Protein AF-0000000076833268 (afdb_homodimer)

InterPro domains:
  IPR002164 Nucleosome assembly protein [PF00956] (73-220)
  IPR002164 Nucleosome assembly protein [PTHR11875] (17-220)
  IPR037231 NAP-like superfamily [SSF143113] (16-220)

pLDDT: mean 86.02, std 20.31, range [26.23, 98.69]

Nearest PDB structures (foldseek):
  5day-assembly1_A  TM=9.609E-01  e=4.219E-21  Arabidopsis thaliana
  7mto-assembly1_A-2  TM=9.161E-01  e=7.825E-20  Homo sapiens
  5day-assembly1_B  TM=8.768E-01  e=1.457E-19  Arabidopsis thaliana
  6jqv-assembly1_A  TM=9.049E-01  e=2.548E-19  Arabidopsis thaliana
  6jqv-assembly1_B  TM=8.895E-01  e=6.861E-18  Arabidopsis thaliana

Structure (mmCIF, N/CA/C/O backbone):
data_AF-0000000076833268-model_v1
#
loop_
_entity.id
_entity.type
_entity.pdbx_description
1 polymer 'Protein SET'
#
loop_
_atom_site.group_PDB
_atom_site.id
_atom_site.type_symbol
_atom_site.label_atom_id
_atom_site.label_alt_id
_atom_site.label_comp_id
_atom_site.label_asym_id
_atom_site.label_entity_id
_atom_site.label_seq_id
_atom_site.pdbx_PDB_ins_code
_atom_site.Cartn_x
_atom_site.Cartn_y
_atom_site.Cartn_z
_atom_site.occupancy
_atom_site.B_iso_or_equiv
_atom_site.auth_seq_id
_atom_site.auth_comp_id
_atom_site.auth_asym_id
_atom_site.auth_atom_id
_atom_site.pdbx_PDB_model_num
ATOM 1 N N . MET A 1 1 ? -6.477 -85.688 4.82 1 26.23 1 MET A N 1
ATOM 2 C CA . MET A 1 1 ? -5.215 -85.188 4.309 1 26.23 1 MET A CA 1
ATOM 3 C C . MET A 1 1 ? -5.426 -83.875 3.578 1 26.23 1 MET A C 1
ATOM 5 O O . MET A 1 1 ? -5.699 -83.875 2.377 1 26.23 1 MET A O 1
ATOM 9 N N . ALA A 1 2 ? -6.113 -82.812 4.238 1 39.94 2 ALA A N 1
ATOM 10 C CA . ALA A 1 2 ? -6.621 -81.562 3.766 1 39.94 2 ALA A CA 1
ATOM 11 C C . ALA A 1 2 ? -5.5 -80.688 3.172 1 39.94 2 ALA A C 1
ATOM 13 O O . ALA A 1 2 ? -4.375 -80.688 3.682 1 39.94 2 ALA A O 1
ATOM 14 N N . THR A 1 3 ? -5.602 -80.375 1.854 1 35 3 THR A N 1
ATOM 15 C CA . THR A 1 3 ? -4.84 -79.625 0.883 1 35 3 THR A CA 1
ATOM 16 C C . THR A 1 3 ? -4.523 -78.188 1.433 1 35 3 THR A C 1
ATOM 18 O O . THR A 1 3 ? -5.398 -77.562 1.987 1 35 3 THR A O 1
ATOM 21 N N . ALA A 1 4 ? -3.184 -77.875 1.82 1 38.78 4 ALA A N 1
ATOM 22 C CA . ALA A 1 4 ? -2.41 -76.688 2.291 1 38.78 4 ALA A CA 1
ATOM 23 C C . ALA A 1 4 ? -2.674 -75.5 1.428 1 38.78 4 ALA A C 1
ATOM 25 O O . ALA A 1 4 ? -2.551 -75.562 0.202 1 38.78 4 ALA A O 1
ATOM 26 N N . GLU A 1 5 ? -3.607 -74.562 1.764 1 31.89 5 GLU A N 1
ATOM 27 C CA . GLU A 1 5 ? -3.975 -73.312 1.237 1 31.89 5 GLU A CA 1
ATOM 28 C C . GLU A 1 5 ? -2.738 -72.438 0.965 1 31.89 5 GLU A C 1
ATOM 30 O O . GLU A 1 5 ? -1.932 -72.188 1.865 1 31.89 5 GLU A O 1
ATOM 35 N N . GLN A 1 6 ? -2.059 -72.5 -0.215 1 28.31 6 GLN A N 1
ATOM 36 C CA . GLN A 1 6 ? -0.971 -71.688 -0.689 1 28.31 6 GLN A CA 1
ATOM 37 C C . GLN A 1 6 ? -1.334 -70.188 -0.561 1 28.31 6 GLN A C 1
ATOM 39 O O . GLN A 1 6 ? -2.217 -69.688 -1.268 1 28.31 6 GLN A O 1
ATOM 44 N N . LYS A 1 7 ? -1.37 -69.625 0.647 1 40.94 7 LYS A N 1
ATOM 45 C CA . LYS A 1 7 ? -1.396 -68.188 0.837 1 40.94 7 LYS A CA 1
ATOM 46 C C . LYS A 1 7 ? -0.464 -67.5 -0.148 1 40.94 7 LYS A C 1
ATOM 48 O O . LYS A 1 7 ? 0.742 -67.75 -0.161 1 40.94 7 LYS A O 1
ATOM 53 N N . GLY A 1 8 ? -0.893 -67.25 -1.459 1 31.73 8 GLY A N 1
ATOM 54 C CA . GLY A 1 8 ? -0.184 -66.5 -2.488 1 31.73 8 GLY A CA 1
ATOM 55 C C . GLY A 1 8 ? 0.472 -65.25 -1.969 1 31.73 8 GLY A C 1
ATOM 56 O O . GLY A 1 8 ? -0.155 -64.5 -1.245 1 31.73 8 GLY A O 1
ATOM 57 N N . LYS A 1 9 ? 1.802 -65.188 -1.671 1 41.62 9 LYS A N 1
ATOM 58 C CA . LYS A 1 9 ? 2.703 -64.062 -1.379 1 41.62 9 LYS A CA 1
ATOM 59 C C . LYS A 1 9 ? 2.457 -62.906 -2.326 1 41.62 9 LYS A C 1
ATOM 61 O O . LYS A 1 9 ? 2.732 -63 -3.523 1 41.62 9 LYS A O 1
ATOM 66 N N . ARG A 1 10 ? 1.361 -62.188 -2.23 1 46.53 10 ARG A N 1
ATOM 67 C CA . ARG A 1 10 ? 1.277 -60.906 -2.945 1 46.53 10 ARG A CA 1
ATOM 68 C C . ARG A 1 10 ? 2.607 -60.156 -2.898 1 46.53 10 ARG A C 1
ATOM 70 O O . ARG A 1 10 ? 3.211 -60.031 -1.833 1 46.53 10 ARG A O 1
ATOM 77 N N . PRO A 1 11 ? 3.412 -59.969 -3.975 1 43.5 11 PRO A N 1
ATOM 78 C CA . PRO A 1 11 ? 4.789 -59.469 -4.031 1 43.5 11 PRO A CA 1
ATOM 79 C C . PRO A 1 11 ? 4.977 -58.156 -3.27 1 43.5 11 PRO A C 1
ATOM 81 O O . PRO A 1 11 ? 4.129 -57.281 -3.354 1 43.5 11 PRO A O 1
ATOM 84 N N . ARG A 1 12 ? 5.785 -57.969 -2.176 1 46.41 12 ARG A N 1
ATOM 85 C CA . ARG A 1 12 ? 6.449 -56.906 -1.421 1 46.41 12 ARG A CA 1
ATOM 86 C C . ARG A 1 12 ? 6.934 -55.781 -2.346 1 46.41 12 ARG A C 1
ATOM 88 O O . ARG A 1 12 ? 7.418 -54.75 -1.883 1 46.41 12 ARG A O 1
ATOM 95 N N . ILE A 1 13 ? 7.008 -56 -3.646 1 47.78 13 ILE A N 1
ATOM 96 C CA . ILE A 1 13 ? 7.602 -55.031 -4.555 1 47.78 13 ILE A CA 1
ATOM 97 C C . ILE A 1 13 ? 6.691 -53.812 -4.672 1 47.78 13 ILE A C 1
ATOM 99 O O . ILE A 1 13 ? 7.172 -52.688 -4.75 1 47.78 13 ILE A O 1
ATOM 103 N N . GLU A 1 14 ? 5.445 -54 -4.766 1 48.88 14 GLU A N 1
ATOM 104 C CA . GLU A 1 14 ? 4.559 -52.875 -4.914 1 48.88 14 GLU A CA 1
ATOM 105 C C . GLU A 1 14 ? 4.672 -51.906 -3.721 1 48.88 14 GLU A C 1
ATOM 107 O O . GLU A 1 14 ? 4.562 -50.688 -3.873 1 48.88 14 GLU A O 1
ATOM 112 N N . ALA A 1 15 ? 4.754 -52.438 -2.547 1 54.19 15 ALA A N 1
ATOM 113 C CA . ALA A 1 15 ? 4.867 -51.656 -1.31 1 54.19 15 ALA A CA 1
ATOM 114 C C . ALA A 1 15 ? 6.148 -50.844 -1.291 1 54.19 15 ALA A C 1
ATOM 116 O O . ALA A 1 15 ? 6.145 -49.688 -0.873 1 54.19 15 ALA A O 1
ATOM 117 N N . GLU A 1 16 ? 7.266 -51.344 -1.766 1 50.56 16 GLU A N 1
ATOM 118 C CA . GLU A 1 16 ? 8.562 -50.688 -1.762 1 50.56 16 GLU A CA 1
ATOM 119 C C . GLU A 1 16 ? 8.609 -49.562 -2.779 1 50.56 16 GLU A C 1
ATOM 121 O O . GLU A 1 16 ? 9.242 -48.531 -2.537 1 50.56 16 GLU A O 1
ATOM 126 N N . GLU A 1 17 ? 8.023 -49.75 -4.016 1 53.84 17 GLU A N 1
ATOM 127 C CA . GLU A 1 17 ? 7.957 -48.688 -5.023 1 53.84 17 GLU A CA 1
ATOM 128 C C . GLU A 1 17 ? 7.105 -47.5 -4.543 1 53.84 17 GLU A C 1
ATOM 130 O O . GLU A 1 17 ? 7.457 -46.344 -4.766 1 53.84 17 GLU A O 1
ATOM 135 N N . GLY A 1 18 ? 6.031 -47.781 -4.008 1 56.5 18 GLY A N 1
ATOM 136 C CA . GLY A 1 18 ? 5.191 -46.781 -3.395 1 56.5 18 GLY A CA 1
ATOM 137 C C . GLY A 1 18 ? 5.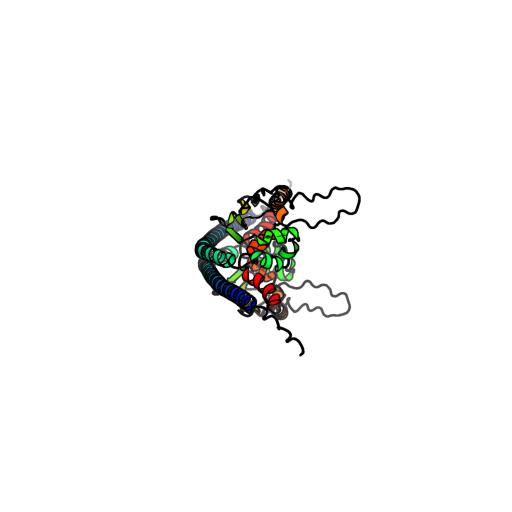906 -45.969 -2.316 1 56.5 18 GLY A C 1
ATOM 138 O O . GLY A 1 18 ? 5.758 -44.75 -2.234 1 56.5 18 GLY A O 1
ATOM 139 N N . ASP A 1 19 ? 6.652 -46.781 -1.555 1 62.25 19 ASP A N 1
ATOM 140 C CA . ASP A 1 19 ? 7.414 -46.156 -0.481 1 62.25 19 ASP A CA 1
ATOM 141 C C . ASP A 1 19 ? 8.5 -45.25 -1.043 1 62.25 19 ASP A C 1
ATOM 143 O O . ASP A 1 19 ? 8.766 -44.188 -0.491 1 62.25 19 ASP A O 1
ATOM 147 N N . ARG A 1 20 ? 9.109 -45.688 -2.123 1 63.16 20 ARG A N 1
ATOM 148 C CA . ARG A 1 20 ? 10.164 -44.875 -2.744 1 63.16 20 ARG A CA 1
ATOM 149 C C . ARG A 1 20 ? 9.594 -43.625 -3.385 1 63.16 20 ARG A C 1
ATOM 151 O O . ARG A 1 20 ? 10.211 -42.562 -3.32 1 63.16 20 ARG A O 1
ATOM 158 N N . ILE A 1 21 ? 8.461 -43.781 -4.008 1 66.38 21 ILE A N 1
ATOM 159 C CA . ILE A 1 21 ? 7.801 -42.625 -4.625 1 66.38 21 ILE A CA 1
ATOM 160 C C . ILE A 1 21 ? 7.41 -41.625 -3.547 1 66.38 21 ILE A C 1
ATOM 162 O O . ILE A 1 21 ? 7.609 -40.406 -3.713 1 66.38 21 ILE A O 1
ATOM 166 N N . ASP A 1 22 ? 7.078 -42.188 -2.5 1 79.94 22 ASP A N 1
ATOM 167 C CA . ASP A 1 22 ? 6.711 -41.344 -1.366 1 79.94 22 ASP A CA 1
ATOM 168 C C . ASP A 1 22 ? 7.934 -40.625 -0.79 1 79.94 22 ASP A C 1
ATOM 170 O O . ASP A 1 22 ? 7.863 -39.438 -0.444 1 79.94 22 ASP A O 1
ATOM 174 N N . ASP A 1 23 ? 9.023 -41.375 -0.894 1 85.81 23 ASP A N 1
ATOM 175 C CA . ASP A 1 23 ? 10.25 -40.812 -0.364 1 85.81 23 ASP A CA 1
ATOM 176 C C . ASP A 1 23 ? 10.773 -39.688 -1.283 1 85.81 23 ASP A C 1
ATOM 178 O O . ASP A 1 23 ? 11.234 -38.656 -0.812 1 85.81 23 ASP A O 1
ATOM 182 N N . ALA A 1 24 ? 10.742 -39.969 -2.578 1 87.5 24 ALA A N 1
ATOM 183 C CA . ALA A 1 24 ? 11.195 -38.969 -3.553 1 87.5 24 ALA A CA 1
ATOM 184 C C . ALA A 1 24 ? 10.336 -37.719 -3.494 1 87.5 24 ALA A C 1
ATOM 186 O O . ALA A 1 24 ? 10.852 -36.594 -3.576 1 87.5 24 ALA A O 1
ATOM 187 N N . LEU A 1 25 ? 9.141 -37.969 -3.338 1 90.19 25 LEU A N 1
ATOM 188 C CA . LEU A 1 25 ? 8.211 -36.844 -3.232 1 90.19 25 LEU A CA 1
ATOM 189 C C . LEU A 1 25 ? 8.492 -36.031 -1.981 1 90.19 25 LEU A C 1
ATOM 191 O O . LEU A 1 25 ? 8.539 -34.812 -2.041 1 90.19 25 LEU A O 1
ATOM 195 N N . LEU A 1 26 ? 8.703 -36.688 -0.897 1 91.25 26 LEU A N 1
ATOM 196 C CA . LEU A 1 26 ? 9 -36 0.358 1 91.25 26 LEU A CA 1
ATOM 197 C C . LEU A 1 26 ? 10.289 -35.188 0.241 1 91.25 26 LEU A C 1
ATOM 199 O O . LEU A 1 26 ? 10.359 -34.062 0.754 1 91.25 26 LEU A O 1
ATOM 203 N N . LEU A 1 27 ? 11.211 -35.781 -0.449 1 94.25 27 LEU A N 1
ATOM 204 C CA . LEU A 1 27 ? 12.477 -35.094 -0.648 1 94.25 27 LEU A CA 1
ATOM 205 C C . LEU A 1 27 ? 12.281 -33.844 -1.508 1 94.25 27 LEU A C 1
ATOM 207 O O . LEU A 1 27 ? 12.859 -32.781 -1.221 1 94.25 27 LEU A O 1
ATOM 211 N N . SER A 1 28 ? 11.523 -33.969 -2.523 1 95.38 28 SER A N 1
ATOM 212 C CA . SER A 1 28 ? 11.25 -32.812 -3.391 1 95.38 28 SER A CA 1
ATOM 213 C C . SER A 1 28 ? 10.516 -31.719 -2.635 1 95.38 28 SER A C 1
ATOM 215 O O . SER A 1 28 ? 10.812 -30.531 -2.814 1 95.38 28 SER A O 1
ATOM 217 N N . ILE A 1 29 ? 9.719 -32.094 -1.77 1 95.19 29 ILE A N 1
ATOM 218 C CA . ILE A 1 29 ? 8.953 -31.141 -0.986 1 95.19 29 ILE A CA 1
ATOM 219 C C . ILE A 1 29 ? 9.875 -30.422 -0.007 1 95.19 29 ILE A C 1
ATOM 221 O O . ILE A 1 29 ? 9.758 -29.203 0.196 1 95.19 29 ILE A O 1
ATOM 225 N N . GLU A 1 30 ? 10.75 -31.141 0.529 1 96.06 30 GLU A N 1
ATOM 226 C CA . GLU A 1 30 ? 11.727 -30.547 1.437 1 96.06 30 GLU A CA 1
ATOM 227 C C . GLU A 1 30 ? 12.625 -29.547 0.708 1 96.06 30 GLU A C 1
ATOM 229 O O . GLU A 1 30 ? 12.906 -28.469 1.221 1 96.06 30 GLU A O 1
ATOM 234 N N . LYS A 1 31 ? 13.062 -29.984 -0.426 1 97.31 31 LYS A N 1
ATOM 235 C CA . LYS A 1 31 ? 13.875 -29.094 -1.242 1 97.31 31 LYS A CA 1
ATOM 236 C C . LYS A 1 31 ? 13.102 -27.828 -1.611 1 97.31 31 LYS A C 1
ATOM 238 O O . LYS A 1 31 ? 13.656 -26.734 -1.582 1 97.31 31 LYS A O 1
ATOM 243 N N . LEU A 1 32 ? 11.875 -28.047 -1.968 1 97.94 32 LEU A N 1
ATOM 244 C CA . LEU A 1 32 ? 11.039 -26.906 -2.328 1 97.94 32 LEU A CA 1
ATOM 245 C C . LEU A 1 32 ? 10.875 -25.969 -1.146 1 97.94 32 LEU A C 1
ATOM 247 O O . LEU A 1 32 ? 10.883 -24.75 -1.317 1 97.94 32 LEU A O 1
ATOM 251 N N . GLN A 1 33 ? 10.766 -26.469 0.037 1 97.69 33 GLN A N 1
ATOM 252 C CA . GLN A 1 33 ? 10.68 -25.641 1.243 1 97.69 33 GLN A CA 1
ATOM 253 C C . GLN A 1 33 ? 11.938 -24.797 1.425 1 97.69 33 GLN A C 1
ATOM 255 O O . GLN A 1 33 ? 11.852 -23.625 1.781 1 97.69 33 GLN A O 1
ATOM 260 N N . GLU A 1 34 ? 13.023 -25.391 1.188 1 98.19 34 GLU A N 1
ATOM 261 C CA . GLU A 1 34 ? 14.289 -24.672 1.312 1 98.19 34 GLU A CA 1
ATOM 262 C C . GLU A 1 34 ? 14.352 -23.5 0.33 1 98.19 34 GLU A C 1
ATOM 264 O O . GLU A 1 34 ? 14.828 -22.422 0.674 1 98.19 34 GLU A O 1
ATOM 269 N N . ILE A 1 35 ? 13.898 -23.781 -0.84 1 98.44 35 ILE A N 1
ATOM 270 C CA . ILE A 1 35 ? 13.906 -22.734 -1.856 1 98.44 35 ILE A CA 1
ATOM 271 C C . ILE A 1 35 ? 12.945 -21.625 -1.452 1 98.44 35 ILE A C 1
ATOM 273 O O . ILE A 1 35 ? 13.258 -20.438 -1.6 1 98.44 35 ILE A O 1
ATOM 277 N N . GLN A 1 36 ? 11.773 -21.969 -0.967 1 97.94 36 GLN A N 1
ATOM 278 C CA . GLN A 1 36 ? 10.805 -20.984 -0.495 1 97.94 36 GLN A CA 1
ATOM 279 C C . GLN A 1 36 ? 11.391 -20.141 0.638 1 97.94 36 GLN A C 1
ATOM 281 O O . GLN A 1 36 ? 11.195 -18.922 0.677 1 97.94 36 GLN A O 1
ATOM 286 N N . ASP A 1 37 ? 12.141 -20.766 1.491 1 98.19 37 ASP A N 1
ATOM 287 C CA . ASP A 1 37 ? 12.805 -20.031 2.568 1 98.19 37 ASP A CA 1
ATOM 288 C C . ASP A 1 37 ? 13.82 -19.031 2.014 1 98.19 37 ASP A C 1
ATOM 290 O O . ASP A 1 37 ? 13.977 -17.938 2.553 1 98.19 37 ASP A O 1
ATOM 294 N N . GLU A 1 38 ? 14.492 -19.453 1.013 1 98.5 38 GLU A N 1
ATOM 295 C CA . GLU A 1 38 ? 15.445 -18.547 0.369 1 98.5 38 GLU A CA 1
ATOM 296 C C . GLU A 1 38 ? 14.734 -17.344 -0.223 1 98.5 38 GLU A C 1
ATOM 298 O O . GLU A 1 38 ? 15.211 -16.203 -0.078 1 98.5 38 GLU A O 1
ATOM 303 N N . ILE A 1 39 ? 13.602 -17.547 -0.847 1 98.25 39 ILE A N 1
ATOM 304 C CA . ILE A 1 39 ? 12.82 -16.453 -1.41 1 98.25 39 ILE A CA 1
ATOM 305 C C . ILE A 1 39 ? 12.375 -15.516 -0.295 1 98.25 39 ILE A C 1
ATOM 307 O O . ILE A 1 39 ? 12.461 -14.289 -0.438 1 98.25 39 ILE A O 1
ATOM 311 N N . GLU A 1 40 ? 11.961 -16.078 0.79 1 97.81 40 GLU A N 1
ATOM 312 C CA . GLU A 1 40 ? 11.539 -15.266 1.93 1 97.81 40 GLU A CA 1
ATOM 313 C C . GLU A 1 40 ? 12.688 -14.406 2.457 1 97.81 40 GLU A C 1
ATOM 315 O O . GLU A 1 40 ? 12.484 -13.242 2.793 1 97.81 40 GLU A O 1
ATOM 320 N N . ARG A 1 41 ? 13.812 -14.938 2.494 1 98.31 41 ARG A N 1
ATOM 321 C CA . ARG A 1 41 ? 14.984 -14.195 2.941 1 98.31 41 ARG A CA 1
ATOM 322 C C . ARG A 1 41 ? 15.289 -13.031 1.995 1 98.31 41 ARG A C 1
ATOM 324 O O . ARG A 1 41 ? 15.586 -11.922 2.439 1 98.31 41 ARG A O 1
ATOM 331 N N . VAL A 1 42 ? 15.211 -13.312 0.748 1 98.25 42 VAL A N 1
ATOM 332 C CA . VAL A 1 42 ? 15.445 -12.258 -0.24 1 98.25 42 VAL A CA 1
ATOM 333 C C . VAL A 1 42 ? 14.383 -11.172 -0.092 1 98.25 42 VAL A C 1
ATOM 335 O O . VAL A 1 42 ? 14.695 -9.984 -0.156 1 98.25 42 VAL A O 1
ATOM 338 N N . ASN A 1 43 ? 13.125 -11.602 0.124 1 97.62 43 ASN A N 1
ATOM 339 C CA . ASN A 1 43 ? 12.047 -10.641 0.326 1 97.62 43 ASN A CA 1
ATOM 340 C C . ASN A 1 43 ? 12.281 -9.781 1.562 1 97.62 43 ASN A C 1
ATOM 342 O O . ASN A 1 43 ? 12.039 -8.57 1.539 1 97.62 43 ASN A O 1
ATOM 346 N N . GLU A 1 44 ? 12.703 -10.344 2.6 1 97.56 44 GLU A N 1
ATOM 347 C CA . GLU A 1 44 ? 13.016 -9.609 3.822 1 97.56 44 GLU A CA 1
ATOM 348 C C . GLU A 1 44 ? 14.133 -8.594 3.592 1 97.56 44 GLU A C 1
ATOM 350 O O . GLU A 1 44 ? 14.039 -7.449 4.035 1 97.56 44 GLU A O 1
ATOM 355 N N . GLU A 1 45 ? 15.109 -9.008 2.896 1 98.19 45 GLU A N 1
ATOM 356 C CA . GLU A 1 45 ? 16.203 -8.102 2.568 1 98.19 45 GLU A CA 1
ATOM 357 C C . GLU A 1 45 ? 15.727 -6.934 1.716 1 98.19 45 GLU A C 1
ATOM 359 O O . GLU A 1 45 ? 16.125 -5.785 1.949 1 98.19 45 GLU A O 1
ATOM 364 N N . ALA A 1 46 ? 14.93 -7.238 0.725 1 97.88 46 ALA A N 1
ATOM 365 C CA . ALA A 1 46 ? 14.367 -6.191 -0.121 1 97.88 46 ALA A CA 1
ATOM 366 C C . ALA A 1 46 ? 13.562 -5.191 0.707 1 97.88 46 ALA A C 1
ATOM 368 O O . ALA A 1 46 ? 13.695 -3.979 0.526 1 97.88 46 ALA A O 1
ATOM 369 N N . SER A 1 47 ? 12.781 -5.711 1.593 1 96.19 47 SER A N 1
ATOM 370 C CA . SER A 1 47 ? 11.969 -4.867 2.463 1 96.19 47 SER A CA 1
ATOM 371 C C . SER A 1 47 ? 12.844 -3.959 3.324 1 96.19 47 SER A C 1
ATOM 373 O O . SER A 1 47 ? 12.531 -2.781 3.508 1 96.19 47 SER A O 1
ATOM 375 N N . ASP A 1 48 ? 13.898 -4.473 3.83 1 96.62 48 ASP A N 1
ATOM 376 C CA . ASP A 1 48 ? 14.828 -3.695 4.637 1 96.62 48 ASP A CA 1
ATOM 377 C C . ASP A 1 48 ? 15.469 -2.574 3.818 1 96.62 48 ASP A C 1
ATOM 379 O O . ASP A 1 48 ? 15.625 -1.454 4.309 1 96.62 48 ASP A O 1
ATOM 383 N N . LYS A 1 49 ? 15.773 -2.879 2.605 1 98.06 49 LYS A N 1
ATOM 384 C CA . LYS A 1 49 ? 16.391 -1.871 1.75 1 98.06 49 LYS A CA 1
ATOM 385 C C . LYS A 1 49 ? 15.406 -0.758 1.405 1 98.06 49 LYS A C 1
ATOM 387 O O . LYS A 1 49 ? 15.781 0.416 1.358 1 98.06 49 LYS A O 1
ATOM 392 N N . VAL A 1 50 ? 14.195 -1.109 1.179 1 97.56 50 VAL A N 1
ATOM 393 C CA . VAL A 1 50 ? 13.156 -0.108 0.942 1 97.56 50 VAL A CA 1
ATOM 394 C C . VAL A 1 50 ? 13.023 0.796 2.166 1 97.56 50 VAL A C 1
ATOM 396 O O . VAL A 1 50 ? 12.914 2.018 2.035 1 97.56 50 VAL A O 1
ATOM 399 N N . LEU A 1 51 ? 13.023 0.172 3.334 1 96.69 51 LEU A N 1
ATOM 400 C CA . LEU A 1 51 ? 12.922 0.926 4.578 1 96.69 51 LEU A CA 1
ATOM 401 C C . LEU A 1 51 ? 14.094 1.881 4.738 1 96.69 51 LEU A C 1
ATOM 403 O O . LEU A 1 51 ? 13.922 3.02 5.18 1 96.69 51 LEU A O 1
ATOM 407 N N . GLU A 1 52 ? 15.195 1.432 4.379 1 97.31 52 GLU A N 1
ATOM 408 C CA . GLU A 1 52 ? 16.375 2.283 4.441 1 97.31 52 GLU A CA 1
ATOM 409 C C . GLU A 1 52 ? 16.234 3.506 3.541 1 97.31 52 GLU A C 1
ATOM 411 O O . GLU A 1 52 ? 16.609 4.617 3.922 1 97.31 52 GLU A O 1
ATOM 416 N N . VAL A 1 53 ? 15.711 3.291 2.355 1 97.44 53 VAL A N 1
ATOM 417 C CA . VAL A 1 53 ? 15.469 4.398 1.436 1 97.44 53 VAL A CA 1
ATOM 418 C C . VAL A 1 53 ? 14.484 5.387 2.064 1 97.44 53 VAL A C 1
ATOM 420 O O . VAL A 1 53 ? 14.711 6.598 2.033 1 97.44 53 VAL A O 1
ATOM 423 N N . GLU A 1 54 ? 13.406 4.863 2.641 1 96.44 54 GLU A N 1
ATOM 424 C CA . GLU A 1 54 ? 12.406 5.719 3.266 1 96.44 54 GLU A CA 1
ATOM 425 C C . GLU A 1 54 ? 13.008 6.531 4.41 1 96.44 54 GLU A C 1
ATOM 427 O O . GLU A 1 54 ? 12.727 7.723 4.551 1 96.44 54 GLU A O 1
ATOM 432 N N . GLN A 1 55 ? 13.836 5.93 5.203 1 96.19 55 GLN A N 1
ATOM 433 C CA . GLN A 1 55 ? 14.5 6.609 6.312 1 96.19 55 GLN A CA 1
ATOM 434 C C . GLN A 1 55 ? 15.398 7.734 5.805 1 96.19 55 GLN A C 1
ATOM 436 O O . GLN A 1 55 ? 15.391 8.844 6.348 1 96.19 55 GLN A O 1
ATOM 441 N N . LYS A 1 56 ? 16.125 7.43 4.809 1 97.31 56 LYS A N 1
ATOM 442 C CA . LYS A 1 56 ? 17.016 8.422 4.215 1 97.31 56 LYS A CA 1
ATOM 443 C C . LYS A 1 56 ? 16.234 9.633 3.709 1 97.31 56 LYS A C 1
ATOM 445 O O . LYS A 1 56 ? 16.609 10.773 3.959 1 97.31 56 LYS A O 1
ATOM 450 N N . TYR A 1 57 ? 15.195 9.406 3.117 1 97.44 57 TYR A N 1
ATOM 451 C CA . TYR A 1 57 ? 14.477 10.508 2.496 1 97.44 57 TYR A CA 1
ATOM 452 C C . TYR A 1 57 ? 13.617 11.242 3.52 1 97.44 57 TYR A C 1
ATOM 454 O O . TYR A 1 57 ? 13.234 12.398 3.307 1 97.44 57 TYR A O 1
ATOM 462 N N . ASN A 1 58 ? 13.281 10.562 4.582 1 94.88 58 ASN A N 1
ATOM 463 C CA . ASN A 1 58 ? 12.719 11.297 5.707 1 94.88 58 ASN A CA 1
ATOM 464 C C . ASN A 1 58 ? 13.68 12.375 6.211 1 94.88 58 ASN A C 1
ATOM 466 O O . ASN A 1 58 ? 13.266 13.5 6.5 1 94.88 58 ASN A O 1
ATOM 470 N N . GLU A 1 59 ? 14.891 12.023 6.273 1 96.38 59 GLU A N 1
ATOM 471 C CA . GLU A 1 59 ? 15.914 12.969 6.707 1 96.38 59 GLU A CA 1
ATOM 472 C C . GLU A 1 59 ? 16.078 14.102 5.695 1 96.38 59 GLU A C 1
ATOM 474 O O . GLU A 1 59 ? 16.312 15.25 6.07 1 96.38 59 GLU A O 1
ATOM 479 N N . VAL A 1 60 ? 15.969 13.766 4.438 1 97.75 60 VAL A N 1
ATOM 480 C CA . VAL A 1 60 ? 16.109 14.758 3.373 1 97.75 60 VAL A CA 1
ATOM 481 C C . VAL A 1 60 ? 14.922 15.727 3.418 1 97.75 60 VAL A C 1
ATOM 483 O O . VAL A 1 60 ? 15.086 16.922 3.172 1 97.75 60 VAL A O 1
ATOM 486 N N . ARG A 1 61 ? 13.742 15.266 3.787 1 97.5 61 ARG A N 1
ATOM 487 C CA . ARG A 1 61 ? 12.523 16.078 3.768 1 97.5 61 ARG A CA 1
ATOM 488 C C . ARG A 1 61 ? 12.453 16.984 4.988 1 97.5 61 ARG A C 1
ATOM 490 O O . ARG A 1 61 ? 11.836 18.047 4.938 1 97.5 61 ARG A O 1
ATOM 497 N N . ARG A 1 62 ? 13.062 16.609 6.055 1 96.38 62 ARG A N 1
ATOM 498 C CA . ARG A 1 62 ? 12.914 17.281 7.348 1 96.38 62 ARG A CA 1
ATOM 499 C C . ARG A 1 62 ? 13.227 18.766 7.238 1 96.38 62 ARG A C 1
ATOM 501 O O . ARG A 1 62 ? 12.414 19.609 7.633 1 96.38 62 ARG A O 1
ATOM 508 N N . PRO A 1 63 ? 14.406 19.125 6.664 1 98.06 63 PRO A N 1
ATOM 509 C CA . PRO A 1 63 ? 14.695 20.562 6.555 1 98.06 63 PRO A CA 1
ATOM 510 C C . PRO A 1 63 ? 13.688 21.297 5.672 1 98.06 63 PRO A C 1
ATOM 512 O O . PRO A 1 63 ? 13.422 22.484 5.891 1 98.06 63 PRO A O 1
ATOM 515 N N . VAL A 1 64 ? 13.148 20.641 4.699 1 98.5 64 VAL A N 1
ATOM 516 C CA . VAL A 1 64 ? 12.172 21.266 3.816 1 98.5 64 VAL A CA 1
ATOM 517 C C . VAL A 1 64 ? 10.867 21.5 4.578 1 98.5 64 VAL A C 1
ATOM 519 O O . VAL A 1 64 ? 10.258 22.562 4.465 1 98.5 64 VAL A O 1
ATOM 522 N N . TYR A 1 65 ? 10.484 20.547 5.402 1 97.69 65 TYR A N 1
ATOM 523 C CA . TYR A 1 65 ? 9.289 20.703 6.234 1 97.69 65 TYR A CA 1
ATOM 524 C C . TYR A 1 65 ? 9.469 21.844 7.227 1 97.69 65 TYR A C 1
ATOM 526 O O . TYR A 1 65 ? 8.523 22.594 7.496 1 97.69 65 TYR A O 1
ATOM 534 N N . THR A 1 66 ? 10.656 21.938 7.758 1 97.44 66 THR A N 1
ATOM 535 C CA . THR A 1 66 ? 10.938 23.031 8.688 1 97.44 66 THR A CA 1
ATOM 536 C C . THR A 1 66 ? 10.75 24.391 8.008 1 97.44 66 THR A C 1
ATOM 538 O O . THR A 1 66 ? 10.117 25.281 8.562 1 97.44 66 THR A O 1
ATOM 541 N N . ARG A 1 67 ? 11.258 24.484 6.828 1 98.25 67 ARG A N 1
ATOM 542 C CA . ARG A 1 67 ? 11.078 25.719 6.066 1 98.25 67 ARG A CA 1
ATOM 543 C C . ARG A 1 67 ? 9.602 25.969 5.75 1 98.25 67 ARG A C 1
ATOM 545 O O . ARG A 1 67 ? 9.133 27.094 5.781 1 98.25 67 ARG A O 1
ATOM 552 N N . ARG A 1 68 ? 8.898 24.922 5.445 1 98.56 68 ARG A N 1
ATOM 553 C CA . ARG A 1 68 ? 7.469 25.031 5.184 1 98.56 68 ARG A CA 1
ATOM 554 C C . ARG A 1 68 ? 6.742 25.625 6.387 1 98.56 68 ARG A C 1
ATOM 556 O O . ARG A 1 68 ? 5.93 26.547 6.242 1 98.56 68 ARG A O 1
ATOM 563 N N . ASN A 1 69 ? 7.121 25.109 7.488 1 97.5 69 ASN A N 1
ATOM 564 C CA . ASN A 1 69 ? 6.496 25.578 8.727 1 97.5 69 ASN A CA 1
ATOM 565 C C . ASN A 1 69 ? 6.734 27.062 8.945 1 97.5 69 ASN A C 1
ATOM 567 O O . ASN A 1 69 ? 5.828 27.781 9.367 1 97.5 69 ASN A O 1
ATOM 571 N N . GLU A 1 70 ? 7.91 27.516 8.656 1 97.31 70 GLU A N 1
ATOM 572 C CA . GLU A 1 70 ? 8.258 28.922 8.836 1 97.31 70 GLU A CA 1
ATOM 573 C C . GLU A 1 70 ? 7.402 29.828 7.941 1 97.31 70 GLU A C 1
ATOM 575 O O . GLU A 1 70 ? 6.941 30.875 8.375 1 97.31 70 GLU A O 1
ATOM 580 N N . ILE A 1 71 ? 7.18 29.406 6.785 1 97.56 71 ILE A N 1
ATOM 581 C CA . ILE A 1 71 ? 6.391 30.203 5.855 1 97.56 71 ILE A CA 1
ATOM 582 C C . ILE A 1 71 ? 4.922 30.172 6.266 1 97.56 71 ILE A C 1
ATOM 584 O O . ILE A 1 71 ? 4.23 31.188 6.203 1 97.56 71 ILE A O 1
ATOM 588 N N . ILE A 1 72 ? 4.465 29.047 6.68 1 97.25 72 ILE A N 1
ATOM 589 C CA . ILE A 1 72 ? 3.066 28.891 7.059 1 97.25 72 ILE A CA 1
ATOM 590 C C . ILE A 1 72 ? 2.732 29.828 8.219 1 97.25 72 ILE A C 1
ATOM 592 O O . ILE A 1 72 ? 1.644 30.406 8.266 1 97.25 72 ILE A O 1
ATOM 596 N N . LYS A 1 73 ? 3.648 30.016 9.078 1 94.88 73 LYS A N 1
ATOM 597 C CA . LYS A 1 73 ? 3.443 30.875 10.234 1 94.88 73 LYS A CA 1
ATOM 598 C C . LYS A 1 73 ? 3.148 32.312 9.805 1 94.88 73 LYS A C 1
ATOM 600 O O . LYS A 1 73 ? 2.543 33.062 10.555 1 94.88 73 LYS A O 1
ATOM 605 N N . GLU A 1 74 ? 3.49 32.656 8.656 1 93.75 74 GLU A N 1
ATOM 606 C CA . GLU A 1 74 ? 3.299 34.031 8.156 1 93.75 74 GLU A CA 1
ATOM 607 C C . GLU A 1 74 ? 1.904 34.188 7.562 1 93.75 74 GLU A C 1
ATOM 609 O O . GLU A 1 74 ? 1.494 35.312 7.254 1 93.75 74 GLU A O 1
ATOM 614 N N . ILE A 1 75 ? 1.252 33.125 7.398 1 94.56 75 ILE A N 1
ATOM 615 C CA . ILE A 1 75 ? -0.07 33.156 6.781 1 94.56 75 ILE A CA 1
ATOM 616 C C . ILE A 1 75 ? -1.146 33.062 7.855 1 94.56 75 ILE A C 1
ATOM 618 O O . ILE A 1 75 ? -1.311 31.984 8.469 1 94.56 75 ILE A O 1
ATOM 622 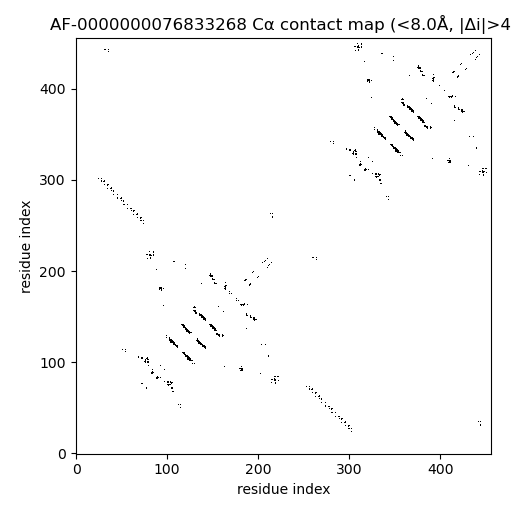N N . PRO A 1 76 ? -1.893 34.062 7.992 1 93.31 76 PRO A N 1
ATOM 623 C CA . PRO A 1 76 ? -2.904 34.031 9.055 1 93.31 76 PRO A CA 1
ATOM 624 C C . PRO A 1 76 ? -3.957 32.969 8.844 1 93.31 76 PRO A C 1
ATOM 626 O O . PRO A 1 76 ? -4.402 32.719 7.719 1 93.31 76 PRO A O 1
ATOM 629 N N . ASP A 1 77 ? -4.258 32.25 9.875 1 95.06 77 ASP A N 1
ATOM 630 C CA . ASP A 1 77 ? -5.34 31.266 9.93 1 95.06 77 ASP A CA 1
ATOM 631 C C . ASP A 1 77 ? -5.121 30.156 8.906 1 95.06 77 ASP A C 1
ATOM 633 O O . ASP A 1 77 ? -6.086 29.609 8.359 1 95.06 77 ASP A O 1
ATOM 637 N N . PHE A 1 78 ? -3.91 29.938 8.57 1 96.94 78 PHE A N 1
ATOM 638 C CA . PHE A 1 78 ? -3.602 28.969 7.531 1 96.94 78 PHE A CA 1
ATOM 639 C C . PHE A 1 78 ? -4.211 27.609 7.867 1 96.94 78 PHE A C 1
ATOM 641 O O . PHE A 1 78 ? -4.965 27.047 7.066 1 96.94 78 PHE A O 1
ATOM 648 N N . TRP A 1 79 ? -3.941 27 9.031 1 98 79 TRP A N 1
ATOM 649 C CA . TRP A 1 79 ? -4.34 25.641 9.391 1 98 79 TRP A CA 1
ATOM 650 C C . TRP A 1 79 ? -5.848 25.562 9.609 1 98 79 TRP A C 1
ATOM 652 O O . TRP A 1 79 ? -6.477 24.562 9.273 1 98 79 TRP A O 1
ATOM 662 N N . LEU A 1 80 ? -6.395 26.641 10.234 1 97.5 80 LEU A N 1
ATOM 663 C CA . LEU A 1 80 ? -7.848 26.688 10.359 1 97.5 80 LEU A CA 1
ATOM 664 C C . LEU A 1 80 ? -8.516 26.562 9 1 97.5 80 LEU A C 1
ATOM 666 O O . LEU A 1 80 ? -9.398 25.719 8.805 1 97.5 80 LEU A O 1
ATOM 670 N N . THR A 1 81 ? -8.055 27.344 8.047 1 96.75 81 THR A N 1
ATOM 671 C CA . THR A 1 81 ? -8.609 27.344 6.699 1 96.75 81 THR A CA 1
ATOM 672 C C . THR A 1 81 ? -8.43 25.984 6.031 1 96.75 81 THR A C 1
ATOM 674 O O . THR A 1 81 ? -9.359 25.453 5.434 1 96.75 81 THR A O 1
ATOM 677 N N . ALA A 1 82 ? -7.254 25.438 6.168 1 97.38 82 ALA A N 1
ATOM 678 C CA . ALA A 1 82 ? -6.953 24.141 5.562 1 97.38 82 ALA A CA 1
ATOM 679 C C . ALA A 1 82 ? -7.84 23.047 6.137 1 97.38 82 ALA A C 1
ATOM 681 O O . ALA A 1 82 ? -8.367 22.219 5.398 1 97.38 82 ALA A O 1
ATOM 682 N N . PHE A 1 83 ? -8.031 23.078 7.469 1 97.5 83 PHE A N 1
ATOM 683 C CA . PHE A 1 83 ? -8.891 22.094 8.117 1 97.5 83 PHE A CA 1
ATOM 684 C C . PHE A 1 83 ? -10.32 22.219 7.625 1 97.5 83 PHE A C 1
ATOM 686 O O . PHE A 1 83 ? -10.953 21.219 7.27 1 97.5 83 PHE A O 1
ATOM 693 N N . LEU A 1 84 ? -10.781 23.375 7.555 1 96.44 84 LEU A N 1
ATOM 694 C CA . LEU A 1 84 ? -12.172 23.625 7.191 1 96.44 84 LEU A CA 1
ATOM 695 C C . LEU A 1 84 ? -12.438 23.203 5.754 1 96.44 84 LEU A C 1
ATOM 697 O O . LEU A 1 84 ? -13.562 22.828 5.414 1 96.44 84 LEU A O 1
ATOM 701 N N . SER A 1 85 ? -11.414 23.266 4.977 1 95.56 85 SER A N 1
ATOM 702 C CA . SER A 1 85 ? -11.562 22.953 3.557 1 95.56 85 SER A CA 1
ATOM 703 C C . SER A 1 85 ? -11.539 21.453 3.314 1 95.56 85 SER A C 1
ATOM 705 O O . SER A 1 85 ? -11.914 20.984 2.236 1 95.56 85 SER A O 1
ATOM 707 N N . HIS A 1 86 ? -11.047 20.75 4.285 1 95.81 86 HIS A N 1
ATOM 708 C CA . HIS A 1 86 ? -11.016 19.297 4.137 1 95.81 86 HIS A CA 1
ATOM 709 C C . HIS A 1 86 ? -12.375 18.688 4.434 1 95.81 86 HIS A C 1
ATOM 711 O O . HIS A 1 86 ? -12.984 18.969 5.465 1 95.81 86 HIS A O 1
ATOM 717 N N . PRO A 1 87 ? -12.875 17.781 3.605 1 94.56 87 PRO A N 1
ATOM 718 C CA . PRO A 1 87 ? -14.25 17.281 3.727 1 94.56 87 PRO A CA 1
ATOM 719 C C . PRO A 1 87 ? -14.516 16.609 5.074 1 94.56 87 PRO A C 1
ATOM 721 O O . PRO A 1 87 ? -15.562 16.844 5.684 1 94.56 87 PRO A O 1
ATOM 724 N N . MET A 1 88 ? -13.641 15.906 5.609 1 95.38 88 MET A N 1
ATOM 725 C CA . MET A 1 88 ? -13.852 15.188 6.867 1 95.38 88 MET A CA 1
ATOM 726 C C . MET A 1 88 ? -13.445 16.047 8.055 1 95.38 88 MET A C 1
ATOM 728 O O . MET A 1 88 ? -14.203 16.188 9.016 1 95.38 88 MET A O 1
ATOM 732 N N . LEU A 1 89 ? -12.305 16.688 8.008 1 96.62 89 LEU A N 1
ATOM 733 C CA . LEU A 1 89 ? -11.766 17.438 9.141 1 96.62 89 LEU A CA 1
ATOM 734 C C . LEU A 1 89 ? -12.594 18.672 9.43 1 96.62 89 LEU A C 1
ATOM 736 O O . LEU A 1 89 ? -12.766 19.062 10.586 1 96.62 89 LEU A O 1
ATOM 740 N N . GLY A 1 90 ? -13.078 19.25 8.406 1 94 90 GLY A N 1
ATOM 741 C CA . GLY A 1 90 ? -13.906 20.438 8.578 1 94 90 GLY A CA 1
ATOM 742 C C . GLY A 1 90 ? -15.141 20.188 9.414 1 94 90 GLY A C 1
ATOM 743 O O . GLY A 1 90 ? -15.586 21.062 10.164 1 94 90 GLY A O 1
ATOM 744 N N . GLU A 1 91 ? -15.688 19.016 9.312 1 94.12 91 GLU A N 1
ATOM 745 C CA . GLU A 1 91 ? -16.906 18.656 10.016 1 94.12 91 GLU A CA 1
ATOM 746 C C . GLU A 1 91 ? -16.641 18.391 11.492 1 94.12 91 GLU A C 1
ATOM 748 O O . GLU A 1 91 ? -17.562 18.375 12.305 1 94.12 91 GLU A O 1
ATOM 753 N N . LEU A 1 92 ? -15.406 18.297 11.828 1 94.56 92 LEU A N 1
ATOM 754 C CA . LEU A 1 92 ? -15.047 17.969 13.203 1 94.56 92 LEU A CA 1
ATOM 755 C C . LEU A 1 92 ? -14.898 19.25 14.039 1 94.56 92 LEU A C 1
ATOM 757 O O . LEU A 1 92 ? -14.859 19.188 15.266 1 94.56 92 LEU A O 1
ATOM 761 N N . LEU A 1 93 ? -14.828 20.375 13.398 1 95.38 93 LEU A N 1
ATOM 762 C CA . LEU A 1 93 ? -14.539 21.609 14.117 1 95.38 93 LEU A CA 1
ATOM 763 C C . LEU A 1 93 ? -15.828 22.344 14.5 1 95.38 93 LEU A C 1
ATOM 765 O O . LEU A 1 93 ? -16.547 22.844 13.633 1 95.38 93 LEU A O 1
ATOM 769 N N . THR A 1 94 ? -16.078 22.391 15.742 1 94.62 94 THR A N 1
ATOM 770 C CA . THR A 1 94 ? -17.156 23.234 16.234 1 94.62 94 THR A CA 1
ATOM 771 C C . THR A 1 94 ? -16.766 24.719 16.156 1 94.62 94 THR A C 1
ATOM 773 O O . THR A 1 94 ? -15.633 25.047 15.812 1 94.62 94 THR A O 1
ATOM 776 N N . GLU A 1 95 ? -17.672 25.547 16.484 1 94.38 95 GLU A N 1
ATOM 777 C CA . GLU A 1 95 ? -17.391 26.969 16.484 1 94.38 95 GLU A CA 1
ATOM 778 C C . GLU A 1 95 ? -16.297 27.297 17.5 1 94.38 95 GLU A C 1
ATOM 780 O O . GLU A 1 95 ? -15.43 28.141 17.25 1 94.38 95 GLU A O 1
ATOM 785 N N . ASP A 1 96 ? -16.344 26.656 18.609 1 94.44 96 ASP A N 1
ATOM 786 C CA . ASP A 1 96 ? -15.328 26.891 19.641 1 94.44 96 ASP A CA 1
ATOM 787 C C . ASP A 1 96 ? -13.969 26.359 19.188 1 94.44 96 ASP A C 1
ATOM 789 O O . ASP A 1 96 ? -12.938 27 19.453 1 94.44 96 ASP A O 1
ATOM 793 N N . ASP A 1 97 ? -13.984 25.234 18.516 1 97.06 97 ASP A N 1
ATOM 794 C CA . ASP A 1 97 ? -12.734 24.703 17.969 1 97.06 97 ASP A CA 1
ATOM 795 C C . ASP A 1 97 ? -12.094 25.688 17 1 97.06 97 ASP A C 1
ATOM 797 O O . ASP A 1 97 ? -10.875 25.859 17 1 97.06 97 ASP A O 1
ATOM 801 N N . GLN A 1 98 ? -12.906 26.266 16.203 1 97.19 98 GLN A N 1
ATOM 802 C CA . GLN A 1 98 ? -12.414 27.188 15.195 1 97.19 98 GLN A CA 1
ATOM 803 C C . GLN A 1 98 ? -11.688 28.375 15.836 1 97.19 98 GLN A C 1
ATOM 805 O O . GLN A 1 98 ? -10.656 28.812 15.344 1 97.19 98 GLN A O 1
ATOM 810 N N . LYS A 1 99 ? -12.211 28.859 16.922 1 97.25 99 LYS A N 1
ATOM 811 C CA . LYS A 1 99 ? -11.562 29.938 17.641 1 97.25 99 LYS A CA 1
ATOM 812 C C . LYS A 1 99 ? -10.18 29.516 18.141 1 97.25 99 LYS A C 1
ATOM 814 O O . LYS A 1 99 ? -9.219 30.297 18.047 1 97.25 99 LYS A O 1
ATOM 819 N N . ILE A 1 100 ? -10.094 28.328 18.625 1 97.81 100 ILE A N 1
ATOM 820 C CA . ILE A 1 100 ? -8.828 27.812 19.125 1 97.81 100 ILE A CA 1
ATOM 821 C C . ILE A 1 100 ? -7.855 27.609 17.969 1 97.81 100 ILE A C 1
ATOM 823 O O . ILE A 1 100 ? -6.668 27.922 18.094 1 97.81 100 ILE A O 1
ATOM 827 N N . PHE A 1 101 ? -8.406 27.172 16.828 1 98 101 PHE A N 1
ATOM 828 C CA . PHE A 1 101 ? -7.57 26.844 15.68 1 98 101 PHE A CA 1
ATOM 829 C C . PHE A 1 101 ? -6.957 28.094 15.078 1 98 101 PHE A C 1
ATOM 831 O O . PHE A 1 101 ? -5.992 28.016 14.312 1 98 101 PHE A O 1
ATOM 838 N N . LYS A 1 102 ? -7.441 29.25 15.391 1 97.31 102 LYS A N 1
ATOM 839 C CA . LYS A 1 102 ? -6.816 30.5 14.969 1 97.31 102 LYS A CA 1
ATOM 840 C C . LYS A 1 102 ? -5.418 30.641 15.562 1 97.31 102 LYS A C 1
ATOM 842 O O . LYS A 1 102 ? -4.586 31.391 15.039 1 97.31 102 LYS A O 1
ATOM 847 N N . HIS A 1 103 ? -5.172 29.922 16.625 1 97.75 103 HIS A N 1
ATOM 848 C CA . HIS A 1 103 ? -3.887 30 17.312 1 97.75 103 HIS A CA 1
ATOM 849 C C . HIS A 1 103 ? -2.98 28.844 16.922 1 97.75 103 HIS A C 1
ATOM 851 O O . HIS A 1 103 ? -1.859 28.719 17.422 1 97.75 103 HIS A O 1
ATOM 857 N N . LEU A 1 104 ? -3.467 27.906 16.047 1 98.31 104 LEU A N 1
ATOM 858 C CA . LEU A 1 104 ? -2.654 26.797 15.562 1 98.31 104 LEU A CA 1
ATOM 859 C C . LEU A 1 104 ? -1.614 27.297 14.555 1 98.31 104 LEU A C 1
ATOM 861 O O . LEU A 1 104 ? -1.967 27.797 13.484 1 98.31 104 LEU A O 1
ATOM 865 N N . VAL A 1 105 ? -0.358 27.078 14.852 1 97 105 VAL A N 1
ATOM 866 C CA . VAL A 1 105 ? 0.688 27.703 14.062 1 97 105 VAL A CA 1
ATOM 867 C C . VAL A 1 105 ? 1.407 26.656 13.219 1 97 105 VAL A C 1
ATOM 869 O O . VAL A 1 105 ? 1.958 26.984 12.164 1 97 105 VAL A O 1
ATOM 872 N N . SER A 1 106 ? 1.371 25.422 13.695 1 97.5 106 SER A N 1
ATOM 873 C CA . SER A 1 106 ? 2.047 24.391 12.914 1 97.5 106 SER A CA 1
ATOM 874 C C . SER A 1 106 ? 1.534 23 13.266 1 97.5 106 SER A C 1
ATOM 876 O O . SER A 1 106 ? 1.021 22.781 14.367 1 97.5 106 SER A O 1
ATOM 878 N N . ILE A 1 107 ? 1.585 22.172 12.328 1 98.31 107 ILE A N 1
ATOM 879 C CA . ILE A 1 107 ? 1.388 20.734 12.484 1 98.31 107 ILE A CA 1
ATOM 880 C C . ILE A 1 107 ? 2.639 19.984 12.023 1 98.31 107 ILE A C 1
ATOM 882 O O . ILE A 1 107 ? 3.227 20.328 10.992 1 98.31 107 ILE A O 1
ATOM 886 N N . ASP A 1 108 ? 3.068 19.031 12.852 1 97.75 108 ASP A N 1
ATOM 887 C CA . ASP A 1 108 ? 4.23 18.234 12.5 1 97.75 108 ASP A CA 1
ATOM 888 C C . ASP A 1 108 ? 3.936 16.734 12.656 1 97.75 108 ASP A C 1
ATOM 890 O O . ASP A 1 108 ? 3.391 16.312 13.68 1 97.75 108 ASP A O 1
ATOM 894 N N . VAL A 1 109 ? 4.188 16.047 11.602 1 97.44 109 VAL A N 1
ATOM 895 C CA . VAL A 1 109 ? 4.102 14.586 11.648 1 97.44 109 VAL A CA 1
ATOM 896 C C . VAL A 1 109 ? 5.504 13.984 11.633 1 97.44 109 VAL A C 1
ATOM 898 O O . VAL A 1 109 ? 6.262 14.18 10.68 1 97.44 109 VAL A O 1
ATOM 901 N N . ASP A 1 110 ? 5.828 13.25 12.68 1 95.62 110 ASP A N 1
ATOM 902 C CA . ASP A 1 110 ? 7.148 12.641 12.805 1 95.62 110 ASP A CA 1
ATOM 903 C C . ASP A 1 110 ? 7.055 11.117 12.836 1 95.62 110 ASP A C 1
ATOM 905 O O . ASP A 1 110 ? 6.5 10.547 13.773 1 95.62 110 ASP A O 1
ATOM 909 N N . GLU A 1 111 ? 7.594 10.547 11.766 1 93.44 111 GLU A N 1
ATOM 910 C CA . GLU A 1 111 ? 7.734 9.094 11.797 1 93.44 111 GLU A CA 1
ATOM 911 C C . GLU A 1 111 ? 8.953 8.672 12.617 1 93.44 111 GLU A C 1
ATOM 913 O O . GLU A 1 111 ? 9.992 9.328 12.578 1 93.44 111 GLU A O 1
ATOM 918 N N . PHE A 1 112 ? 8.828 7.523 13.266 1 91.75 112 PHE A N 1
ATOM 919 C CA . PHE A 1 112 ? 9.93 7.039 14.078 1 91.75 112 PHE A CA 1
ATOM 920 C C . PHE A 1 112 ? 11.078 6.547 13.203 1 91.75 112 PHE A C 1
ATOM 922 O O . PHE A 1 112 ? 10.883 6.25 12.023 1 91.75 112 PHE A O 1
ATOM 929 N N . GLN A 1 113 ? 12.273 6.523 13.836 1 85.88 113 GLN A N 1
ATOM 930 C CA . GLN A 1 113 ? 13.438 6.031 13.109 1 85.88 113 GLN A CA 1
ATOM 931 C C . GLN A 1 113 ? 13.18 4.633 12.547 1 85.88 113 GLN A C 1
ATOM 933 O O . GLN A 1 113 ? 13.523 4.352 11.398 1 85.88 113 GLN A O 1
ATOM 938 N N . ASP A 1 114 ? 12.672 3.84 13.57 1 88.44 114 ASP A N 1
ATOM 939 C CA . ASP A 1 114 ? 12.133 2.576 13.078 1 88.44 114 ASP A CA 1
ATOM 940 C C . ASP A 1 114 ? 10.719 2.76 12.523 1 88.44 114 ASP A C 1
ATOM 942 O O . ASP A 1 114 ? 9.734 2.512 13.219 1 88.44 114 ASP A O 1
ATOM 946 N N . ILE A 1 115 ? 10.492 3.098 11.344 1 87.31 115 ILE A N 1
ATOM 947 C CA . ILE A 1 115 ? 9.273 3.549 10.672 1 87.31 115 ILE A CA 1
ATOM 948 C C . ILE A 1 115 ? 8.125 2.594 10.992 1 87.31 115 ILE A C 1
ATOM 950 O O . ILE A 1 115 ? 6.988 3.023 11.188 1 87.31 115 ILE A O 1
ATOM 954 N N . LYS A 1 116 ? 8.438 1.354 11.133 1 88.44 116 LYS A N 1
ATOM 955 C CA . LYS A 1 116 ? 7.422 0.341 11.391 1 88.44 116 LYS A CA 1
ATOM 956 C C . LYS A 1 116 ? 6.879 0.458 12.812 1 88.44 116 LYS A C 1
ATOM 958 O O . LYS A 1 116 ? 5.848 -0.131 13.141 1 88.44 116 LYS A O 1
ATOM 963 N N . SER A 1 117 ? 7.512 1.268 13.57 1 91.94 117 SER A N 1
ATOM 964 C CA . SER A 1 117 ? 7.184 1.284 14.992 1 91.94 117 SER A CA 1
ATOM 965 C C . SER A 1 117 ? 6.125 2.34 15.305 1 91.94 117 SER A C 1
ATOM 967 O O . SER A 1 117 ? 5.52 2.32 16.375 1 91.94 117 SER A O 1
ATOM 969 N N . GLY A 1 118 ? 6 3.303 14.43 1 95.81 118 GLY A N 1
ATOM 970 C CA . GLY A 1 118 ? 4.93 4.25 14.703 1 95.81 118 GLY A CA 1
ATOM 971 C C . GLY A 1 118 ? 5.273 5.672 14.297 1 95.81 118 GLY A C 1
ATOM 972 O O . GLY A 1 118 ? 6.184 5.891 13.5 1 95.81 118 GLY A O 1
ATOM 973 N N . TYR A 1 119 ? 4.449 6.66 14.766 1 97.38 119 TYR A N 1
ATOM 974 C CA . TYR A 1 119 ? 4.598 8.07 14.438 1 97.38 119 TYR A CA 1
ATOM 975 C C . TYR A 1 119 ? 3.943 8.953 15.492 1 97.38 119 TYR A C 1
ATOM 977 O O . TYR A 1 119 ? 3.24 8.461 16.375 1 97.38 119 TYR A O 1
ATOM 985 N N . SER A 1 120 ? 4.242 10.242 15.43 1 97.75 120 SER A N 1
ATOM 986 C CA . SER A 1 120 ? 3.594 11.234 16.281 1 97.75 120 SER A CA 1
ATOM 987 C C . SER A 1 120 ? 3.084 12.422 15.477 1 97.75 120 SER A C 1
ATOM 989 O O . SER A 1 120 ? 3.684 12.789 14.461 1 97.75 120 SER A O 1
ATOM 991 N N . ILE A 1 121 ? 1.975 12.93 15.922 1 98.5 121 ILE A N 1
ATOM 992 C CA . ILE A 1 121 ? 1.414 14.164 15.383 1 98.5 121 ILE A CA 1
ATOM 993 C C . ILE A 1 121 ? 1.417 15.25 16.453 1 98.5 121 ILE A C 1
ATOM 995 O O . ILE A 1 121 ? 0.901 15.039 17.562 1 98.5 121 ILE A O 1
ATOM 999 N N . THR A 1 122 ? 2.02 16.375 16.125 1 98.69 122 THR A N 1
ATOM 1000 C CA . THR A 1 122 ? 2.111 17.484 17.062 1 98.69 122 THR A CA 1
ATOM 1001 C C . THR A 1 122 ? 1.438 18.734 16.516 1 98.69 122 THR A C 1
ATOM 1003 O O . THR A 1 122 ? 1.724 19.141 15.383 1 98.69 122 THR A O 1
ATOM 1006 N N . LEU A 1 123 ? 0.52 19.281 17.266 1 98.69 123 LEU A N 1
ATOM 1007 C CA . LEU A 1 123 ? -0.088 20.578 17 1 98.69 123 LEU A CA 1
ATOM 1008 C C . LEU A 1 123 ? 0.513 21.656 17.891 1 98.69 123 LEU A C 1
ATOM 1010 O O . LEU A 1 123 ? 0.423 21.578 19.109 1 98.69 123 LEU A O 1
ATOM 1014 N N . ALA A 1 124 ? 1.14 22.625 17.25 1 98.5 124 ALA A N 1
ATOM 1015 C CA . ALA A 1 124 ? 1.721 23.734 18.016 1 98.5 124 ALA A CA 1
ATOM 1016 C C . ALA A 1 124 ? 0.827 24.969 17.969 1 98.5 124 ALA A C 1
ATOM 1018 O O . ALA A 1 124 ? 0.314 25.328 16.906 1 98.5 124 ALA A O 1
ATOM 1019 N N . PHE A 1 125 ? 0.682 25.594 19.125 1 98.19 125 PHE A N 1
ATOM 1020 C CA . PHE A 1 125 ? -0.202 26.75 19.25 1 98.19 125 PHE A CA 1
ATOM 1021 C C . PHE A 1 125 ? 0.559 27.969 19.781 1 98.19 125 PHE A C 1
ATOM 1023 O O . PHE A 1 125 ? 1.445 27.828 20.625 1 98.19 125 PHE A O 1
ATOM 1030 N N . SER A 1 126 ? 0.209 29.078 19.266 1 97.38 126 SER A N 1
ATOM 1031 C CA . SER A 1 126 ? 0.621 30.312 19.922 1 97.38 126 SER A CA 1
ATOM 1032 C C . SER A 1 126 ? -0.122 30.5 21.25 1 97.38 126 SER A C 1
ATOM 1034 O O . SER A 1 126 ? -1.09 29.797 21.531 1 97.38 126 SER A O 1
ATOM 1036 N N . SER A 1 127 ? 0.395 31.438 22.047 1 97.56 127 SER A N 1
ATOM 1037 C CA . SER A 1 127 ? -0.314 31.75 23.281 1 97.56 127 SER A CA 1
ATOM 1038 C C . SER A 1 127 ? -1.793 32 23.016 1 97.56 127 SER A C 1
ATOM 1040 O O . SER A 1 127 ? -2.145 32.688 22.047 1 97.56 127 SER A O 1
ATOM 1042 N N . ASN A 1 128 ? -2.662 31.422 23.938 1 97.31 128 ASN A N 1
ATOM 1043 C CA . ASN A 1 128 ? -4.102 31.516 23.719 1 97.31 128 ASN A CA 1
ATOM 1044 C C . ASN A 1 128 ? -4.875 31.453 25.031 1 97.31 128 ASN A C 1
ATOM 1046 O O . ASN A 1 128 ? -4.309 31.109 26.062 1 97.31 128 ASN A O 1
ATOM 1050 N N . PRO A 1 129 ? -6.035 31.844 25.031 1 97.44 129 PRO A N 1
ATOM 1051 C CA . PRO A 1 129 ? -6.777 31.922 26.281 1 97.44 129 PRO A CA 1
ATOM 1052 C C . PRO A 1 129 ? -7.41 30.594 26.688 1 97.44 129 PRO A C 1
ATOM 1054 O O . PRO A 1 129 ? -8.102 30.516 27.703 1 97.44 129 PRO A O 1
ATOM 1057 N N . TYR A 1 130 ? -7.141 29.547 26.016 1 97.5 130 TYR A N 1
ATOM 1058 C CA . TYR A 1 130 ? -7.906 28.312 26.219 1 97.5 130 TYR A CA 1
ATOM 1059 C C . TYR A 1 130 ? -7.109 27.312 27.047 1 97.5 130 TYR A C 1
ATOM 1061 O O . TYR A 1 130 ? -7.656 26.656 27.922 1 97.5 130 TYR A O 1
ATOM 1069 N N . PHE A 1 131 ? -5.875 27.156 26.781 1 98.25 131 PHE A N 1
ATOM 1070 C CA . PHE A 1 131 ? -5.051 26.219 27.531 1 98.25 131 PHE A CA 1
ATOM 1071 C C . PHE A 1 131 ? -3.611 26.719 27.625 1 98.25 131 PHE A C 1
ATOM 1073 O O . PHE A 1 131 ? -3.229 27.656 26.938 1 98.25 131 PHE A O 1
ATOM 1080 N N . GLU A 1 132 ? -2.76 26.062 28.453 1 98.19 132 GLU A N 1
ATOM 1081 C CA . GLU A 1 132 ? -1.404 26.516 28.75 1 98.19 132 GLU A CA 1
ATOM 1082 C C . GLU A 1 132 ? -0.39 25.875 27.812 1 98.19 132 GLU A C 1
ATOM 1084 O O . GLU A 1 132 ? 0.682 26.438 27.578 1 98.19 132 GLU A O 1
ATOM 1089 N N . ASP A 1 133 ? -0.755 24.797 27.266 1 98 133 ASP A N 1
ATOM 1090 C CA . ASP A 1 133 ? 0.181 24.031 26.453 1 98 133 ASP A CA 1
ATOM 1091 C C . ASP A 1 133 ? 0.512 24.766 25.156 1 98 133 ASP A C 1
ATOM 1093 O O . ASP A 1 133 ? -0.368 25.359 24.531 1 98 133 ASP A O 1
ATOM 1097 N N . THR A 1 134 ? 1.717 24.703 24.781 1 98.12 134 THR A N 1
ATOM 1098 C CA . THR A 1 134 ? 2.113 25.266 23.5 1 98.12 134 THR A CA 1
ATOM 1099 C C . THR A 1 134 ? 2.109 24.203 22.406 1 98.12 134 THR A C 1
ATOM 1101 O O . THR A 1 134 ? 2.117 24.531 21.219 1 98.12 134 THR A O 1
ATOM 1104 N N . LYS A 1 135 ? 2.184 22.938 22.875 1 98.44 135 LYS A N 1
ATOM 1105 C CA . LYS A 1 135 ? 2.166 21.812 21.953 1 98.44 135 LYS A CA 1
ATOM 1106 C C . LYS A 1 135 ? 1.26 20.688 22.469 1 98.44 135 LYS A C 1
ATOM 1108 O O . LYS A 1 135 ? 1.264 20.375 23.656 1 98.44 135 LYS A O 1
ATOM 1113 N N . LEU A 1 136 ? 0.473 20.188 21.641 1 98.69 136 LEU A N 1
ATOM 1114 C CA . LEU A 1 136 ? -0.302 18.969 21.875 1 98.69 136 LEU A CA 1
ATOM 1115 C C . LEU A 1 136 ? 0.146 17.844 20.953 1 98.69 136 LEU A C 1
ATOM 1117 O O . LEU A 1 136 ? 0.139 18 19.734 1 98.69 136 LEU A O 1
ATOM 1121 N N . THR A 1 137 ? 0.54 16.734 21.562 1 98.69 137 THR A N 1
ATOM 1122 C CA . THR A 1 137 ? 1.113 15.641 20.781 1 98.69 137 THR A CA 1
ATOM 1123 C C . THR A 1 137 ? 0.33 14.352 20.984 1 98.69 137 THR A C 1
ATOM 1125 O O . THR A 1 137 ? -0.056 14.023 22.109 1 98.69 137 THR A O 1
ATOM 1128 N N . LYS A 1 138 ? 0.06 13.703 19.922 1 98.31 138 LYS A N 1
ATOM 1129 C CA . LYS A 1 138 ? -0.49 12.352 19.922 1 98.31 138 LYS A CA 1
ATOM 1130 C C . LYS A 1 138 ? 0.458 11.359 19.25 1 98.31 138 LYS A C 1
ATOM 1132 O O . LYS A 1 138 ? 0.881 11.578 18.109 1 98.31 138 LYS A O 1
ATOM 1137 N N . THR A 1 139 ? 0.823 10.273 19.984 1 97.75 139 THR A N 1
ATOM 1138 C CA . THR A 1 139 ? 1.79 9.289 19.516 1 97.75 139 THR A CA 1
ATOM 1139 C C . THR A 1 139 ? 1.135 7.922 19.344 1 97.75 139 THR A C 1
ATOM 1141 O O . THR A 1 139 ? 0.442 7.445 20.25 1 97.75 139 THR A O 1
ATOM 1144 N N . CYS A 1 140 ? 1.258 7.379 18.188 1 96.56 140 CYS A N 1
ATOM 1145 C CA . CYS A 1 140 ? 0.815 6.02 17.906 1 96.56 140 CYS A CA 1
ATOM 1146 C C . CYS A 1 140 ? 2.004 5.082 17.75 1 96.56 140 CYS A C 1
ATOM 1148 O O . CYS A 1 140 ? 2.842 5.27 16.859 1 96.56 140 CYS A O 1
ATOM 1150 N N . SER A 1 141 ? 2.072 4.051 18.562 1 96.12 141 SER A N 1
ATOM 1151 C CA . SER A 1 141 ? 3.168 3.088 18.547 1 96.12 141 SER A CA 1
ATOM 1152 C C . SER A 1 141 ? 2.672 1.694 18.172 1 96.12 141 SER A C 1
ATOM 1154 O O . SER A 1 141 ? 1.605 1.268 18.609 1 96.12 141 SER A O 1
ATOM 1156 N N . PHE A 1 142 ? 3.434 1.061 17.328 1 93.94 142 PHE A N 1
ATOM 1157 C CA . PHE A 1 142 ? 3.143 -0.296 16.875 1 93.94 142 PHE A CA 1
ATOM 1158 C C . PHE A 1 142 ? 4.195 -1.272 17.391 1 93.94 142 PHE A C 1
ATOM 1160 O O . PHE A 1 142 ? 5.387 -1.111 17.109 1 93.94 142 PHE A O 1
ATOM 1167 N N . SER A 1 143 ? 3.775 -2.266 18.031 1 91.88 143 SER A N 1
ATOM 1168 C CA . SER A 1 143 ? 4.703 -3.277 18.516 1 91.88 143 SER A CA 1
ATOM 1169 C C . SER A 1 143 ? 4.801 -4.453 17.547 1 91.88 143 SER A C 1
ATOM 1171 O O . SER A 1 143 ? 3.955 -4.613 16.672 1 91.88 143 SER A O 1
ATOM 1173 N N . ASP A 1 144 ? 5.84 -5.277 17.719 1 88.69 144 ASP A N 1
ATOM 1174 C CA . ASP A 1 144 ? 6.07 -6.43 16.844 1 88.69 144 ASP A CA 1
ATOM 1175 C C . ASP A 1 144 ? 4.969 -7.473 17.016 1 88.69 144 ASP A C 1
ATOM 1177 O O . ASP A 1 144 ? 4.676 -8.234 16.094 1 88.69 144 ASP A O 1
ATOM 1181 N N . ASP A 1 145 ? 4.363 -7.484 18.109 1 88.31 145 ASP A N 1
ATOM 1182 C CA . ASP A 1 145 ? 3.316 -8.469 18.375 1 88.31 145 ASP A CA 1
ATOM 1183 C C . ASP A 1 145 ? 1.972 -7.992 17.828 1 88.31 145 ASP A C 1
ATOM 1185 O O . ASP A 1 145 ? 0.948 -8.648 18.031 1 88.31 145 ASP A O 1
ATOM 1189 N N . GLY A 1 146 ? 1.959 -6.863 17.281 1 85.06 146 GLY A N 1
ATOM 1190 C CA . GLY A 1 146 ? 0.75 -6.355 16.656 1 85.06 146 GLY A CA 1
ATOM 1191 C C . GLY A 1 146 ? -0.048 -5.434 17.562 1 85.06 146 GLY A C 1
ATOM 1192 O O . GLY A 1 146 ? -1.104 -4.934 17.172 1 85.06 146 GLY A O 1
ATOM 1193 N N . LYS A 1 147 ? 0.444 -5.211 18.688 1 92 147 LYS A N 1
ATOM 1194 C CA . LYS A 1 147 ? -0.244 -4.32 19.625 1 92 147 LYS A CA 1
ATOM 1195 C C . LYS A 1 147 ? -0.043 -2.857 19.234 1 92 147 LYS A C 1
ATOM 1197 O O . LYS A 1 147 ? 1.063 -2.453 18.875 1 92 147 LYS A O 1
ATOM 1202 N N . ILE A 1 148 ? -1.118 -2.127 19.297 1 95.06 148 ILE A N 1
ATOM 1203 C CA . ILE A 1 148 ? -1.1 -0.693 19.031 1 95.06 148 ILE A CA 1
ATOM 1204 C C . ILE A 1 148 ? -1.238 0.08 20.344 1 95.06 148 ILE A C 1
ATOM 1206 O O . ILE A 1 148 ? -2.096 -0.237 21.172 1 95.06 148 ILE A O 1
ATOM 1210 N N . THR A 1 149 ? -0.395 1.049 20.594 1 96.19 149 THR A N 1
ATOM 1211 C CA . THR A 1 149 ? -0.468 1.92 21.766 1 96.19 149 THR A CA 1
ATOM 1212 C C . THR A 1 149 ? -0.576 3.383 21.344 1 96.19 149 THR A C 1
ATOM 1214 O O . THR A 1 149 ? 0.218 3.859 20.531 1 96.19 149 THR A O 1
ATOM 1217 N N . VAL A 1 150 ? -1.551 4.023 21.906 1 97.25 150 VAL A N 1
ATOM 1218 C CA . VAL A 1 150 ? -1.761 5.43 21.578 1 97.25 150 VAL A CA 1
ATOM 1219 C C . VAL A 1 150 ? -1.641 6.277 22.844 1 97.25 150 VAL A C 1
ATOM 1221 O O . VAL A 1 150 ? -2.27 5.977 23.859 1 97.25 150 VAL A O 1
ATOM 1224 N N . LYS A 1 151 ? -0.804 7.348 22.844 1 96.88 151 LYS A N 1
ATOM 1225 C CA . LYS A 1 151 ? -0.625 8.312 23.922 1 96.88 151 LYS A CA 1
ATOM 1226 C C . LYS A 1 151 ? -0.812 9.742 23.422 1 96.88 151 LYS A C 1
ATOM 1228 O O . LYS A 1 151 ? -0.391 10.078 22.312 1 96.88 151 LYS A O 1
ATOM 1233 N N . ALA A 1 152 ? -1.414 10.531 24.281 1 97.94 152 ALA A N 1
ATOM 1234 C CA . ALA A 1 152 ? -1.646 11.922 23.891 1 97.94 152 ALA A CA 1
ATOM 1235 C C . ALA A 1 152 ? -1.396 12.875 25.047 1 97.94 152 ALA A C 1
ATOM 1237 O O . ALA A 1 152 ? -1.438 12.469 26.219 1 97.94 152 ALA A O 1
ATOM 1238 N N . THR A 1 153 ? -1.076 14.102 24.703 1 98.31 153 THR A N 1
ATOM 1239 C CA . THR A 1 153 ? -0.935 15.164 25.688 1 98.31 153 THR A CA 1
ATOM 1240 C C . THR A 1 153 ? -2.252 15.398 26.422 1 98.31 153 THR A C 1
ATOM 1242 O O . THR A 1 153 ? -3.311 15.477 25.797 1 98.31 153 THR A O 1
ATOM 1245 N N . THR A 1 154 ? -2.193 15.422 27.75 1 97.25 154 THR A N 1
ATOM 1246 C CA . THR A 1 154 ? -3.334 15.906 28.516 1 97.25 154 THR A CA 1
ATOM 1247 C C . THR A 1 154 ? -3.383 17.438 28.5 1 97.25 154 THR A C 1
ATOM 1249 O O . THR A 1 154 ? -2.479 18.094 29.016 1 97.25 154 THR A O 1
ATOM 1252 N N . ILE A 1 155 ? -4.422 17.922 27.969 1 97.88 155 ILE A N 1
ATOM 1253 C CA . ILE A 1 155 ? -4.492 19.359 27.766 1 97.88 155 ILE A CA 1
ATOM 1254 C C . ILE A 1 155 ? -4.703 20.062 29.109 1 97.88 155 ILE A C 1
ATOM 1256 O O . ILE A 1 155 ? -5.582 19.688 29.891 1 97.88 155 ILE A O 1
ATOM 1260 N N . ASN A 1 156 ? -3.863 21.031 29.406 1 97.75 156 ASN A N 1
ATOM 1261 C CA . ASN A 1 156 ? -4 21.875 30.578 1 97.75 156 ASN A CA 1
ATOM 1262 C C . ASN A 1 156 ? -4.895 23.094 30.312 1 97.75 156 ASN A C 1
ATOM 1264 O O . ASN A 1 156 ? -4.406 24.219 30.188 1 97.75 156 ASN A O 1
ATOM 1268 N N . TRP A 1 157 ? -6.172 22.891 30.406 1 97.5 157 TRP A N 1
ATOM 1269 C CA . TRP A 1 157 ? -7.148 23.922 30.078 1 97.5 157 TRP A CA 1
ATOM 1270 C C . TRP A 1 157 ? -7.117 25.047 31.125 1 97.5 157 TRP A C 1
ATOM 1272 O O . TRP A 1 157 ? -7 24.781 32.312 1 97.5 157 TRP A O 1
ATOM 1282 N N . LYS A 1 158 ? -7.215 26.219 30.641 1 96.94 158 LYS A N 1
ATOM 1283 C CA . LYS A 1 158 ? -7.402 27.344 31.562 1 96.94 158 LYS A CA 1
ATOM 1284 C C . LYS A 1 158 ? -8.805 27.344 32.156 1 96.94 158 LYS A C 1
ATOM 1286 O O . LYS A 1 158 ? -9.695 26.641 31.656 1 96.94 158 LYS A O 1
ATOM 1291 N N . ASP A 1 159 ? -9.062 28.094 33.188 1 94.5 159 ASP A N 1
ATOM 1292 C CA . ASP A 1 159 ? -10.305 28.062 33.938 1 94.5 159 ASP A CA 1
ATOM 1293 C C . ASP A 1 159 ? -11.508 28.328 33.031 1 94.5 159 ASP A C 1
ATOM 1295 O O . ASP A 1 159 ? -11.562 29.359 32.344 1 94.5 159 ASP A O 1
ATOM 1299 N N . GLY A 1 160 ? -12.367 27.312 32.938 1 93.06 160 GLY A N 1
ATOM 1300 C CA . GLY A 1 160 ? -13.633 27.469 32.25 1 93.06 160 GLY A CA 1
ATOM 1301 C C . GLY A 1 160 ? -13.516 27.25 30.75 1 93.06 160 GLY A C 1
ATOM 1302 O O . GLY A 1 160 ? -14.477 27.469 30.016 1 93.06 160 GLY A O 1
ATOM 1303 N N . MET A 1 161 ? -12.406 26.797 30.281 1 93.62 161 MET A N 1
ATOM 1304 C CA . MET A 1 161 ? -12.188 26.781 28.828 1 93.62 161 MET A CA 1
ATOM 1305 C C . MET A 1 161 ? -12.188 25.344 28.297 1 93.62 161 MET A C 1
ATOM 1307 O O . MET A 1 161 ? -11.977 25.125 27.109 1 93.62 161 MET A O 1
ATOM 1311 N N . ASP A 1 162 ? -12.453 24.422 29.219 1 92.56 162 ASP A N 1
ATOM 1312 C CA . ASP A 1 162 ? -12.406 23.031 28.797 1 92.56 162 ASP A CA 1
ATOM 1313 C C . ASP A 1 162 ? -13.633 22.672 27.953 1 92.56 162 ASP A C 1
ATOM 1315 O O . ASP A 1 162 ? -14.703 22.406 28.484 1 92.56 162 ASP A O 1
ATOM 1319 N N . ILE A 1 163 ? -13.469 22.625 26.672 1 88.31 163 ILE A N 1
ATOM 1320 C CA . ILE A 1 163 ? -14.594 22.359 25.781 1 88.31 163 ILE A CA 1
ATOM 1321 C C . ILE A 1 163 ? -14.641 20.875 25.422 1 88.31 163 ILE A C 1
ATOM 1323 O O . ILE A 1 163 ? -15.594 20.406 24.797 1 88.31 163 ILE A O 1
ATOM 1327 N N . ALA A 1 164 ? -13.602 20.156 25.75 1 84.5 164 ALA A N 1
ATOM 1328 C CA . ALA A 1 164 ? -13.516 18.75 25.422 1 84.5 164 ALA A CA 1
ATOM 1329 C C . ALA A 1 164 ? -14.289 17.891 26.438 1 84.5 164 ALA A C 1
ATOM 1331 O O . ALA A 1 164 ? -14.734 16.797 26.125 1 84.5 164 ALA A O 1
ATOM 1332 N N . ASN A 1 165 ? -14.344 18.297 27.641 1 77.56 165 ASN A N 1
ATOM 1333 C CA . ASN A 1 165 ? -15 17.531 28.688 1 77.56 165 ASN A CA 1
ATOM 1334 C C . ASN A 1 165 ? -16.172 18.281 29.297 1 77.56 165 ASN A C 1
ATOM 1336 O O . ASN A 1 165 ? -16.922 17.734 30.094 1 77.56 165 ASN A O 1
ATOM 1340 N N . GLY A 1 166 ? -16.109 19.578 29.203 1 63.56 166 GLY A N 1
ATOM 1341 C CA . GLY A 1 166 ? -17.047 20.406 29.969 1 63.56 166 GLY A CA 1
ATOM 1342 C C . GLY A 1 166 ? -18.484 20.281 29.484 1 63.56 166 GLY A C 1
ATOM 1343 O O . GLY A 1 166 ? -19.406 20.422 30.281 1 63.56 166 GLY A O 1
ATOM 1344 N N . LYS A 1 167 ? -18.641 20.531 28.297 1 54.72 167 LYS A N 1
ATOM 1345 C CA . LYS A 1 167 ? -20.062 20.719 28.062 1 54.72 167 LYS A CA 1
ATOM 1346 C C . LYS A 1 167 ? -20.828 19.438 28.312 1 54.72 167 LYS A C 1
ATOM 1348 O O . LYS A 1 167 ? -21.141 18.688 27.375 1 54.72 167 LYS A O 1
ATOM 1353 N N . ALA A 1 168 ? -20.234 18.766 29.328 1 45.44 168 ALA A N 1
ATOM 1354 C CA . ALA A 1 168 ? -21.141 17.688 29.719 1 45.44 168 ALA A CA 1
ATOM 1355 C C . ALA A 1 168 ? -22.531 18.219 30.047 1 45.44 168 ALA A C 1
ATOM 1357 O O . ALA A 1 168 ? -22.688 19.062 30.938 1 45.44 168 ALA A O 1
ATOM 1358 N N . TYR A 1 169 ? -23.25 18.172 29.109 1 42.41 169 TYR A N 1
ATOM 1359 C CA . TYR A 1 169 ? -24.672 18.531 29.219 1 42.41 169 TYR A CA 1
ATOM 1360 C C . TYR A 1 169 ? -25.312 17.828 30.406 1 42.41 169 TYR A C 1
ATOM 1362 O O . TYR A 1 169 ? -24.938 16.719 30.766 1 42.41 169 TYR A O 1
ATOM 1370 N N . THR A 1 170 ? -25.594 18.547 31.344 1 39.59 170 THR A N 1
ATOM 1371 C CA . THR A 1 170 ? -26.5 18.062 32.375 1 39.59 170 THR A CA 1
ATOM 1372 C C . THR A 1 170 ? -27.656 17.281 31.766 1 39.59 170 THR A C 1
ATOM 1374 O O . THR A 1 170 ? -28.172 17.656 30.703 1 39.59 170 THR A O 1
ATOM 1377 N N . GLU A 1 171 ? -27.844 15.945 31.969 1 38.12 171 GLU A N 1
ATOM 1378 C CA . GLU A 1 171 ? -28.922 15.016 31.672 1 38.12 171 GLU A CA 1
ATOM 1379 C C . GLU A 1 171 ? -30.281 15.648 31.969 1 38.12 171 GLU A C 1
ATOM 1381 O O . GLU A 1 171 ? -31.281 14.945 32.125 1 38.12 171 GLU A O 1
ATOM 1386 N N . ASN A 1 172 ? -30.5 16.828 32.406 1 37.12 172 ASN A N 1
ATOM 1387 C CA . ASN A 1 172 ? -31.906 17 32.781 1 37.12 172 ASN A CA 1
ATOM 1388 C C . ASN A 1 172 ? -32.812 16.766 31.594 1 37.12 172 ASN A C 1
ATOM 1390 O O . ASN A 1 172 ? -32.656 17.375 30.547 1 37.12 172 ASN A O 1
ATOM 1394 N N . GLY A 1 173 ? -33.656 15.586 31.375 1 39.16 173 GLY A N 1
ATOM 1395 C CA . GLY A 1 173 ? -34.688 14.898 30.641 1 39.16 173 GLY A CA 1
ATOM 1396 C C . GLY A 1 173 ? -34.781 15.312 29.172 1 39.16 173 GLY A C 1
ATOM 1397 O O . GLY A 1 173 ? -35.594 14.797 28.422 1 39.16 173 GLY A O 1
ATOM 1398 N N . GLU A 1 174 ? -34.812 16.578 28.906 1 37.84 174 GLU A N 1
ATOM 1399 C CA . GLU A 1 174 ? -35.125 16.828 27.516 1 37.84 174 GLU A CA 1
ATOM 1400 C C . GLU A 1 174 ? -34.094 16.203 26.594 1 37.84 174 GLU A C 1
ATOM 1402 O O . GLU A 1 174 ? -32.969 15.898 27.031 1 37.84 174 GLU A O 1
ATOM 1407 N N . LYS A 1 175 ? -34.312 16.125 25.203 1 39.56 175 LYS A N 1
ATOM 1408 C CA . LYS A 1 175 ? -33.594 15.516 24.078 1 39.56 175 LYS A CA 1
ATOM 1409 C C . LYS A 1 175 ? -32.125 15.875 24.109 1 39.56 175 LYS A C 1
ATOM 1411 O O . LYS A 1 175 ? -31.766 17.016 24.406 1 39.56 175 LYS A O 1
ATOM 1416 N N . ARG A 1 176 ? -31.297 14.859 24.516 1 43.97 176 ARG A N 1
ATOM 1417 C CA . ARG A 1 176 ? -29.844 14.961 24.375 1 43.97 176 ARG A CA 1
ATOM 1418 C C . ARG A 1 176 ? -29.469 15.945 23.281 1 43.97 176 ARG A C 1
ATOM 1420 O O . ARG A 1 176 ? -29.875 15.781 22.125 1 43.97 176 ARG A O 1
ATOM 1427 N N . LEU A 1 177 ? -29.594 17.203 23.531 1 44.38 177 LEU A N 1
ATOM 1428 C CA . LEU A 1 177 ? -29.031 18.062 22.484 1 44.38 177 LEU A CA 1
ATOM 1429 C C . LEU A 1 177 ? -27.781 17.438 21.891 1 44.38 177 LEU A C 1
ATOM 1431 O O . LEU A 1 177 ? -26.891 16.984 22.625 1 44.38 177 LEU A O 1
ATOM 1435 N N . LEU A 1 178 ? -27.875 16.672 20.797 1 49.66 178 LEU A N 1
ATOM 1436 C CA . LEU A 1 178 ? -26.75 16.188 20 1 49.66 178 LEU A CA 1
ATOM 1437 C C . LEU A 1 178 ? -25.594 17.172 20.047 1 49.66 178 LEU A C 1
ATOM 1439 O O . LEU A 1 178 ? -25.625 18.188 19.328 1 49.66 178 LEU A O 1
ATOM 1443 N N . ILE A 1 179 ? -25.141 17.562 21.172 1 53.84 179 ILE A N 1
ATOM 1444 C CA . ILE A 1 179 ? -24.016 18.484 21.281 1 53.84 179 ILE A CA 1
ATOM 1445 C C . ILE A 1 179 ? -22.844 17.984 20.438 1 53.84 179 ILE A C 1
ATOM 1447 O O . ILE A 1 179 ? -22.453 16.812 20.547 1 53.84 179 ILE A O 1
ATOM 1451 N N . ASP A 1 180 ? -22.484 18.719 19.406 1 73.31 180 ASP A N 1
ATOM 1452 C CA . ASP A 1 180 ? -21.375 18.453 18.5 1 73.31 180 ASP A CA 1
ATOM 1453 C C . ASP A 1 180 ? -20.062 18.281 19.266 1 73.31 180 ASP A C 1
ATOM 1455 O O . ASP A 1 180 ? -19.703 19.141 20.078 1 73.31 180 ASP A O 1
ATOM 1459 N N . GLU A 1 181 ? -19.516 17.156 19.344 1 88.31 181 GLU A N 1
ATOM 1460 C CA . GLU A 1 181 ? -18.266 16.781 20 1 88.31 181 GLU A CA 1
ATOM 1461 C C . GLU A 1 181 ? -17.094 17.609 19.469 1 88.31 181 GLU A C 1
ATOM 1463 O O . GLU A 1 181 ? -16.969 17.781 18.25 1 88.31 181 GLU A O 1
ATOM 1468 N N . SER A 1 182 ? -16.328 18.281 20.453 1 94.38 182 SER A N 1
ATOM 1469 C CA . SER A 1 182 ? -15.148 19.078 20.094 1 94.38 182 SER A CA 1
ATOM 1470 C C . SER A 1 182 ? -14.086 18.203 19.422 1 94.38 182 SER A C 1
ATOM 1472 O O . SER A 1 182 ? -13.922 17.031 19.781 1 94.38 182 SER A O 1
ATOM 1474 N N . PHE A 1 183 ? -13.359 18.766 18.578 1 96.62 183 PHE A N 1
ATOM 1475 C CA . PHE A 1 183 ? -12.195 18.125 17.969 1 96.62 183 PHE A CA 1
ATOM 1476 C C . PHE A 1 183 ? -11.203 17.688 19.047 1 96.62 183 PHE A C 1
ATOM 1478 O O . PHE A 1 183 ? -10.555 16.641 18.906 1 96.62 183 PHE A O 1
ATOM 1485 N N . PHE A 1 184 ? -11.102 18.406 20.094 1 97.5 184 PHE A N 1
ATOM 1486 C CA . PHE A 1 184 ? -10.055 18.203 21.094 1 97.5 184 PHE A CA 1
ATOM 1487 C C . PHE A 1 184 ? -10.344 16.984 21.953 1 97.5 184 PHE A C 1
ATOM 1489 O O . PHE A 1 184 ? -9.477 16.531 22.703 1 97.5 184 PHE A O 1
ATOM 1496 N N . THR A 1 185 ? -11.477 16.406 21.797 1 95.81 185 THR A N 1
ATOM 1497 C CA . THR A 1 185 ? -11.719 15.109 22.422 1 95.81 185 THR A CA 1
ATOM 1498 C C . THR A 1 185 ? -10.789 14.047 21.844 1 95.81 185 THR A C 1
ATOM 1500 O O . THR A 1 185 ? -10.625 12.977 22.438 1 95.81 185 THR A O 1
ATOM 1503 N N . TRP A 1 186 ? -10.219 14.352 20.703 1 96.75 186 TRP A N 1
ATOM 1504 C CA . TRP A 1 186 ? -9.25 13.469 20.062 1 96.75 186 TRP A CA 1
ATOM 1505 C C . TRP A 1 186 ? -8.062 13.195 20.984 1 96.75 186 TRP A C 1
ATOM 1507 O O . TRP A 1 186 ? -7.383 12.18 20.844 1 96.75 186 TRP A O 1
ATOM 1517 N N . PHE A 1 187 ? -7.816 14.031 21.969 1 97.19 187 PHE A N 1
ATOM 1518 C CA . PHE A 1 187 ? -6.688 13.898 22.875 1 97.19 187 PHE A CA 1
ATOM 1519 C C . PHE A 1 187 ? -7.113 13.203 24.172 1 97.19 187 PHE A C 1
ATOM 1521 O O . PHE A 1 187 ? -6.281 12.922 25.031 1 97.19 187 PHE A O 1
ATOM 1528 N N . ASN A 1 188 ? -8.312 12.906 24.266 1 94.19 188 ASN A N 1
ATOM 1529 C CA . ASN A 1 188 ? -8.805 12.344 25.516 1 94.19 188 ASN A CA 1
ATOM 1530 C C . ASN A 1 188 ? -8.391 10.883 25.688 1 94.19 188 ASN A C 1
ATOM 1532 O O . ASN A 1 188 ? -8.266 10.156 24.688 1 94.19 188 ASN A O 1
ATOM 1536 N N . ASP A 1 189 ? -8.312 10.5 26.922 1 92 189 ASP A N 1
ATOM 1537 C CA . ASP A 1 189 ? -7.891 9.141 27.25 1 92 189 ASP A CA 1
ATOM 1538 C C . ASP A 1 189 ? -8.875 8.109 26.703 1 92 189 ASP A C 1
ATOM 1540 O O . ASP A 1 189 ? -8.461 7.059 26.219 1 92 189 ASP A O 1
ATOM 1544 N N . ALA A 1 190 ? -10.047 8.461 26.812 1 88.88 190 ALA A N 1
ATOM 1545 C CA . ALA A 1 190 ? -11.062 7.512 26.359 1 88.88 190 ALA A CA 1
ATOM 1546 C C . ALA A 1 190 ? -10.914 7.219 24.875 1 88.88 190 ALA A C 1
ATOM 1548 O O . ALA A 1 190 ? -10.977 6.062 24.453 1 88.88 190 ALA A O 1
ATOM 1549 N N . LYS A 1 191 ? -10.734 8.211 24.125 1 90.94 191 LYS A N 1
ATOM 1550 C CA . LYS A 1 191 ? -10.539 8.047 22.688 1 90.94 191 LYS A CA 1
ATOM 1551 C C . LYS A 1 191 ? -9.25 7.281 22.391 1 90.94 191 LYS A C 1
ATOM 1553 O O . LYS A 1 191 ? -9.242 6.371 21.562 1 90.94 191 LYS A O 1
ATOM 1558 N N . ASN A 1 192 ? -8.266 7.547 23.047 1 94.62 192 ASN A N 1
ATOM 1559 C CA . ASN A 1 192 ? -6.973 6.891 22.844 1 94.62 192 ASN A CA 1
ATOM 1560 C C . ASN A 1 192 ? -7.047 5.398 23.141 1 94.62 192 ASN A C 1
ATOM 1562 O O . ASN A 1 192 ? -6.461 4.586 22.438 1 94.62 192 ASN A O 1
ATOM 1566 N N . LYS A 1 193 ? -7.715 5.125 24.188 1 93.62 193 LYS A N 1
ATOM 1567 C CA . LYS A 1 193 ? -7.891 3.719 24.531 1 93.62 193 LYS A CA 1
ATOM 1568 C C . LYS A 1 193 ? -8.633 2.965 23.438 1 93.62 193 LYS A C 1
ATOM 1570 O O . LYS A 1 193 ? -8.281 1.831 23.109 1 93.62 193 LYS A O 1
ATOM 1575 N N . SER A 1 194 ? -9.602 3.592 22.906 1 93.75 194 SER A N 1
ATOM 1576 C CA . SER A 1 194 ? -10.359 2.945 21.844 1 93.75 194 SER A CA 1
ATOM 1577 C C . SER A 1 194 ? -9.484 2.646 20.641 1 93.75 194 SER A C 1
ATOM 1579 O O . SER A 1 194 ? -9.609 1.594 20.016 1 93.75 194 SER A O 1
ATOM 1581 N N . PHE A 1 195 ? -8.602 3.496 20.312 1 93.69 195 PHE A N 1
ATOM 1582 C CA . PHE A 1 195 ? -7.684 3.297 19.203 1 93.69 195 PHE A CA 1
ATOM 1583 C C . PHE A 1 195 ? -6.703 2.168 19.516 1 93.69 195 PHE A C 1
ATOM 1585 O O . PHE A 1 195 ? -6.391 1.359 18.641 1 93.69 195 PHE A O 1
ATOM 1592 N N . SER A 1 196 ? -6.324 2.109 20.688 1 93.06 196 SER A N 1
ATOM 1593 C CA . SER A 1 196 ? -5.426 1.038 21.109 1 93.06 196 SER A CA 1
ATOM 1594 C C . SER A 1 196 ? -6.113 -0.321 21.031 1 93.06 196 SER A C 1
ATOM 1596 O O . SER A 1 196 ? -5.457 -1.341 20.812 1 93.06 196 SER A O 1
ATOM 1598 N N . ASP A 1 197 ? -7.359 -0.281 21.109 1 92.38 197 ASP A N 1
ATOM 1599 C CA . ASP A 1 197 ? -8.133 -1.519 21.078 1 92.38 197 ASP A CA 1
ATOM 1600 C C . ASP A 1 197 ? -8.477 -1.913 19.641 1 92.38 197 ASP A C 1
ATOM 1602 O O . ASP A 1 197 ? -9.195 -2.887 19.422 1 92.38 197 ASP A O 1
ATOM 1606 N N . GLY A 1 198 ? -8.078 -1.136 18.734 1 89.75 198 GLY A N 1
ATOM 1607 C CA . GLY A 1 198 ? -8.195 -1.603 17.375 1 89.75 198 GLY A CA 1
ATOM 1608 C C . GLY A 1 198 ? -9.055 -0.705 16.5 1 89.75 198 GLY A C 1
ATOM 1609 O O . GLY A 1 198 ? -9.188 -0.935 15.297 1 89.75 198 GLY A O 1
ATOM 1610 N N . VAL A 1 199 ? -9.664 0.26 17.109 1 92.56 199 VAL A N 1
ATOM 1611 C CA . VAL A 1 199 ? -10.453 1.188 16.312 1 92.56 199 VAL A CA 1
ATOM 1612 C C . VAL A 1 199 ? -9.523 2.055 15.461 1 92.56 199 VAL A C 1
ATOM 1614 O O . VAL A 1 199 ? -8.5 2.539 15.953 1 92.56 199 VAL A O 1
ATOM 1617 N N . MET A 1 200 ? -9.875 2.25 14.25 1 92.88 200 MET A N 1
ATOM 1618 C CA . MET A 1 200 ? -9.047 3.059 13.352 1 92.88 200 MET A CA 1
ATOM 1619 C C . MET A 1 200 ? -9.109 4.531 13.742 1 92.88 200 MET A C 1
ATOM 1621 O O . MET A 1 200 ? -10.195 5.07 13.984 1 92.88 200 MET A O 1
ATOM 1625 N N . ASP A 1 201 ? -8.047 5.133 13.781 1 96.12 201 ASP A N 1
ATOM 1626 C CA . ASP A 1 201 ? -7.965 6.574 14.008 1 96.12 201 ASP A CA 1
ATOM 1627 C C . ASP A 1 201 ? -7.969 7.336 12.68 1 96.12 201 ASP A C 1
ATOM 1629 O O . ASP A 1 201 ? -6.914 7.707 12.164 1 96.12 201 ASP A O 1
ATOM 1633 N N . GLU A 1 202 ? -9.125 7.645 12.266 1 96.06 202 GLU A N 1
ATOM 1634 C CA . GLU A 1 202 ? -9.289 8.281 10.961 1 96.06 202 GLU A CA 1
ATOM 1635 C C . GLU A 1 202 ? -8.688 9.688 10.945 1 96.06 202 GLU A C 1
ATOM 1637 O O . GLU A 1 202 ? -8.148 10.125 9.93 1 96.06 202 GLU A O 1
ATOM 1642 N N . VAL A 1 203 ? -8.766 10.43 12.047 1 97.31 203 VAL A N 1
ATOM 1643 C CA . VAL A 1 203 ? -8.234 11.789 12.141 1 97.31 203 VAL A CA 1
ATOM 1644 C C . VAL A 1 203 ? -6.723 11.766 11.938 1 97.31 203 VAL A C 1
ATOM 1646 O O . VAL A 1 203 ? -6.188 12.523 11.117 1 97.31 203 VAL A O 1
ATOM 1649 N N . ALA A 1 204 ? -6.121 10.852 12.609 1 97.56 204 ALA A N 1
ATOM 1650 C CA . ALA A 1 204 ? -4.672 10.719 12.477 1 97.56 204 ALA A CA 1
ATOM 1651 C C . ALA A 1 204 ? -4.289 10.359 11.039 1 97.56 204 ALA A C 1
ATOM 1653 O O . ALA A 1 204 ? -3.35 10.93 10.484 1 97.56 204 ALA A O 1
ATOM 1654 N N . ASP A 1 205 ? -5.059 9.461 10.484 1 96.31 205 ASP A N 1
ATOM 1655 C CA . ASP A 1 205 ? -4.766 9.008 9.133 1 96.31 205 ASP A CA 1
ATOM 1656 C C . ASP A 1 205 ? -4.906 10.148 8.125 1 96.31 205 ASP A C 1
ATOM 1658 O O . ASP A 1 205 ? -4.043 10.336 7.27 1 96.31 205 ASP A O 1
ATOM 1662 N N . VAL A 1 206 ? -5.91 10.867 8.25 1 97.56 206 VAL A N 1
ATOM 1663 C CA . VAL A 1 206 ? -6.207 11.945 7.312 1 97.56 206 VAL A CA 1
ATOM 1664 C C . VAL A 1 206 ? -5.168 13.055 7.457 1 97.56 206 VAL A C 1
ATOM 1666 O O . VAL A 1 206 ? -4.66 13.578 6.461 1 97.56 206 VAL A O 1
ATOM 1669 N N . ILE A 1 207 ? -4.797 13.43 8.695 1 98.25 207 ILE A N 1
ATOM 1670 C CA . ILE A 1 207 ? -3.791 14.461 8.922 1 98.25 207 ILE A CA 1
ATOM 1671 C C . ILE A 1 207 ? -2.455 14.016 8.328 1 98.25 207 ILE A C 1
ATOM 1673 O O . ILE A 1 207 ? -1.814 14.773 7.594 1 98.25 207 ILE A O 1
ATOM 1677 N N . LYS A 1 208 ? -2.137 12.766 8.562 1 97.38 208 LYS A N 1
ATOM 1678 C CA . LYS A 1 208 ? -0.835 12.242 8.156 1 97.38 208 LYS A CA 1
ATOM 1679 C C . LYS A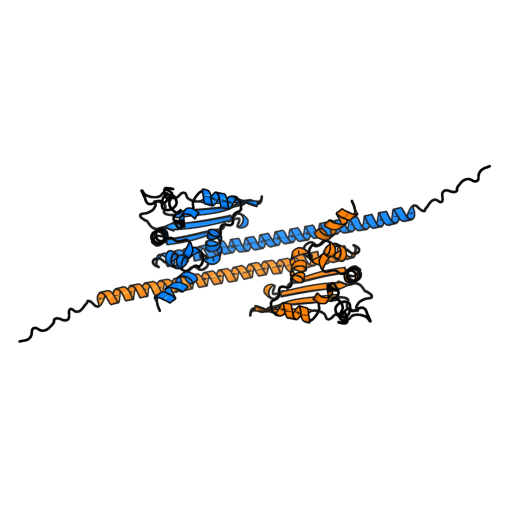 1 208 ? -0.768 12.031 6.648 1 97.38 208 LYS A C 1
ATOM 1681 O O . LYS A 1 208 ? 0.233 12.375 6.016 1 97.38 208 LYS A O 1
ATOM 1686 N N . GLU A 1 209 ? -1.869 11.555 6.086 1 96.25 209 GLU A N 1
ATOM 1687 C CA . GLU A 1 209 ? -1.787 11.062 4.715 1 96.25 209 GLU A CA 1
ATOM 1688 C C . GLU A 1 209 ? -2.32 12.094 3.723 1 96.25 209 GLU A C 1
ATOM 1690 O O . GLU A 1 209 ? -1.976 12.062 2.541 1 96.25 209 GLU A O 1
ATOM 1695 N N . GLU A 1 210 ? -3.121 12.992 4.18 1 96.81 210 GLU A N 1
ATOM 1696 C CA . GLU A 1 210 ? -3.783 13.883 3.232 1 96.81 210 GLU A CA 1
ATOM 1697 C C . GLU A 1 210 ? -3.463 15.344 3.531 1 96.81 210 GLU A C 1
ATOM 1699 O O . GLU A 1 210 ? -2.889 16.047 2.693 1 96.81 210 GLU A O 1
ATOM 1704 N N . LEU A 1 211 ? -3.643 15.828 4.715 1 97.94 211 LEU A N 1
ATOM 1705 C CA . LEU A 1 211 ? -3.559 17.25 5.043 1 97.94 211 LEU A CA 1
ATOM 1706 C C . LEU A 1 211 ? -2.105 17.703 5.121 1 97.94 211 LEU A C 1
ATOM 1708 O O . LEU A 1 211 ? -1.684 18.578 4.371 1 97.94 211 LEU A O 1
ATOM 1712 N N . TRP A 1 212 ? -1.339 17 5.906 1 98.19 212 TRP A N 1
ATOM 1713 C CA . TRP A 1 212 ? 0.013 17.438 6.238 1 98.19 212 TRP A CA 1
ATOM 1714 C C . TRP A 1 212 ? 0.915 17.406 5.012 1 98.19 212 TRP A C 1
ATOM 1716 O O . TRP A 1 212 ? 1.738 18.297 4.812 1 98.19 212 TRP A O 1
ATOM 1726 N N . PRO A 1 213 ? 0.77 16.422 4.145 1 97.19 213 PRO A N 1
ATOM 1727 C CA . PRO A 1 213 ? 1.683 16.359 3 1 97.19 213 PRO A CA 1
ATOM 1728 C C . PRO A 1 213 ? 1.53 17.547 2.059 1 97.19 213 PRO A C 1
ATOM 1730 O O . PRO A 1 213 ? 2.508 17.984 1.441 1 97.19 213 PRO A O 1
ATOM 1733 N N . ASN A 1 214 ? 0.339 18.031 1.921 1 96.88 214 ASN A N 1
ATOM 1734 C CA . ASN A 1 214 ? 0.108 19.188 1.056 1 96.88 214 ASN A CA 1
ATOM 1735 C C . ASN A 1 214 ? -1.021 20.062 1.584 1 96.88 214 ASN A C 1
ATOM 1737 O O . ASN A 1 214 ? -2.084 20.156 0.967 1 96.88 214 ASN A O 1
ATOM 1741 N N . PRO A 1 215 ? -0.711 20.766 2.586 1 97.38 215 PRO A N 1
ATOM 1742 C CA . PRO A 1 215 ? -1.763 21.578 3.193 1 97.38 215 PRO A CA 1
ATOM 1743 C C . PRO A 1 215 ? -2.172 22.766 2.316 1 97.38 215 PRO A C 1
ATOM 1745 O O . PRO A 1 215 ? -3.293 23.266 2.434 1 97.38 215 PRO A O 1
ATOM 1748 N N . LEU A 1 216 ? -1.278 23.266 1.471 1 96.88 216 LEU A N 1
ATOM 1749 C CA . LEU A 1 216 ? -1.566 24.391 0.586 1 96.88 216 LEU A CA 1
ATOM 1750 C C . LEU A 1 216 ? -2.73 24.062 -0.345 1 96.88 216 LEU A C 1
ATOM 1752 O O . LEU A 1 216 ? -3.529 24.938 -0.677 1 96.88 216 LEU A O 1
ATOM 1756 N N . LYS A 1 217 ? -2.816 22.812 -0.803 1 95.31 217 LYS A N 1
ATOM 1757 C CA . LYS A 1 217 ? -3.918 22.375 -1.648 1 95.31 217 LYS A CA 1
ATOM 1758 C C . LYS A 1 217 ? -5.266 22.656 -0.99 1 95.31 217 LYS A C 1
ATOM 1760 O O . LYS A 1 217 ? -6.203 23.109 -1.649 1 95.31 217 LYS A O 1
ATOM 1765 N N . TYR A 1 218 ? -5.34 22.422 0.226 1 96.19 218 TYR A N 1
ATOM 1766 C CA . TYR A 1 218 ? -6.574 22.625 0.97 1 96.19 218 TYR A CA 1
ATOM 1767 C C . TYR A 1 218 ? -6.789 24.109 1.276 1 96.19 218 TYR A C 1
ATOM 1769 O O . TYR A 1 218 ? -7.914 24.609 1.21 1 96.19 218 TYR A O 1
ATOM 1777 N N . PHE A 1 219 ? -5.703 24.781 1.581 1 95.69 219 PHE A N 1
ATOM 1778 C CA . PHE A 1 219 ? -5.793 26.203 1.838 1 95.69 219 PHE A CA 1
ATOM 1779 C C . PHE A 1 219 ? -6.332 26.938 0.617 1 95.69 219 PHE A C 1
ATOM 1781 O O . PHE A 1 219 ? -7.18 27.828 0.744 1 95.69 219 PHE A O 1
ATOM 1788 N N . ASN A 1 220 ? -5.93 26.516 -0.567 1 88.56 220 ASN A N 1
ATOM 1789 C CA . ASN A 1 220 ? -6.289 27.172 -1.816 1 88.56 220 ASN A CA 1
ATOM 1790 C C . ASN A 1 220 ? -7.73 26.875 -2.213 1 88.56 220 ASN A C 1
ATOM 1792 O O . ASN A 1 220 ? -8.336 27.609 -2.992 1 88.56 220 ASN A O 1
ATOM 1796 N N . ASN A 1 221 ? -8.219 25.672 -1.941 1 77.75 221 ASN A N 1
ATOM 1797 C CA . ASN A 1 221 ? -9.586 25.328 -2.316 1 77.75 221 ASN A CA 1
ATOM 1798 C C . ASN A 1 221 ? -10.594 26.344 -1.756 1 77.75 221 ASN A C 1
ATOM 1800 O O . ASN A 1 221 ? -11.641 26.578 -2.355 1 77.75 221 ASN A O 1
ATOM 1804 N N . VAL A 1 222 ? -10.383 26.953 -0.639 1 62.03 222 VAL A N 1
ATOM 1805 C CA . VAL A 1 222 ? -11.281 27.938 -0.041 1 62.03 222 VAL A CA 1
ATOM 1806 C C . VAL A 1 222 ? -10.914 29.328 -0.524 1 62.03 222 VAL A C 1
ATOM 1808 O O . VAL A 1 222 ? -11.789 30.141 -0.836 1 62.03 222 VAL A O 1
ATOM 1811 N N . SER A 1 223 ? -9.555 29.672 -0.417 1 51.59 223 SER A N 1
ATOM 1812 C CA . SER A 1 223 ? -9.156 31.016 -0.777 1 51.59 223 SER A CA 1
ATOM 1813 C C . SER A 1 223 ? -9.562 31.359 -2.209 1 51.59 223 SER A C 1
ATOM 1815 O O . SER A 1 223 ? -9.836 32.5 -2.529 1 51.59 223 SER A O 1
ATOM 1817 N N . ALA A 1 224 ? -9.414 30.359 -3.1 1 44 224 ALA A N 1
ATOM 1818 C CA . ALA A 1 224 ? -9.938 30.672 -4.43 1 44 224 ALA A CA 1
ATOM 1819 C C . ALA A 1 224 ? -11.422 31.016 -4.367 1 44 224 ALA A C 1
ATOM 1821 O O . ALA A 1 224 ? -11.914 31.828 -5.156 1 44 224 ALA A O 1
ATOM 1822 N N . SER A 1 225 ? -12 30.438 -3.445 1 42.59 225 SER A N 1
ATOM 1823 C CA . SER A 1 225 ? -13.398 30.844 -3.357 1 42.59 225 SER A CA 1
ATOM 1824 C C . SER A 1 225 ? -13.531 32.25 -2.75 1 42.59 225 SER A C 1
ATOM 1826 O O . SER A 1 225 ? -14.461 32.969 -3.076 1 42.59 225 SER A O 1
ATOM 1828 N N . ARG A 1 226 ? -12.664 32.719 -1.857 1 39.25 226 ARG A N 1
ATOM 1829 C CA . ARG A 1 226 ? -12.781 34.062 -1.307 1 39.25 226 ARG A CA 1
ATOM 1830 C C . ARG A 1 226 ? -12.133 35.094 -2.232 1 39.25 226 ARG A C 1
ATOM 1832 O O . ARG A 1 226 ? -12.453 36.281 -2.174 1 39.25 226 ARG A O 1
ATOM 1839 N N . MET A 1 227 ? -11.094 34.844 -2.932 1 34.75 227 MET A N 1
ATOM 1840 C CA . MET A 1 227 ? -10.516 35.844 -3.82 1 34.75 227 MET A CA 1
ATOM 1841 C C . MET A 1 227 ? -11.32 35.969 -5.105 1 34.75 227 MET A C 1
ATOM 1843 O O . MET A 1 227 ? -11.062 36.844 -5.93 1 34.75 227 MET A O 1
ATOM 1847 N N . ILE A 1 228 ? -12.164 35 -5.48 1 30.72 228 ILE A N 1
ATOM 1848 C CA . ILE A 1 228 ? -13.086 35.375 -6.543 1 30.72 228 ILE A CA 1
ATOM 1849 C C . ILE A 1 228 ? -14.32 36.031 -5.941 1 30.72 228 ILE A C 1
ATOM 1851 O O . ILE A 1 228 ? -14.883 35.562 -4.957 1 30.72 228 ILE A O 1
ATOM 1855 N N . MET B 1 1 ? -26.078 82.125 -0.326 1 26.95 1 MET B N 1
ATOM 1856 C CA . MET B 1 1 ? -24.672 81.75 -0.291 1 26.95 1 MET B CA 1
ATOM 1857 C C . MET B 1 1 ? -24.5 80.375 0.263 1 26.95 1 MET B C 1
ATOM 1859 O O . MET B 1 1 ? -24.578 80.125 1.475 1 26.95 1 MET B O 1
ATOM 1863 N N . ALA B 1 2 ? -24.938 79.25 -0.492 1 39.62 2 ALA B N 1
ATOM 1864 C CA . ALA B 1 2 ? -25.062 77.812 -0.207 1 39.62 2 ALA B CA 1
ATOM 1865 C C . ALA B 1 2 ? -23.734 77.188 0.193 1 39.62 2 ALA B C 1
ATOM 1867 O O . ALA B 1 2 ? -22.703 77.438 -0.453 1 39.62 2 ALA B O 1
ATOM 1868 N N . THR B 1 3 ? -23.547 76.812 1.495 1 35.47 3 THR B N 1
ATOM 1869 C CA . THR B 1 3 ? -22.469 76.188 2.238 1 35.47 3 THR B CA 1
ATOM 1870 C C . THR B 1 3 ? -22.016 74.938 1.551 1 35.47 3 THR B C 1
ATOM 1872 O O . THR B 1 3 ? -22.844 74.125 1.176 1 35.47 3 THR B O 1
ATOM 1875 N N . ALA B 1 4 ? -20.766 74.875 0.886 1 39.88 4 ALA B N 1
ATOM 1876 C CA . ALA B 1 4 ? -19.906 73.938 0.202 1 39.88 4 ALA B CA 1
ATOM 1877 C C . ALA B 1 4 ? -19.766 72.625 1.021 1 39.88 4 ALA B C 1
ATOM 1879 O O . ALA B 1 4 ? -19.438 72.688 2.211 1 39.88 4 ALA B O 1
ATOM 1880 N N . GLU B 1 5 ? -20.5 71.562 0.781 1 31.75 5 GLU B N 1
ATOM 1881 C CA . GLU B 1 5 ? -20.469 70.188 1.256 1 31.75 5 GLU B CA 1
ATOM 1882 C C . GLU B 1 5 ? -19.047 69.625 1.232 1 31.75 5 GLU B C 1
ATOM 1884 O O . GLU B 1 5 ? -18.406 69.625 0.184 1 31.75 5 GLU B O 1
ATOM 1889 N N . GLN B 1 6 ? -18.188 69.812 2.279 1 28.97 6 GLN B N 1
ATOM 1890 C CA . GLN B 1 6 ? -16.875 69.188 2.488 1 28.97 6 GLN B CA 1
ATOM 1891 C C . GLN B 1 6 ? -16.922 67.688 2.303 1 28.97 6 GLN B C 1
ATOM 1893 O O . GLN B 1 6 ? -17.547 67 3.105 1 28.97 6 GLN B O 1
ATOM 1898 N N . LYS B 1 7 ? -17.016 67.125 1.099 1 38.75 7 LYS B N 1
ATOM 1899 C CA . LYS B 1 7 ? -16.781 65.75 0.811 1 38.75 7 LYS B CA 1
ATOM 1900 C C . LYS B 1 7 ? -15.555 65.188 1.569 1 38.75 7 LYS B C 1
ATOM 1902 O O . LYS B 1 7 ? -14.453 65.75 1.404 1 38.75 7 LYS B O 1
ATOM 1907 N N . GLY B 1 8 ? -15.68 64.875 2.871 1 32.09 8 GLY B N 1
ATOM 1908 C CA . GLY B 1 8 ? -14.648 64.25 3.697 1 32.09 8 GLY B CA 1
ATOM 1909 C C . GLY B 1 8 ? -13.859 63.188 2.969 1 32.09 8 GLY B C 1
ATOM 1910 O O . GLY B 1 8 ? -14.445 62.312 2.322 1 32.09 8 GLY B O 1
ATOM 1911 N N . LYS B 1 9 ? -12.656 63.438 2.41 1 41.09 9 LYS B N 1
ATOM 1912 C CA . LYS B 1 9 ? -11.617 62.562 1.873 1 41.09 9 LYS B CA 1
ATOM 1913 C C . LYS B 1 9 ? -11.406 61.344 2.768 1 41.09 9 LYS B C 1
ATOM 1915 O O . LYS B 1 9 ? -10.953 61.469 3.906 1 41.09 9 LYS B O 1
ATOM 1920 N N . ARG B 1 10 ? -12.336 60.375 2.811 1 45.47 10 ARG B N 1
ATOM 1921 C CA . ARG B 1 10 ? -12.016 59.094 3.434 1 45.47 10 ARG B CA 1
ATOM 1922 C C . ARG B 1 10 ? -10.586 58.688 3.119 1 45.47 10 ARG B C 1
ATOM 1924 O O . ARG B 1 10 ? -10.172 58.688 1.958 1 45.47 10 ARG B O 1
ATOM 1931 N N . PRO B 1 11 ? -9.578 58.688 4.023 1 43.66 11 PRO B N 1
ATOM 1932 C CA . PRO B 1 11 ? -8.141 58.5 3.826 1 43.66 11 PRO B CA 1
ATOM 1933 C C . PRO B 1 11 ? -7.801 57.281 2.996 1 43.66 11 PRO B C 1
ATOM 1935 O O . PRO B 1 11 ? -8.391 56.219 3.203 1 43.66 11 PRO B O 1
ATOM 1938 N N . ARG B 1 12 ? -7.203 57.25 1.779 1 46.56 12 ARG B N 1
ATOM 1939 C CA . ARG B 1 12 ? -6.461 56.375 0.878 1 46.56 12 ARG B CA 1
ATOM 1940 C C . ARG B 1 12 ? -5.555 55.438 1.657 1 46.56 12 ARG B C 1
ATOM 1942 O O . ARG B 1 12 ? -4.969 54.5 1.082 1 46.56 12 ARG B O 1
ATOM 1949 N N . ILE B 1 13 ? -5.27 55.688 2.914 1 47.47 13 ILE B N 1
ATOM 1950 C CA . ILE B 1 13 ? -4.301 54.875 3.668 1 47.47 13 ILE B CA 1
ATOM 1951 C C . ILE B 1 13 ? -4.867 53.5 3.936 1 47.47 13 ILE B C 1
ATOM 1953 O O . ILE B 1 13 ? -4.137 52.5 3.896 1 47.47 13 ILE B O 1
ATOM 1957 N N . GLU B 1 14 ? -6.086 53.406 4.281 1 48.53 14 GLU B N 1
ATOM 1958 C CA . GLU B 1 14 ? -6.648 52.094 4.57 1 48.53 14 GLU B CA 1
ATOM 1959 C C . GLU B 1 14 ? -6.566 51.156 3.355 1 48.53 14 GLU B C 1
ATOM 1961 O O . GLU B 1 14 ? -6.387 49.969 3.496 1 48.53 14 GLU B O 1
ATOM 1966 N N . ALA B 1 15 ? -6.82 51.656 2.219 1 53.62 15 ALA B N 1
ATOM 1967 C CA . ALA B 1 15 ? -6.777 50.938 0.965 1 53.62 15 ALA B CA 1
ATOM 1968 C C . ALA B 1 15 ? -5.371 50.406 0.681 1 53.62 15 ALA B C 1
ATOM 1970 O O . ALA B 1 15 ? -5.199 49.281 0.238 1 53.62 15 ALA B O 1
ATOM 1971 N N . GLU B 1 16 ? -4.328 51.156 0.934 1 50.72 16 GLU B N 1
ATOM 1972 C CA . GLU B 1 16 ? -2.936 50.812 0.662 1 50.72 16 GLU B CA 1
ATOM 1973 C C . GLU B 1 16 ? -2.439 49.75 1.622 1 50.72 16 GLU B C 1
ATOM 1975 O O . GLU B 1 16 ? -1.65 48.875 1.238 1 50.72 16 GLU B O 1
ATOM 1980 N N . GLU B 1 17 ? -2.803 49.812 2.949 1 53.88 17 GLU B N 1
ATOM 1981 C CA . GLU B 1 17 ? -2.438 48.781 3.926 1 53.88 17 GLU B CA 1
ATOM 1982 C C . GLU B 1 17 ? -3.076 47.438 3.584 1 53.88 17 GLU B C 1
ATOM 1984 O O . GLU B 1 17 ? -2.438 46.406 3.709 1 53.88 17 GLU B O 1
ATOM 1989 N N . GLY B 1 18 ? -4.27 47.469 3.264 1 56.81 18 GLY B N 1
ATOM 1990 C CA . GLY B 1 18 ? -4.957 46.281 2.795 1 56.81 18 GLY B CA 1
ATOM 1991 C C . GLY B 1 18 ? -4.305 45.625 1.58 1 56.81 18 GLY B C 1
ATOM 1992 O O . GLY B 1 18 ? -4.184 44.406 1.498 1 56.81 18 GLY B O 1
ATOM 1993 N N . ASP B 1 19 ? -3.93 46.594 0.715 1 62.44 19 ASP B N 1
ATOM 1994 C CA . ASP B 1 19 ? -3.266 46.125 -0.5 1 62.44 19 ASP B CA 1
ATOM 1995 C C . ASP B 1 19 ? -1.914 45.5 -0.181 1 62.44 19 ASP B C 1
ATOM 1997 O O . ASP B 1 19 ? -1.53 44.5 -0.797 1 62.44 19 ASP B O 1
ATOM 2001 N N . ARG B 1 20 ? -1.209 46.094 0.776 1 62.78 20 ARG B N 1
ATOM 2002 C CA . ARG B 1 20 ? 0.099 45.562 1.163 1 62.78 20 ARG B CA 1
ATOM 2003 C C . ARG B 1 20 ? -0.034 44.219 1.869 1 62.78 20 ARG B C 1
ATOM 2005 O O . ARG B 1 20 ? 0.779 43.312 1.657 1 62.78 20 ARG B O 1
ATOM 2012 N N . ILE B 1 21 ? -1.03 44.125 2.699 1 66.56 21 ILE B N 1
ATOM 2013 C CA . ILE B 1 21 ? -1.282 42.875 3.404 1 66.56 21 ILE B CA 1
ATOM 2014 C C . ILE B 1 21 ? -1.637 41.781 2.4 1 66.56 21 ILE B C 1
ATOM 2016 O O . ILE B 1 21 ? -1.143 40.656 2.5 1 66.56 21 ILE B O 1
ATOM 2020 N N . ASP B 1 22 ? -2.271 42.219 1.448 1 80.19 22 ASP B N 1
ATOM 2021 C CA . ASP B 1 22 ? -2.652 41.312 0.388 1 80.19 22 ASP B CA 1
ATOM 2022 C C . ASP B 1 22 ? -1.437 40.875 -0.429 1 80.19 22 ASP B C 1
ATOM 2024 O O . ASP B 1 22 ? -1.302 39.688 -0.784 1 80.19 22 ASP B O 1
ATOM 2028 N N . ASP B 1 23 ? -0.539 41.844 -0.519 1 86 23 ASP B N 1
ATOM 2029 C CA . ASP B 1 23 ? 0.661 41.562 -1.291 1 86 23 ASP B CA 1
ATOM 2030 C C . ASP B 1 23 ? 1.588 40.625 -0.518 1 86 23 ASP B C 1
ATOM 2032 O O . ASP B 1 23 ? 2.166 39.688 -1.094 1 86 23 ASP B O 1
ATOM 2036 N N . ALA B 1 24 ? 1.74 40.906 0.771 1 87.75 24 ALA B N 1
ATOM 2037 C CA . ALA B 1 24 ? 2.584 40.062 1.612 1 87.75 24 ALA B CA 1
ATOM 2038 C C . ALA B 1 24 ? 2.035 38.625 1.692 1 87.75 24 ALA B C 1
ATOM 2040 O O . ALA B 1 24 ? 2.795 37.656 1.646 1 87.75 24 ALA B O 1
ATOM 2041 N N . LEU B 1 25 ? 0.811 38.625 1.776 1 90.25 25 LEU B N 1
ATOM 2042 C CA . LEU B 1 25 ? 0.153 37.312 1.825 1 90.25 25 LEU B CA 1
ATOM 2043 C C . LEU B 1 25 ? 0.368 36.531 0.525 1 90.25 25 LEU B C 1
ATOM 2045 O O . LEU B 1 25 ? 0.696 35.344 0.547 1 90.25 25 LEU B O 1
ATOM 2049 N N . LEU B 1 26 ? 0.203 37.188 -0.562 1 91.5 26 LEU B N 1
ATOM 2050 C CA . LEU B 1 26 ? 0.397 36.594 -1.866 1 91.5 26 LEU B CA 1
ATOM 2051 C C . LEU B 1 26 ? 1.828 36.062 -2.02 1 91.5 26 LEU B C 1
ATOM 2053 O O . LEU B 1 26 ? 2.055 35 -2.564 1 91.5 26 LEU B O 1
ATOM 2057 N N . LEU B 1 27 ? 2.725 36.875 -1.509 1 94.38 27 LEU B N 1
ATOM 2058 C CA . LEU B 1 27 ? 4.129 36.469 -1.577 1 94.38 27 LEU B CA 1
ATOM 2059 C C . LEU B 1 27 ? 4.391 35.25 -0.727 1 94.38 27 LEU B C 1
ATOM 2061 O O . LEU B 1 27 ? 5.121 34.344 -1.145 1 94.38 27 LEU B O 1
ATOM 2065 N N . SER B 1 28 ? 3.822 35.219 0.422 1 95.38 28 SER B N 1
ATOM 2066 C CA . SER B 1 28 ? 3.986 34.062 1.298 1 95.38 28 SER B CA 1
ATOM 2067 C C . SER B 1 28 ? 3.393 32.812 0.673 1 95.38 28 SER B C 1
ATOM 2069 O O . SER B 1 28 ? 3.977 31.719 0.764 1 95.38 28 SER B O 1
ATOM 2071 N N . ILE B 1 29 ? 2.369 32.969 -0.005 1 95.31 29 ILE B N 1
ATOM 2072 C CA . ILE B 1 29 ? 1.706 31.844 -0.649 1 95.31 29 ILE B CA 1
ATOM 2073 C C . ILE B 1 29 ? 2.562 31.344 -1.805 1 95.31 29 ILE B C 1
ATOM 2075 O O . ILE B 1 29 ? 2.682 30.125 -2.01 1 95.31 29 ILE B O 1
ATOM 2079 N N . GLU B 1 30 ? 3.133 32.219 -2.492 1 96.12 30 GLU B N 1
ATOM 2080 C CA . GLU B 1 30 ? 4.023 31.859 -3.586 1 96.12 30 GLU B CA 1
ATOM 2081 C C . GLU B 1 30 ? 5.246 31.109 -3.07 1 96.12 30 GLU B C 1
ATOM 2083 O O . GLU B 1 30 ? 5.656 30.094 -3.652 1 96.12 30 GLU B O 1
ATOM 2088 N N . LYS B 1 31 ? 5.777 31.656 -2.027 1 97.38 31 LYS B N 1
ATOM 2089 C CA . LYS B 1 31 ? 6.918 30.984 -1.407 1 97.38 31 LYS B CA 1
ATOM 2090 C C . LYS B 1 31 ? 6.539 29.578 -0.925 1 97.38 31 LYS B C 1
ATOM 2092 O O . LYS B 1 31 ? 7.309 28.641 -1.089 1 97.38 31 LYS B O 1
ATOM 2097 N N . LEU B 1 32 ? 5.398 29.531 -0.329 1 98 32 LEU B N 1
ATOM 2098 C CA . LEU B 1 32 ? 4.93 28.234 0.16 1 98 32 LEU B CA 1
ATOM 2099 C C . LEU B 1 32 ? 4.75 27.25 -0.99 1 98 32 LEU B C 1
ATOM 2101 O O . LEU B 1 32 ? 5.074 26.062 -0.855 1 98 32 LEU B O 1
ATOM 2105 N N . GLN B 1 33 ? 4.293 27.688 -2.119 1 97.69 33 GLN B N 1
ATOM 2106 C CA . GLN B 1 33 ? 4.16 26.844 -3.305 1 97.69 33 GLN B CA 1
ATOM 2107 C C . GLN B 1 33 ? 5.52 26.297 -3.748 1 97.69 33 GLN B C 1
ATOM 2109 O O . GLN B 1 33 ? 5.637 25.125 -4.109 1 97.69 33 GLN B O 1
ATOM 2114 N N . GLU B 1 34 ? 6.469 27.141 -3.713 1 98.25 34 GLU B N 1
ATOM 2115 C CA . GLU B 1 34 ? 7.812 26.719 -4.098 1 98.25 34 GLU B CA 1
ATOM 2116 C C . GLU B 1 34 ? 8.328 25.625 -3.174 1 98.25 34 GLU B C 1
ATOM 2118 O O . GLU B 1 34 ? 8.961 24.672 -3.629 1 98.25 34 GLU B O 1
ATOM 2123 N N . ILE B 1 35 ? 8.062 25.797 -1.928 1 98.44 35 ILE B N 1
ATOM 2124 C CA . ILE B 1 35 ? 8.5 24.797 -0.956 1 98.44 35 ILE B CA 1
ATOM 2125 C C . ILE B 1 35 ? 7.754 23.5 -1.192 1 98.44 35 ILE B C 1
ATOM 2127 O O . ILE B 1 35 ? 8.352 22.422 -1.141 1 98.44 35 ILE B O 1
ATOM 2131 N N . GLN B 1 36 ? 6.465 23.547 -1.436 1 98 36 GLN B N 1
ATOM 2132 C CA . GLN B 1 36 ? 5.676 22.359 -1.732 1 98 36 GLN B CA 1
ATOM 2133 C C . GLN B 1 36 ? 6.199 21.656 -2.977 1 98 36 GLN B C 1
ATOM 2135 O O . GLN B 1 36 ? 6.281 20.422 -3.008 1 98 36 GLN B O 1
ATOM 2140 N N . ASP B 1 37 ? 6.605 22.422 -3.949 1 98.25 37 ASP B N 1
ATOM 2141 C CA . ASP B 1 37 ? 7.191 21.844 -5.152 1 98.25 37 ASP B CA 1
ATOM 2142 C C . ASP B 1 37 ? 8.492 21.109 -4.828 1 98.25 37 ASP B C 1
ATOM 2144 O O . ASP B 1 37 ? 8.781 20.062 -5.414 1 98.25 37 ASP B O 1
ATOM 2148 N N . GLU B 1 38 ? 9.25 21.688 -3.973 1 98.56 38 GLU B N 1
ATOM 2149 C CA . GLU B 1 38 ? 10.484 21.031 -3.547 1 98.56 38 GLU B CA 1
ATOM 2150 C C . GLU B 1 38 ? 10.195 19.703 -2.857 1 98.56 38 GLU B C 1
ATOM 2152 O O . GLU B 1 38 ? 10.875 18.703 -3.117 1 98.56 38 GLU B O 1
ATOM 2157 N N . ILE B 1 39 ? 9.188 19.672 -2.016 1 98.31 39 ILE B N 1
ATOM 2158 C CA . ILE B 1 39 ? 8.797 18.438 -1.338 1 98.31 39 ILE B CA 1
ATOM 2159 C C . ILE B 1 39 ? 8.375 17.391 -2.367 1 98.31 39 ILE B C 1
ATOM 2161 O O . ILE B 1 39 ? 8.758 16.219 -2.273 1 98.31 39 ILE B O 1
ATOM 2165 N N . GLU B 1 40 ? 7.641 17.828 -3.33 1 97.81 40 GLU B N 1
ATOM 2166 C CA . GLU B 1 40 ? 7.195 16.922 -4.387 1 97.81 40 GLU B CA 1
ATOM 2167 C C . GLU B 1 40 ? 8.383 16.328 -5.141 1 97.81 40 GLU B C 1
ATOM 2169 O O . GLU B 1 40 ? 8.391 15.133 -5.457 1 97.81 40 GLU B O 1
ATOM 2174 N N . ARG B 1 41 ? 9.328 17.094 -5.391 1 98.38 41 ARG B N 1
ATOM 2175 C CA . ARG B 1 41 ? 10.531 16.625 -6.074 1 98.38 41 ARG B CA 1
ATOM 2176 C C . ARG B 1 41 ? 11.266 15.586 -5.23 1 98.38 41 ARG B C 1
ATOM 2178 O O . ARG B 1 41 ? 11.719 14.562 -5.75 1 98.38 41 ARG B O 1
ATOM 2185 N N . VAL B 1 42 ? 11.375 15.867 -3.984 1 98.25 42 VAL B N 1
ATOM 2186 C CA . VAL B 1 42 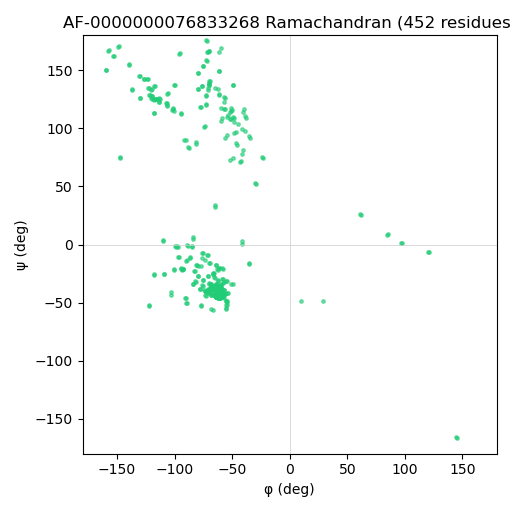? 12.023 14.922 -3.082 1 98.25 42 VAL B CA 1
ATOM 2187 C C . VAL B 1 42 ? 11.234 13.617 -3.049 1 98.25 42 VAL B C 1
ATOM 2189 O O . VAL B 1 42 ? 11.812 12.531 -3.076 1 98.25 42 VAL B O 1
ATOM 2192 N N . ASN B 1 43 ? 9.883 13.734 -3.006 1 97.69 43 ASN B N 1
ATOM 2193 C CA . ASN B 1 43 ? 9.031 12.547 -3.016 1 97.69 43 ASN B CA 1
ATOM 2194 C C . ASN B 1 43 ? 9.219 11.742 -4.297 1 97.69 43 ASN B C 1
ATOM 2196 O O . ASN B 1 43 ? 9.258 10.508 -4.254 1 97.69 43 ASN B O 1
ATOM 2200 N N . GLU B 1 44 ? 9.289 12.375 -5.379 1 97.62 44 GLU B N 1
ATOM 2201 C CA . GLU B 1 44 ? 9.516 11.695 -6.656 1 97.62 44 GLU B CA 1
ATOM 2202 C C . GLU B 1 44 ? 10.859 10.969 -6.668 1 97.62 44 GLU B C 1
ATOM 2204 O O . GLU B 1 44 ? 10.945 9.828 -7.113 1 97.62 44 GLU B O 1
ATOM 2209 N N . GLU B 1 45 ? 11.844 11.617 -6.164 1 98.19 45 GLU B N 1
ATOM 2210 C CA . GLU B 1 45 ? 13.156 10.992 -6.074 1 98.19 45 GLU B CA 1
ATOM 2211 C C . GLU B 1 45 ? 13.125 9.758 -5.172 1 98.19 45 GLU B C 1
ATOM 2213 O O . GLU B 1 45 ? 13.711 8.727 -5.504 1 98.19 45 GLU B O 1
ATOM 2218 N N . ALA B 1 46 ? 12.492 9.891 -4.039 1 97.88 46 ALA B N 1
ATOM 2219 C CA . ALA B 1 46 ? 12.352 8.758 -3.127 1 97.88 46 ALA B CA 1
ATOM 2220 C C . ALA B 1 46 ? 11.648 7.586 -3.811 1 97.88 46 ALA B C 1
ATOM 2222 O O . ALA B 1 46 ? 12.086 6.441 -3.691 1 97.88 46 ALA B O 1
ATOM 2223 N N . SER B 1 47 ? 10.609 7.891 -4.52 1 96.19 47 SER B N 1
ATOM 2224 C CA . SER B 1 47 ? 9.852 6.867 -5.238 1 96.19 47 SER B CA 1
ATOM 2225 C C . SER B 1 47 ? 10.727 6.164 -6.273 1 96.19 47 SER B C 1
ATOM 2227 O O . SER B 1 47 ? 10.656 4.941 -6.422 1 96.19 47 SER B O 1
ATOM 2229 N N . ASP B 1 48 ? 11.523 6.895 -6.953 1 96.56 48 ASP B N 1
ATOM 2230 C CA . ASP B 1 48 ? 12.43 6.332 -7.945 1 96.56 48 ASP B CA 1
ATOM 2231 C C . ASP B 1 48 ? 13.445 5.398 -7.289 1 96.56 48 ASP B C 1
ATOM 2233 O O . ASP B 1 48 ? 13.758 4.332 -7.824 1 96.56 48 ASP B O 1
ATOM 2237 N N . LYS B 1 49 ? 13.906 5.789 -6.152 1 98.06 49 LYS B N 1
ATOM 2238 C CA . LYS B 1 49 ? 14.891 4.965 -5.461 1 98.06 49 LYS B CA 1
ATOM 2239 C C . LYS B 1 49 ? 14.266 3.666 -4.961 1 98.06 49 LYS B C 1
ATOM 2241 O O . LYS B 1 49 ? 14.898 2.607 -5.016 1 98.06 49 LYS B O 1
ATOM 2246 N N . VAL B 1 50 ? 13.078 3.732 -4.48 1 97.56 50 VAL B N 1
ATOM 2247 C CA . VAL B 1 50 ? 12.359 2.527 -4.074 1 97.56 50 VAL B CA 1
ATOM 2248 C C . VAL B 1 50 ? 12.203 1.592 -5.273 1 97.56 50 VAL B C 1
ATOM 2250 O O . VAL B 1 50 ? 12.406 0.381 -5.152 1 97.56 50 VAL B O 1
ATOM 2253 N N . LEU B 1 51 ? 11.828 2.18 -6.402 1 96.62 51 LEU B N 1
ATOM 2254 C CA . LEU B 1 51 ? 11.656 1.395 -7.621 1 96.62 51 LEU B CA 1
ATOM 2255 C C . LEU B 1 51 ? 12.969 0.727 -8.031 1 96.62 51 LEU B C 1
ATOM 2257 O O . LEU B 1 51 ? 12.977 -0.431 -8.453 1 96.62 51 LEU B O 1
ATOM 2261 N N . GLU B 1 52 ? 13.984 1.42 -7.871 1 97.25 52 GLU B N 1
ATOM 2262 C CA . GLU B 1 52 ? 15.297 0.856 -8.18 1 97.25 52 GLU B CA 1
ATOM 2263 C C . GLU B 1 52 ? 15.602 -0.349 -7.297 1 97.25 52 GLU B C 1
ATOM 2265 O O . GLU B 1 52 ? 16.141 -1.355 -7.77 1 97.25 52 GLU B O 1
ATOM 2270 N N . VAL B 1 53 ? 15.289 -0.222 -6.035 1 97.44 53 VAL B N 1
ATOM 2271 C CA . VAL B 1 53 ? 15.484 -1.334 -5.109 1 97.44 5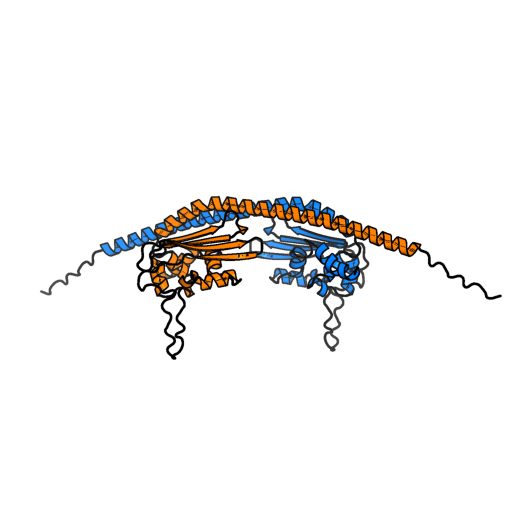3 VAL B CA 1
ATOM 2272 C C . VAL B 1 53 ? 14.648 -2.531 -5.559 1 97.44 53 VAL B C 1
ATOM 2274 O O . VAL B 1 53 ? 15.148 -3.66 -5.598 1 97.44 53 VAL B O 1
ATOM 2277 N N . GLU B 1 54 ? 13.391 -2.281 -5.895 1 96.31 54 GLU B N 1
ATOM 2278 C CA . GLU B 1 54 ? 12.508 -3.355 -6.332 1 96.31 54 GLU B CA 1
ATOM 2279 C C . GLU B 1 54 ? 13.047 -4.039 -7.59 1 96.31 54 GLU B C 1
ATOM 2281 O O . GLU B 1 54 ? 13.016 -5.266 -7.695 1 96.31 54 GLU B O 1
ATOM 2286 N N . GLN B 1 55 ? 13.539 -3.283 -8.531 1 96.06 55 GLN B N 1
ATOM 2287 C CA . GLN B 1 55 ? 14.109 -3.824 -9.758 1 96.06 55 GLN B CA 1
ATOM 2288 C C . GLN B 1 55 ? 15.32 -4.703 -9.461 1 96.06 55 GLN B C 1
ATOM 2290 O O . GLN B 1 55 ? 15.453 -5.797 -10.008 1 96.06 55 GLN B O 1
ATOM 2295 N N . LYS B 1 56 ? 16.141 -4.219 -8.609 1 97.19 56 LYS B N 1
ATOM 2296 C CA . LYS B 1 56 ? 17.328 -4.973 -8.219 1 97.19 56 LYS B CA 1
ATOM 2297 C C . LYS B 1 56 ? 16.953 -6.312 -7.598 1 97.19 56 LYS B C 1
ATOM 2299 O O . LYS B 1 56 ? 17.531 -7.348 -7.945 1 97.19 56 LYS B O 1
ATOM 2304 N N . TYR B 1 57 ? 16.031 -6.316 -6.82 1 97.38 57 TYR B N 1
ATOM 2305 C CA . TYR B 1 57 ? 15.711 -7.543 -6.094 1 97.38 57 TYR B CA 1
ATOM 2306 C C . TYR B 1 57 ? 14.852 -8.469 -6.945 1 97.38 57 TYR B C 1
ATOM 2308 O O . TYR B 1 57 ? 14.797 -9.68 -6.691 1 97.38 57 TYR B O 1
ATOM 2316 N N . ASN B 1 58 ? 14.172 -7.914 -7.906 1 94.81 58 ASN B N 1
ATOM 2317 C CA . ASN B 1 58 ? 13.586 -8.781 -8.914 1 94.81 58 ASN B CA 1
ATOM 2318 C C . ASN B 1 58 ? 14.641 -9.625 -9.617 1 94.81 58 ASN B C 1
ATOM 2320 O O . ASN B 1 58 ? 14.445 -10.82 -9.844 1 94.81 58 ASN B O 1
ATOM 2324 N N . GLU B 1 59 ? 15.703 -9.008 -9.914 1 96.31 59 GLU B N 1
ATOM 2325 C CA . GLU B 1 59 ? 16.812 -9.711 -10.562 1 96.31 59 GLU B CA 1
ATOM 2326 C C . GLU B 1 59 ? 17.422 -10.75 -9.625 1 96.31 59 GLU B C 1
ATOM 2328 O O . GLU B 1 59 ? 17.812 -11.828 -10.062 1 96.31 59 GLU B O 1
ATOM 2333 N N . VAL B 1 60 ? 17.484 -10.422 -8.359 1 97.75 60 VAL B N 1
ATOM 2334 C CA . VAL B 1 60 ? 18.047 -11.336 -7.367 1 97.75 60 VAL B CA 1
ATOM 2335 C C . VAL B 1 60 ? 17.125 -12.547 -7.199 1 97.75 60 VAL B C 1
ATOM 2337 O O . VAL B 1 60 ? 17.594 -13.672 -7.02 1 97.75 60 VAL B O 1
ATOM 2340 N N . ARG B 1 61 ? 15.828 -12.375 -7.32 1 97.44 61 ARG B N 1
ATOM 2341 C CA . ARG B 1 61 ? 14.852 -13.438 -7.082 1 97.44 61 ARG B CA 1
ATOM 2342 C C . ARG B 1 61 ? 14.75 -14.367 -8.281 1 97.44 61 ARG B C 1
ATOM 2344 O O . ARG B 1 61 ? 14.414 -15.547 -8.133 1 97.44 61 ARG B O 1
ATOM 2351 N N . ARG B 1 62 ? 15.039 -13.898 -9.445 1 96.25 62 ARG B N 1
ATOM 2352 C CA . ARG B 1 62 ? 14.797 -14.602 -10.703 1 96.25 62 ARG B CA 1
ATOM 2353 C C . ARG B 1 62 ? 15.453 -15.984 -10.688 1 96.25 62 ARG B C 1
ATOM 2355 O O . ARG B 1 62 ? 14.789 -16.984 -10.938 1 96.25 62 ARG B O 1
ATOM 2362 N N . PRO B 1 63 ? 16.766 -16.062 -10.359 1 98 63 PRO B N 1
ATOM 2363 C CA . PRO B 1 63 ? 17.391 -17.391 -10.336 1 98 63 PRO B CA 1
ATOM 2364 C C . PRO B 1 63 ? 16.766 -18.312 -9.289 1 98 63 PRO B C 1
ATOM 2366 O O . PRO B 1 63 ? 16.734 -19.531 -9.477 1 98 63 PRO B O 1
ATOM 2369 N N . VAL B 1 64 ? 16.297 -17.766 -8.211 1 98.5 64 VAL B N 1
ATOM 2370 C CA . VAL B 1 64 ? 15.68 -18.578 -7.172 1 98.5 64 VAL B CA 1
ATOM 2371 C C . VAL B 1 64 ? 14.336 -19.109 -7.668 1 98.5 64 VAL B C 1
ATOM 2373 O O . VAL B 1 64 ? 14.016 -20.281 -7.461 1 98.5 64 VAL B O 1
ATOM 2376 N N . TYR B 1 65 ? 13.594 -18.297 -8.375 1 97.69 65 TYR B N 1
ATOM 2377 C CA . TYR B 1 65 ? 12.336 -18.734 -8.969 1 97.69 65 TYR B CA 1
ATOM 2378 C C . TYR B 1 65 ? 12.562 -19.828 -10 1 97.69 65 TYR B C 1
ATOM 2380 O O . TYR B 1 65 ? 11.781 -20.781 -10.094 1 97.69 65 TYR B O 1
ATOM 2388 N N . THR B 1 66 ? 13.609 -19.656 -10.758 1 97.44 66 THR B N 1
ATOM 2389 C CA . THR B 1 66 ? 13.945 -20.688 -11.742 1 97.44 66 THR B CA 1
ATOM 2390 C C . THR B 1 66 ? 14.203 -22.031 -11.07 1 97.44 66 THR B C 1
ATOM 2392 O O . THR B 1 66 ? 13.688 -23.062 -11.516 1 97.44 66 THR B O 1
ATOM 2395 N N . ARG B 1 67 ? 14.953 -22 -10.023 1 98.25 67 ARG B N 1
ATOM 2396 C CA . ARG B 1 67 ? 15.203 -23.219 -9.266 1 98.25 67 ARG B CA 1
ATOM 2397 C C . ARG B 1 67 ? 13.914 -23.781 -8.68 1 98.25 67 ARG B C 1
ATOM 2399 O O . ARG B 1 67 ? 13.711 -24.984 -8.641 1 98.25 67 ARG B O 1
ATOM 2406 N N . ARG B 1 68 ? 13.07 -22.922 -8.203 1 98.56 68 ARG B N 1
ATOM 2407 C CA . ARG B 1 68 ? 11.781 -23.344 -7.672 1 98.56 68 ARG B CA 1
ATOM 2408 C C . ARG B 1 68 ? 10.984 -24.109 -8.727 1 98.56 68 ARG B C 1
ATOM 2410 O O . ARG B 1 68 ? 10.445 -25.172 -8.445 1 98.56 68 ARG B O 1
ATOM 2417 N N . ASN B 1 69 ? 11 -23.531 -9.867 1 97.5 69 ASN B N 1
ATOM 2418 C CA . ASN B 1 69 ? 10.266 -24.156 -10.969 1 97.5 69 ASN B CA 1
ATOM 2419 C C . ASN B 1 69 ? 10.781 -25.562 -11.273 1 97.5 69 ASN B C 1
ATOM 2421 O O . ASN B 1 69 ? 10 -26.469 -11.531 1 97.5 69 ASN B O 1
ATOM 2425 N N . GLU B 1 70 ? 12.07 -25.734 -11.227 1 97.25 70 GLU B N 1
ATOM 2426 C CA . GLU B 1 70 ? 12.68 -27.031 -11.5 1 97.25 70 GLU B CA 1
ATOM 2427 C C . GLU B 1 70 ? 12.234 -28.078 -10.477 1 97.25 70 GLU B C 1
ATOM 2429 O O . GLU B 1 70 ? 11.945 -29.219 -10.836 1 97.25 70 GLU B O 1
ATOM 2434 N N . ILE B 1 71 ? 12.164 -27.688 -9.297 1 97.5 71 ILE B N 1
ATOM 2435 C CA . ILE B 1 71 ? 11.773 -28.625 -8.242 1 97.5 71 ILE B CA 1
ATOM 2436 C C . ILE B 1 71 ? 10.281 -28.922 -8.359 1 97.5 71 ILE B C 1
ATOM 2438 O O . ILE B 1 71 ? 9.859 -30.078 -8.188 1 97.5 71 ILE B O 1
ATOM 2442 N N . ILE B 1 72 ? 9.516 -27.953 -8.648 1 97.25 72 ILE B N 1
ATOM 2443 C CA . ILE B 1 72 ? 8.07 -28.109 -8.742 1 97.25 72 ILE B CA 1
ATOM 2444 C C . ILE B 1 72 ? 7.734 -29.125 -9.836 1 97.25 72 ILE B C 1
ATOM 2446 O O . ILE B 1 72 ? 6.816 -29.938 -9.68 1 97.25 72 ILE B O 1
ATOM 2450 N N . LYS B 1 73 ? 8.477 -29.125 -10.867 1 94.81 73 LYS B N 1
ATOM 2451 C CA . LYS B 1 73 ? 8.25 -30.031 -11.984 1 94.81 73 LYS B CA 1
ATOM 2452 C C . LYS B 1 73 ? 8.375 -31.484 -11.539 1 94.81 73 LYS B C 1
ATOM 2454 O O . LYS B 1 73 ? 7.824 -32.375 -12.18 1 94.81 73 LYS B O 1
ATOM 2459 N N . GLU B 1 74 ? 9.008 -31.719 -10.484 1 93.69 74 GLU B N 1
ATOM 2460 C CA . GLU B 1 74 ? 9.234 -33.094 -9.992 1 93.69 74 GLU B CA 1
ATOM 2461 C C . GLU B 1 74 ? 8.055 -33.562 -9.141 1 93.69 74 GLU B C 1
ATOM 2463 O O . GLU B 1 74 ? 7.977 -34.75 -8.789 1 93.69 74 GLU B O 1
ATOM 2468 N N . ILE B 1 75 ? 7.234 -32.656 -8.82 1 94.5 75 ILE B N 1
ATOM 2469 C CA . ILE B 1 75 ? 6.105 -33 -7.957 1 94.5 75 ILE B CA 1
ATOM 2470 C C . ILE B 1 75 ? 4.836 -33.125 -8.797 1 94.5 75 ILE B C 1
ATOM 2472 O O . ILE B 1 75 ? 4.32 -32.156 -9.328 1 94.5 75 ILE B O 1
ATOM 2476 N N . PRO B 1 76 ? 4.32 -34.281 -8.82 1 93.25 76 PRO B N 1
ATOM 2477 C CA . PRO B 1 76 ? 3.143 -34.531 -9.656 1 93.25 76 PRO B CA 1
ATOM 2478 C C . PRO B 1 76 ? 1.936 -33.688 -9.227 1 93.25 76 PRO B C 1
ATOM 2480 O O . PRO B 1 76 ? 1.681 -33.562 -8.023 1 93.25 76 PRO B O 1
ATOM 2483 N N . ASP B 1 77 ? 1.284 -33.094 -10.148 1 95 77 ASP B N 1
ATOM 2484 C CA . ASP B 1 77 ? 0.023 -32.406 -9.969 1 95 77 ASP B CA 1
ATOM 2485 C C . ASP B 1 77 ? 0.181 -31.234 -8.984 1 95 77 ASP B C 1
ATOM 2487 O O . ASP B 1 77 ? -0.751 -30.906 -8.25 1 95 77 ASP B O 1
ATOM 2491 N N . PHE B 1 78 ? 1.352 -30.734 -8.883 1 96.94 78 PHE B N 1
ATOM 2492 C CA . PHE B 1 78 ? 1.631 -29.703 -7.902 1 96.94 78 PHE B CA 1
ATOM 2493 C C . PHE B 1 78 ? 0.679 -28.516 -8.078 1 96.94 78 PHE B C 1
ATOM 2495 O O . PHE B 1 78 ? -0.01 -28.125 -7.133 1 96.94 78 PHE B O 1
ATOM 2502 N N . TRP B 1 79 ? 0.575 -27.906 -9.258 1 98 79 TRP B N 1
ATOM 2503 C CA . TRP B 1 79 ? -0.183 -26.672 -9.5 1 98 79 TRP B CA 1
ATOM 2504 C C . TRP B 1 79 ? -1.683 -26.938 -9.422 1 98 79 TRP B C 1
ATOM 2506 O O . TRP B 1 79 ? -2.443 -26.094 -8.945 1 98 79 TRP B O 1
ATOM 2516 N N . LEU B 1 80 ? -2.088 -28.125 -9.953 1 97.44 80 LEU B N 1
ATOM 2517 C CA . LEU B 1 80 ? -3.49 -28.5 -9.789 1 97.44 80 LEU B CA 1
ATOM 2518 C C . LEU B 1 80 ? -3.891 -28.5 -8.32 1 97.44 80 LEU B C 1
ATOM 2520 O O . LEU B 1 80 ? -4.883 -27.875 -7.941 1 97.44 80 LEU B O 1
ATOM 2524 N N . THR B 1 81 ? -3.09 -29.141 -7.496 1 96.69 81 THR B N 1
ATOM 2525 C CA . THR B 1 81 ? -3.354 -29.25 -6.066 1 96.69 81 THR B CA 1
ATOM 2526 C C . THR B 1 81 ? -3.355 -27.859 -5.418 1 96.69 81 THR B C 1
ATOM 2528 O O . THR B 1 81 ? -4.25 -27.531 -4.637 1 96.69 81 THR B O 1
ATOM 2531 N N . ALA B 1 82 ? -2.383 -27.062 -5.77 1 97.38 82 ALA B N 1
ATOM 2532 C CA . ALA B 1 82 ? -2.268 -25.719 -5.199 1 97.38 82 ALA B CA 1
ATOM 2533 C C . ALA B 1 82 ? -3.477 -24.875 -5.566 1 97.38 82 ALA B C 1
ATOM 2535 O O . ALA B 1 82 ? -4.023 -24.156 -4.719 1 97.38 82 ALA B O 1
ATOM 2536 N N . PHE B 1 83 ? -3.904 -24.953 -6.832 1 97.5 83 PHE B N 1
ATOM 2537 C CA . PHE B 1 83 ? -5.074 -24.219 -7.281 1 97.5 83 PHE B CA 1
ATOM 2538 C C . PHE B 1 83 ? -6.32 -24.641 -6.516 1 97.5 83 PHE B C 1
ATOM 2540 O O . PHE B 1 83 ? -7.078 -23.812 -6.023 1 97.5 83 PHE B O 1
ATOM 2547 N N . LEU B 1 84 ? -6.48 -25.875 -6.391 1 96.44 84 LEU B N 1
ATOM 2548 C CA . LEU B 1 84 ? -7.68 -26.422 -5.766 1 96.44 84 LEU B CA 1
ATOM 2549 C C . LEU B 1 84 ? -7.754 -26.031 -4.293 1 96.44 84 LEU B C 1
ATOM 2551 O O . LEU B 1 84 ? -8.844 -25.906 -3.734 1 96.44 84 LEU B O 1
ATOM 2555 N N . SER B 1 85 ? -6.602 -25.859 -3.736 1 95.56 85 SER B N 1
ATOM 2556 C CA . SER B 1 85 ? -6.539 -25.562 -2.311 1 95.56 85 SER B CA 1
ATOM 2557 C C . SER B 1 85 ? -6.809 -24.078 -2.041 1 95.56 85 SER B C 1
ATOM 2559 O O . SER B 1 85 ? -7.066 -23.688 -0.902 1 95.56 85 SER B O 1
ATOM 2561 N N . HIS B 1 86 ? -6.684 -23.297 -3.074 1 95.88 86 HIS B N 1
ATOM 2562 C CA . HIS B 1 86 ? -6.949 -21.875 -2.898 1 95.88 86 HIS B CA 1
ATOM 2563 C C . HIS B 1 86 ? -8.453 -21.594 -2.906 1 95.88 86 HIS B C 1
ATOM 2565 O O . HIS B 1 86 ? -9.164 -22.047 -3.805 1 95.88 86 HIS B O 1
ATOM 2571 N N . PRO B 1 87 ? -8.961 -20.812 -1.975 1 94.5 87 PRO B N 1
ATOM 2572 C CA . PRO B 1 87 ? -10.406 -20.625 -1.81 1 94.5 87 PRO B CA 1
ATOM 2573 C C . PRO B 1 87 ? -11.078 -20.078 -3.062 1 94.5 87 PRO B C 1
ATOM 2575 O O . PRO B 1 87 ? -12.141 -20.547 -3.457 1 94.5 87 PRO B O 1
ATOM 2578 N N . MET B 1 88 ? -10.508 -19.203 -3.746 1 95.31 88 MET B N 1
ATOM 2579 C CA . MET B 1 88 ? -11.117 -18.594 -4.922 1 95.31 88 MET B CA 1
ATOM 2580 C C . MET B 1 88 ? -10.773 -19.359 -6.188 1 95.31 88 MET B C 1
ATOM 2582 O O . MET B 1 88 ? -11.656 -19.703 -6.98 1 95.31 88 MET B O 1
ATOM 2586 N N . LEU B 1 89 ? -9.531 -19.719 -6.391 1 96.56 89 LEU B N 1
ATOM 2587 C CA . LEU B 1 89 ? -9.07 -20.344 -7.625 1 96.56 89 LEU B CA 1
ATOM 2588 C C . LEU B 1 89 ? -9.641 -21.75 -7.773 1 96.56 89 LEU B C 1
ATOM 2590 O O . LEU B 1 89 ? -9.938 -22.188 -8.883 1 96.56 89 LEU B O 1
ATOM 2594 N N . GLY B 1 90 ? -9.766 -22.406 -6.688 1 93.94 90 GLY B N 1
ATOM 2595 C CA . GLY B 1 90 ? -10.32 -23.75 -6.727 1 93.94 90 GLY B CA 1
ATOM 2596 C C . GLY B 1 90 ? -11.719 -23.797 -7.301 1 93.94 90 GLY B C 1
ATOM 2597 O O . GLY B 1 90 ? -12.086 -24.766 -7.961 1 93.94 90 GLY B O 1
ATOM 2598 N N . GLU B 1 91 ? -12.484 -22.781 -7.039 1 94.06 91 GLU B N 1
ATOM 2599 C CA . GLU B 1 91 ? -13.875 -22.719 -7.484 1 94.06 91 GLU B CA 1
ATOM 2600 C C . GLU B 1 91 ? -13.961 -22.453 -8.984 1 94.06 91 GLU B C 1
ATOM 2602 O O . GLU B 1 91 ? -15.008 -22.656 -9.594 1 94.06 91 GLU B O 1
ATOM 2607 N N . LEU B 1 92 ? -12.875 -22.062 -9.562 1 94.56 92 LEU B N 1
ATOM 2608 C CA . LEU B 1 92 ? -12.883 -21.703 -10.977 1 94.56 92 LEU B CA 1
ATOM 2609 C C . LEU B 1 92 ? -12.609 -22.922 -11.852 1 94.56 92 LEU B C 1
ATOM 2611 O O . LEU B 1 92 ? -12.836 -22.891 -13.062 1 94.56 92 LEU B O 1
ATOM 2615 N N . LEU B 1 93 ? -12.156 -24 -11.266 1 95.38 93 LEU B N 1
ATOM 2616 C CA . LEU B 1 93 ? -11.742 -25.156 -12.062 1 95.38 93 LEU B CA 1
ATOM 2617 C C . LEU B 1 93 ? -12.883 -26.156 -12.203 1 95.38 93 LEU B C 1
ATOM 2619 O O . LEU B 1 93 ? -13.281 -26.797 -11.227 1 95.38 93 LEU B O 1
ATOM 2623 N N . THR B 1 94 ? -13.359 -26.297 -13.367 1 94.62 94 THR B N 1
ATOM 2624 C CA . THR B 1 94 ? -14.289 -27.375 -13.664 1 94.62 94 THR B CA 1
ATOM 2625 C C . THR B 1 94 ? -13.57 -28.719 -13.688 1 94.62 94 THR B C 1
ATOM 2627 O O . THR B 1 94 ? -12.344 -28.781 -13.586 1 94.62 94 THR B O 1
ATOM 2630 N N . GLU B 1 95 ? -14.312 -29.734 -13.844 1 94.38 95 GLU B N 1
ATOM 2631 C CA . GLU B 1 95 ? -13.711 -31.062 -13.945 1 94.38 95 GLU B CA 1
ATOM 2632 C C . GLU B 1 95 ? -12.789 -31.156 -15.156 1 94.38 95 GLU B C 1
ATOM 2634 O O . GLU B 1 95 ? -11.727 -31.781 -15.094 1 94.38 95 GLU B O 1
ATOM 2639 N N . ASP B 1 96 ? -13.203 -30.578 -16.219 1 94.44 96 ASP B N 1
ATOM 2640 C CA . ASP B 1 96 ? -12.391 -30.594 -17.422 1 94.44 96 ASP B CA 1
ATOM 2641 C C . ASP B 1 96 ? -11.125 -29.766 -17.25 1 94.44 96 ASP B C 1
ATOM 2643 O O . ASP B 1 96 ? -10.047 -30.156 -17.719 1 94.44 96 ASP B O 1
ATOM 2647 N N . ASP B 1 97 ? -11.25 -28.656 -16.562 1 97.06 97 ASP B N 1
ATOM 2648 C CA . ASP B 1 97 ? -10.078 -27.844 -16.266 1 97.06 97 ASP B CA 1
ATOM 2649 C C . ASP B 1 97 ? -9.055 -28.641 -15.453 1 97.06 97 ASP B C 1
ATOM 2651 O O . ASP B 1 97 ? -7.848 -28.531 -15.688 1 97.06 97 ASP B O 1
ATOM 2655 N N . GLN B 1 98 ? -9.539 -29.359 -14.531 1 97.19 98 GLN B N 1
ATOM 2656 C CA . GLN B 1 98 ? -8.664 -30.141 -13.656 1 97.19 98 GLN B CA 1
ATOM 2657 C C . GLN B 1 98 ? -7.832 -31.141 -14.453 1 97.19 98 GLN B C 1
ATOM 2659 O O . GLN B 1 98 ? -6.645 -31.312 -14.18 1 97.19 98 GLN B O 1
ATOM 2664 N N . LYS B 1 99 ? -8.438 -31.75 -15.422 1 97.19 99 LYS B N 1
ATOM 2665 C CA . LYS B 1 99 ? -7.711 -32.688 -16.281 1 97.19 99 LYS B CA 1
ATOM 2666 C C . LYS B 1 99 ? -6.582 -31.969 -17.031 1 97.19 99 LYS B C 1
ATOM 2668 O O . LYS B 1 99 ? -5.48 -32.5 -17.156 1 97.19 99 LYS B O 1
ATOM 2673 N N . ILE B 1 100 ? -6.867 -30.797 -17.5 1 97.81 100 ILE B N 1
ATOM 2674 C CA . ILE B 1 100 ? -5.875 -30.016 -18.219 1 97.81 100 ILE B CA 1
ATOM 2675 C C . ILE B 1 100 ? -4.762 -29.578 -17.281 1 97.81 100 ILE B C 1
ATOM 2677 O O . ILE B 1 100 ? -3.582 -29.609 -17.625 1 97.81 100 ILE B O 1
ATOM 2681 N N . PHE B 1 101 ? -5.168 -29.25 -16.047 1 98 101 PHE B N 1
ATOM 2682 C CA . PHE B 1 101 ? -4.219 -28.703 -15.07 1 98 101 PHE B CA 1
ATOM 2683 C C . PHE B 1 101 ? -3.23 -29.781 -14.625 1 98 101 PHE B C 1
ATOM 2685 O O . PHE B 1 101 ? -2.178 -29.469 -14.062 1 98 101 PHE B O 1
ATOM 2692 N N . LYS B 1 102 ? -3.496 -31.016 -14.859 1 97.25 102 LYS B N 1
ATOM 2693 C CA . LYS B 1 102 ? -2.535 -32.094 -14.594 1 97.25 102 LYS B CA 1
ATOM 2694 C C . LYS B 1 102 ? -1.284 -31.922 -15.453 1 97.25 102 LYS B C 1
ATOM 2696 O O . LYS B 1 102 ? -0.223 -32.438 -15.117 1 97.25 102 LYS B O 1
ATOM 2701 N N . HIS B 1 103 ? -1.412 -31.203 -16.531 1 97.69 103 HIS B N 1
ATOM 2702 C CA . HIS B 1 103 ? -0.301 -31 -17.453 1 97.69 103 HIS B CA 1
ATOM 2703 C C . HIS B 1 103 ? 0.376 -29.656 -17.219 1 97.69 103 HIS B C 1
ATOM 2705 O O . HIS B 1 103 ? 1.32 -29.297 -17.938 1 97.69 103 HIS B O 1
ATOM 2711 N N . LEU B 1 104 ? -0.139 -28.828 -16.25 1 98.31 104 LEU B N 1
ATOM 2712 C CA . LEU B 1 104 ? 0.482 -27.562 -15.906 1 98.31 104 LEU B CA 1
ATOM 2713 C C . LEU B 1 104 ? 1.78 -27.781 -15.133 1 98.31 104 LEU B C 1
ATOM 2715 O O . LEU B 1 104 ? 1.765 -28.328 -14.023 1 98.31 104 LEU B O 1
ATOM 2719 N N . VAL B 1 105 ? 2.885 -27.297 -15.672 1 96.94 105 VAL B N 1
ATOM 2720 C CA . VAL B 1 105 ? 4.18 -27.656 -15.109 1 96.94 105 VAL B CA 1
ATOM 2721 C C . VAL B 1 105 ? 4.797 -26.453 -14.398 1 96.94 105 VAL B C 1
ATOM 2723 O O . VAL B 1 105 ? 5.598 -26.625 -13.477 1 96.94 105 VAL B O 1
ATOM 2726 N N . SER B 1 106 ? 4.387 -25.281 -14.836 1 97.44 106 SER B N 1
ATOM 2727 C CA . SER B 1 106 ? 4.953 -24.109 -14.172 1 97.44 106 SER B CA 1
ATOM 2728 C C . SER B 1 106 ? 4.082 -22.875 -14.391 1 97.44 106 SER B C 1
ATOM 2730 O O . SER B 1 106 ? 3.334 -22.797 -15.367 1 97.44 106 SER B O 1
ATOM 2732 N N . ILE B 1 107 ? 4.117 -22.031 -13.453 1 98.31 107 ILE B N 1
ATOM 2733 C CA . ILE B 1 107 ? 3.576 -20.688 -13.547 1 98.31 107 ILE B CA 1
ATOM 2734 C C . ILE B 1 107 ? 4.691 -19.656 -13.328 1 98.31 107 ILE B C 1
ATOM 2736 O O . ILE B 1 107 ? 5.531 -19.828 -12.438 1 98.31 107 ILE B O 1
ATOM 2740 N N . ASP B 1 108 ? 4.73 -18.656 -14.188 1 97.75 108 ASP B N 1
ATOM 2741 C CA . ASP B 1 108 ? 5.727 -17.594 -14.055 1 97.75 108 ASP B CA 1
ATOM 2742 C C . ASP B 1 108 ? 5.078 -16.219 -14.125 1 97.75 108 ASP B C 1
ATOM 2744 O O . ASP B 1 108 ? 4.258 -15.953 -15.008 1 97.75 108 ASP B O 1
ATOM 2748 N N . VAL B 1 109 ? 5.359 -15.461 -13.125 1 97.44 109 VAL B N 1
ATOM 2749 C CA . VAL B 1 109 ? 4.934 -14.062 -13.125 1 97.44 109 VAL B CA 1
ATOM 2750 C C . VAL B 1 109 ? 6.141 -13.156 -13.367 1 97.44 109 VAL B C 1
ATOM 2752 O O . VAL B 1 109 ? 7.094 -13.156 -12.586 1 97.44 109 VAL B O 1
ATOM 2755 N N . ASP B 1 110 ? 6.082 -12.383 -14.445 1 95.56 110 ASP B N 1
ATOM 2756 C CA . ASP B 1 110 ? 7.184 -11.5 -14.812 1 95.56 110 ASP B CA 1
ATOM 2757 C C . ASP B 1 110 ? 6.742 -10.039 -14.789 1 95.56 110 ASP B C 1
ATOM 2759 O O . ASP B 1 110 ? 5.906 -9.625 -15.602 1 95.56 110 ASP B O 1
ATOM 2763 N N . GLU B 1 111 ? 7.332 -9.336 -13.836 1 93.31 111 GLU B N 1
ATOM 2764 C CA . GLU B 1 111 ? 7.129 -7.891 -13.859 1 93.31 111 GLU B CA 1
ATOM 2765 C C . GLU B 1 111 ? 8.039 -7.223 -14.883 1 93.31 111 GLU B C 1
ATOM 2767 O O . GLU B 1 111 ? 9.188 -7.625 -15.055 1 93.31 111 GLU B O 1
ATOM 2772 N N . PHE B 1 112 ? 7.535 -6.148 -15.461 1 91.62 112 PHE B N 1
ATOM 2773 C CA . PHE B 1 112 ? 8.32 -5.445 -16.469 1 91.62 112 PHE B CA 1
ATOM 2774 C C . PHE B 1 112 ? 9.477 -4.688 -15.828 1 91.62 112 PHE B C 1
ATOM 2776 O O . PHE B 1 112 ? 9.453 -4.422 -14.617 1 91.62 112 PHE B O 1
ATOM 2783 N N . GLN B 1 113 ? 10.484 -4.41 -16.688 1 85.94 113 GLN B N 1
ATOM 2784 C CA . GLN B 1 113 ? 11.617 -3.646 -16.188 1 85.94 113 GLN B CA 1
ATOM 2785 C C . GLN B 1 113 ? 11.164 -2.332 -15.555 1 85.94 113 GLN B C 1
ATOM 2787 O O . GLN B 1 113 ? 11.648 -1.956 -14.477 1 85.94 113 GLN B O 1
ATOM 2792 N N . ASP B 1 114 ? 10.297 -1.699 -16.422 1 88.38 114 ASP B N 1
ATOM 2793 C CA . ASP B 1 114 ? 9.586 -0.585 -15.805 1 88.38 114 ASP B CA 1
ATOM 2794 C C . ASP B 1 114 ? 8.383 -1.08 -15 1 88.38 114 ASP B C 1
ATOM 2796 O O . ASP B 1 114 ? 7.258 -1.095 -15.5 1 88.38 114 ASP B O 1
ATOM 2800 N N . ILE B 1 115 ? 8.477 -1.414 -13.805 1 87.56 115 ILE B N 1
ATOM 2801 C CA . ILE B 1 115 ? 7.547 -2.121 -12.93 1 87.56 115 ILE B CA 1
ATOM 2802 C C . ILE B 1 115 ? 6.172 -1.455 -12.992 1 87.56 115 ILE B C 1
ATOM 2804 O O . ILE B 1 115 ? 5.145 -2.137 -12.969 1 87.56 115 ILE B O 1
ATOM 2808 N N . LYS B 1 116 ? 6.172 -0.177 -13.148 1 88.38 116 LYS B N 1
ATOM 2809 C CA . LYS B 1 116 ? 4.922 0.577 -13.188 1 88.38 116 LYS B CA 1
ATOM 2810 C C . LYS B 1 116 ? 4.152 0.308 -14.477 1 88.38 116 LYS B C 1
ATOM 2812 O O . LYS B 1 116 ? 2.969 0.634 -14.578 1 88.38 116 LYS B O 1
ATOM 2817 N N . SER B 1 117 ? 4.793 -0.362 -15.367 1 91.94 117 SER B N 1
ATOM 2818 C CA . SER B 1 117 ? 4.207 -0.488 -16.703 1 91.94 117 SER B CA 1
ATOM 2819 C C . SER B 1 117 ? 3.379 -1.762 -16.812 1 91.94 117 SER B C 1
ATOM 2821 O O . SER B 1 117 ? 2.592 -1.909 -17.75 1 91.94 117 SER B O 1
ATOM 2823 N N . GLY B 1 118 ? 3.639 -2.709 -15.961 1 95.75 118 GLY B N 1
ATOM 2824 C CA . GLY B 1 118 ? 2.781 -3.881 -16.031 1 95.75 118 GLY B CA 1
ATOM 2825 C C . GLY B 1 118 ? 3.514 -5.176 -15.742 1 95.75 118 GLY B C 1
ATOM 2826 O O . GLY B 1 118 ? 4.586 -5.164 -15.141 1 95.75 118 GLY B O 1
ATOM 2827 N N . TYR B 1 119 ? 2.859 -6.336 -16.078 1 97.31 119 TYR B N 1
ATOM 2828 C CA . TYR B 1 119 ? 3.391 -7.672 -15.805 1 97.31 119 TYR B CA 1
ATOM 2829 C C . TYR B 1 119 ? 2.758 -8.703 -16.734 1 97.31 119 TYR B C 1
ATOM 2831 O O . TYR B 1 119 ? 1.797 -8.398 -17.453 1 97.31 119 TYR B O 1
ATOM 2839 N N . SER B 1 120 ? 3.357 -9.883 -16.766 1 97.75 120 SER B N 1
ATOM 2840 C CA . SER B 1 120 ? 2.799 -11.008 -17.5 1 97.75 120 SER B CA 1
ATOM 2841 C C . SER B 1 120 ? 2.738 -12.266 -16.625 1 97.75 120 SER B C 1
ATOM 2843 O O . SER B 1 120 ? 3.592 -12.461 -15.766 1 97.75 120 SER B O 1
ATOM 2845 N N . ILE B 1 121 ? 1.695 -13.023 -16.859 1 98.5 121 ILE B N 1
ATOM 2846 C CA . ILE B 1 121 ? 1.544 -14.336 -16.25 1 98.5 121 ILE B CA 1
ATOM 2847 C C . ILE B 1 121 ? 1.583 -15.414 -17.328 1 98.5 121 ILE B C 1
ATOM 2849 O O . ILE B 1 121 ? 0.83 -15.352 -18.297 1 98.5 121 ILE B O 1
ATOM 2853 N N . THR B 1 122 ? 2.486 -16.359 -17.141 1 98.69 122 THR B N 1
ATOM 2854 C CA . THR B 1 122 ? 2.639 -17.438 -18.125 1 98.69 122 THR B CA 1
ATOM 2855 C C . THR B 1 122 ? 2.391 -18.797 -17.469 1 98.69 122 THR B C 1
ATOM 2857 O O . THR B 1 122 ? 2.975 -19.109 -16.422 1 98.69 122 THR B O 1
ATOM 2860 N N . LEU B 1 123 ? 1.49 -19.562 -18.031 1 98.69 123 LEU B N 1
ATOM 2861 C CA . LEU B 1 123 ? 1.258 -20.953 -17.672 1 98.69 123 LEU B CA 1
ATOM 2862 C C . LEU B 1 123 ? 1.898 -21.906 -18.688 1 98.69 123 LEU B C 1
ATOM 2864 O O . LEU B 1 123 ? 1.555 -21.859 -19.875 1 98.69 123 LEU B O 1
ATOM 2868 N N . ALA B 1 124 ? 2.84 -22.672 -18.219 1 98.44 124 ALA B N 1
ATOM 2869 C CA . ALA B 1 124 ? 3.492 -23.641 -19.109 1 98.44 124 ALA B CA 1
ATOM 2870 C C . ALA B 1 124 ? 2.928 -25.031 -18.906 1 98.44 124 ALA B C 1
ATOM 2872 O O . ALA B 1 124 ? 2.729 -25.484 -17.781 1 98.44 124 ALA B O 1
ATOM 2873 N N . PHE B 1 125 ? 2.703 -25.719 -20.031 1 98.19 125 PHE B N 1
ATOM 2874 C CA . PHE B 1 125 ? 2.098 -27.047 -20 1 98.19 125 PHE B CA 1
ATOM 2875 C C . PHE B 1 125 ? 2.994 -28.062 -20.703 1 98.19 125 PHE B C 1
ATOM 2877 O O . PHE B 1 125 ? 3.641 -27.734 -21.703 1 98.19 125 PHE B O 1
ATOM 2884 N N . SER B 1 126 ? 3.021 -29.219 -20.156 1 97.31 126 SER B N 1
ATOM 2885 C CA . SER B 1 126 ? 3.562 -30.344 -20.922 1 97.31 126 SER B CA 1
ATOM 2886 C C . SER B 1 126 ? 2.639 -30.719 -22.062 1 97.31 126 SER B C 1
ATOM 2888 O O . SER B 1 126 ? 1.5 -30.25 -22.141 1 97.31 126 SER B O 1
ATOM 2890 N N . SER B 1 127 ? 3.182 -31.531 -22.969 1 97.5 127 SER B N 1
ATOM 2891 C CA . SER B 1 127 ? 2.33 -32.031 -24.047 1 97.5 127 SER B CA 1
ATOM 2892 C C . SER B 1 127 ? 1.032 -32.594 -23.5 1 97.5 127 SER B C 1
ATOM 2894 O O . SER B 1 127 ? 1.04 -33.312 -22.5 1 97.5 127 SER B O 1
ATOM 2896 N N . ASN B 1 128 ? -0.113 -32.25 -24.219 1 97.31 128 ASN B N 1
ATOM 2897 C CA . ASN B 1 128 ? -1.424 -32.656 -23.719 1 97.31 128 ASN B CA 1
ATOM 2898 C C . ASN B 1 128 ? -2.432 -32.812 -24.859 1 97.31 128 ASN B C 1
ATOM 2900 O O . ASN B 1 128 ? -2.178 -32.344 -25.984 1 97.31 128 ASN B O 1
ATOM 2904 N N . PRO B 1 129 ? -3.445 -33.438 -24.656 1 97.44 129 PRO B N 1
ATOM 2905 C CA . PRO B 1 129 ? -4.383 -33.719 -25.734 1 97.44 129 PRO B CA 1
ATOM 2906 C C . PRO B 1 129 ? -5.363 -32.562 -25.984 1 97.44 129 PRO B C 1
ATOM 2908 O O . PRO B 1 129 ? -6.242 -32.688 -26.844 1 97.44 129 PRO B O 1
ATOM 2911 N N . TYR B 1 130 ? -5.219 -31.484 -25.344 1 97.5 130 TYR B N 1
ATOM 2912 C CA . TYR B 1 130 ? -6.266 -30.469 -25.375 1 97.5 130 TYR B CA 1
ATOM 2913 C C . TYR B 1 130 ? -5.891 -29.312 -26.297 1 97.5 130 TYR B C 1
ATOM 2915 O O . TYR B 1 130 ? -6.738 -28.812 -27.047 1 97.5 130 TYR B O 1
ATOM 2923 N N . PHE B 1 131 ? -4.691 -28.875 -26.297 1 98.19 131 PHE B N 1
ATOM 2924 C CA . PHE B 1 131 ? -4.266 -27.797 -27.172 1 98.19 131 PHE B CA 1
ATOM 2925 C C . PHE B 1 131 ? -2.801 -27.953 -27.562 1 98.19 131 PHE B C 1
ATOM 2927 O O . PHE B 1 131 ? -2.084 -28.766 -26.969 1 98.19 131 PHE B O 1
ATOM 2934 N N . GLU B 1 132 ? -2.295 -27.156 -28.531 1 98.12 132 GLU B N 1
ATOM 2935 C CA . GLU B 1 132 ? -0.957 -27.297 -29.094 1 98.12 132 GLU B CA 1
ATOM 2936 C C . GLU B 1 132 ? 0.052 -26.422 -28.359 1 98.12 132 GLU B C 1
ATOM 2938 O O . GLU B 1 132 ? 1.248 -26.734 -28.344 1 98.12 132 GLU B O 1
ATOM 2943 N N . ASP B 1 133 ? -0.434 -25.453 -27.719 1 98 133 ASP B N 1
ATOM 2944 C CA . ASP B 1 133 ? 0.446 -24.469 -27.094 1 98 133 ASP B CA 1
ATOM 2945 C C . ASP B 1 133 ? 1.186 -25.078 -25.906 1 98 133 ASP B C 1
ATOM 2947 O O . ASP B 1 133 ? 0.607 -25.859 -25.141 1 98 133 ASP B O 1
ATOM 2951 N N . THR B 1 134 ? 2.391 -24.734 -25.766 1 98.06 134 THR B N 1
ATOM 2952 C CA . THR B 1 134 ? 3.154 -25.172 -24.609 1 98.06 134 THR B CA 1
ATOM 2953 C C . THR B 1 134 ? 3.121 -24.109 -23.5 1 98.06 134 THR B C 1
ATOM 2955 O O . THR B 1 134 ? 3.436 -24.391 -22.344 1 98.06 134 THR B O 1
ATOM 2958 N N . LYS B 1 135 ? 2.811 -22.875 -23.953 1 98.44 135 LYS B N 1
ATOM 2959 C CA . LYS B 1 135 ? 2.721 -21.75 -23.016 1 98.44 135 LYS B CA 1
ATOM 2960 C C . LYS B 1 135 ? 1.503 -20.875 -23.312 1 98.44 135 LYS B C 1
ATOM 2962 O O . LYS B 1 135 ? 1.202 -20.609 -24.469 1 98.44 135 LYS B O 1
ATOM 2967 N N . LEU B 1 136 ? 0.794 -20.547 -22.328 1 98.69 136 LEU B N 1
ATOM 2968 C CA . LEU B 1 136 ? -0.268 -19.547 -22.391 1 98.69 136 LEU B CA 1
ATOM 2969 C C . LEU B 1 136 ? 0.084 -18.328 -21.547 1 98.69 136 LEU B C 1
ATOM 2971 O O . LEU B 1 136 ? 0.353 -18.453 -20.359 1 98.69 136 LEU B O 1
ATOM 2975 N N . THR B 1 137 ? 0.1 -17.172 -22.203 1 98.69 137 THR B N 1
ATOM 2976 C CA . THR B 1 137 ? 0.555 -15.961 -21.516 1 98.69 137 THR B CA 1
ATOM 2977 C C . THR B 1 137 ? -0.526 -14.883 -21.531 1 98.69 137 THR B C 1
ATOM 2979 O O . THR B 1 137 ? -1.187 -14.68 -22.562 1 98.69 137 THR B O 1
ATOM 2982 N N . LYS B 1 138 ? -0.729 -14.289 -20.422 1 98.31 138 LYS B N 1
ATOM 2983 C CA . LYS B 1 138 ? -1.563 -13.094 -20.297 1 98.31 138 LYS B CA 1
ATOM 2984 C C . LYS B 1 138 ? -0.751 -11.906 -19.797 1 98.31 138 LYS B C 1
ATOM 2986 O O . LYS B 1 138 ? -0.078 -12 -18.766 1 98.31 138 LYS B O 1
ATOM 2991 N N . THR B 1 139 ? -0.787 -10.781 -20.562 1 97.75 139 THR B N 1
ATOM 2992 C CA . THR B 1 139 ? 0.006 -9.594 -20.266 1 97.75 139 THR B CA 1
ATOM 2993 C C . THR B 1 139 ? -0.897 -8.406 -19.938 1 97.75 139 THR B C 1
ATOM 2995 O O . THR B 1 139 ? -1.841 -8.125 -20.672 1 97.75 139 THR B O 1
ATOM 2998 N N . CYS B 1 140 ? -0.678 -7.836 -18.828 1 96.56 140 CYS B N 1
ATOM 2999 C CA . CYS B 1 140 ? -1.351 -6.605 -18.422 1 96.56 140 CYS B CA 1
ATOM 3000 C C . CYS B 1 140 ? -0.398 -5.418 -18.484 1 96.56 140 CYS B C 1
ATOM 3002 O O . CYS B 1 140 ? 0.622 -5.398 -17.797 1 96.56 140 CYS B O 1
ATOM 3004 N N . SER B 1 141 ? -0.715 -4.414 -19.25 1 96.06 141 SER B N 1
ATOM 3005 C CA . SER B 1 141 ? 0.114 -3.227 -19.422 1 96.06 141 SER B CA 1
ATOM 3006 C C . SER B 1 141 ? -0.604 -1.975 -18.938 1 96.06 141 SER B C 1
ATOM 3008 O O . SER B 1 141 ? -1.806 -1.812 -19.156 1 96.06 141 SER B O 1
ATOM 3010 N N . PHE B 1 142 ? 0.129 -1.176 -18.25 1 93.94 142 PHE B N 1
ATOM 3011 C CA . PHE B 1 142 ? -0.372 0.089 -17.734 1 93.94 142 PHE B CA 1
ATOM 3012 C C . PHE B 1 142 ? 0.314 1.267 -18.406 1 93.94 142 PHE B C 1
ATOM 3014 O O . PHE B 1 142 ? 1.541 1.382 -18.375 1 93.94 142 PHE B O 1
ATOM 3021 N N . SER B 1 143 ? -0.433 2.127 -18.922 1 91.88 143 SER B N 1
ATOM 3022 C CA . SER B 1 143 ? 0.127 3.314 -19.547 1 91.88 143 SER B CA 1
ATOM 3023 C C . SER B 1 143 ? 0.14 4.5 -18.594 1 91.88 143 SER B C 1
ATOM 3025 O O . SER B 1 143 ? -0.535 4.48 -17.562 1 91.88 143 SER B O 1
ATOM 3027 N N . ASP B 1 144 ? 0.914 5.535 -18.938 1 88.69 144 ASP B N 1
ATOM 3028 C CA . ASP B 1 144 ? 1.035 6.727 -18.094 1 88.69 144 ASP B CA 1
ATOM 3029 C C . ASP B 1 144 ? -0.286 7.488 -18.031 1 88.69 144 ASP B C 1
ATOM 3031 O O . ASP B 1 144 ? -0.562 8.18 -17.047 1 88.69 144 ASP B O 1
ATOM 3035 N N . ASP B 1 145 ? -1.081 7.348 -18.984 1 88.38 145 ASP B N 1
ATOM 3036 C CA . ASP B 1 145 ? -2.355 8.062 -19.016 1 88.38 145 ASP B CA 1
ATOM 3037 C C . ASP B 1 145 ? -3.426 7.305 -18.234 1 88.38 145 ASP B C 1
ATOM 3039 O O . ASP B 1 145 ? -4.594 7.707 -18.219 1 88.38 145 ASP B O 1
ATOM 3043 N N . GLY B 1 146 ? -3.07 6.211 -17.734 1 85.12 146 GLY B N 1
ATOM 3044 C CA . GLY B 1 146 ? -3.99 5.453 -16.906 1 85.12 146 GLY B CA 1
ATOM 3045 C C . GLY B 1 146 ? -4.715 4.355 -17.656 1 85.12 146 GLY B C 1
ATOM 3046 O O . GLY B 1 146 ? -5.539 3.641 -17.094 1 85.12 146 GLY B O 1
ATOM 3047 N N . LYS B 1 147 ? -4.41 4.234 -18.875 1 91.88 147 LYS B N 1
ATOM 3048 C CA . LYS B 1 147 ? -5.043 3.191 -19.672 1 91.88 147 LYS B CA 1
ATOM 3049 C C . LYS B 1 147 ? -4.441 1.821 -19.359 1 91.88 147 LYS B C 1
ATOM 3051 O O . LYS B 1 147 ? -3.225 1.687 -19.234 1 91.88 147 LYS B O 1
ATOM 3056 N N . ILE B 1 148 ? -5.32 0.851 -19.234 1 95.06 148 ILE B N 1
ATOM 3057 C CA . ILE B 1 148 ? -4.922 -0.534 -19 1 95.06 148 ILE B CA 1
ATOM 3058 C C . ILE B 1 148 ? -5.137 -1.348 -20.281 1 95.06 148 ILE B C 1
ATOM 3060 O O . ILE B 1 148 ? -6.188 -1.254 -20.906 1 95.06 148 ILE B O 1
ATOM 3064 N N . THR B 1 149 ? -4.148 -2.094 -20.719 1 96.19 149 THR B N 1
ATOM 3065 C CA . THR B 1 149 ? -4.246 -2.982 -21.875 1 96.19 149 THR B CA 1
ATOM 3066 C C . THR B 1 149 ? -3.936 -4.422 -21.469 1 96.19 149 THR B C 1
ATOM 3068 O O . THR B 1 149 ? -2.912 -4.691 -20.844 1 96.19 149 THR B O 1
ATOM 3071 N N . VAL B 1 150 ? -4.844 -5.277 -21.844 1 97.25 150 VAL B N 1
ATOM 3072 C CA . VAL B 1 150 ? -4.66 -6.688 -21.516 1 97.25 150 VAL B CA 1
ATOM 3073 C C . VAL B 1 150 ? -4.602 -7.516 -22.797 1 97.25 150 VAL B C 1
ATOM 3075 O O . VAL B 1 150 ? -5.465 -7.387 -23.656 1 97.25 150 VAL B O 1
ATOM 3078 N N . LYS B 1 151 ? -3.553 -8.367 -22.984 1 96.88 151 LYS B N 1
ATOM 3079 C CA . LYS B 1 151 ? -3.375 -9.297 -24.109 1 96.88 151 LYS B CA 1
ATOM 3080 C C . LYS B 1 151 ? -3.131 -10.719 -23.609 1 96.88 151 LYS B C 1
ATOM 3082 O O . LYS B 1 151 ? -2.434 -10.922 -22.609 1 96.88 151 LYS B O 1
ATOM 3087 N N . ALA B 1 152 ? -3.705 -11.648 -24.344 1 97.94 152 ALA B N 1
ATOM 3088 C CA . ALA B 1 152 ? -3.535 -13.047 -23.938 1 97.94 152 ALA B CA 1
ATOM 3089 C C . ALA B 1 152 ? -3.311 -13.945 -25.141 1 97.94 152 ALA B C 1
ATOM 3091 O O . ALA B 1 152 ? -3.672 -13.586 -26.266 1 97.94 152 ALA B O 1
ATOM 3092 N N . THR B 1 153 ? -2.652 -15.055 -24.891 1 98.25 153 THR B N 1
ATOM 3093 C CA . THR B 1 153 ? -2.471 -16.078 -25.922 1 98.25 153 THR B CA 1
ATOM 3094 C C . THR B 1 153 ? -3.818 -16.625 -26.375 1 98.25 153 THR B C 1
ATOM 3096 O O . THR B 1 153 ? -4.688 -16.922 -25.562 1 98.25 153 THR B O 1
ATOM 3099 N N . THR B 1 154 ? -4.031 -16.641 -27.703 1 97.25 154 THR B N 1
ATOM 3100 C CA . THR B 1 154 ? -5.16 -17.406 -28.234 1 97.25 154 THR B CA 1
ATOM 3101 C C . THR B 1 154 ? -4.859 -18.891 -28.25 1 97.25 154 THR B C 1
ATOM 3103 O O . THR B 1 154 ? -3.943 -19.344 -28.938 1 97.25 154 THR B O 1
ATOM 3106 N N . ILE B 1 155 ? -5.637 -19.594 -27.531 1 97.88 155 ILE B N 1
ATOM 3107 C CA . ILE B 1 155 ? -5.336 -21 -27.359 1 97.88 155 ILE B CA 1
ATOM 3108 C C . ILE B 1 155 ? -5.637 -21.766 -28.641 1 97.88 155 ILE B C 1
ATOM 3110 O O . ILE B 1 155 ? -6.715 -21.609 -29.219 1 97.88 155 ILE B O 1
ATOM 3114 N N . ASN B 1 156 ? -4.676 -22.531 -29.109 1 97.69 156 ASN B N 1
ATOM 3115 C CA . ASN B 1 156 ? -4.848 -23.406 -30.266 1 97.69 156 ASN B CA 1
ATOM 3116 C C . ASN B 1 156 ? -5.371 -24.781 -29.844 1 97.69 156 ASN B C 1
ATOM 3118 O O . ASN B 1 156 ? -4.629 -25.766 -29.859 1 97.69 156 ASN B O 1
ATOM 3122 N N . TRP B 1 157 ? -6.656 -24.875 -29.688 1 97.5 157 TRP B N 1
ATOM 3123 C CA . TRP B 1 157 ? -7.297 -26.094 -29.203 1 97.5 157 TRP B CA 1
ATOM 3124 C C . TRP B 1 157 ? -7.219 -27.203 -30.25 1 97.5 157 TRP B C 1
ATOM 3126 O O . TRP B 1 157 ? -7.402 -26.953 -31.453 1 97.5 157 TRP B O 1
ATOM 3136 N N . LYS B 1 158 ? -6.934 -28.359 -29.797 1 97 158 LYS B N 1
ATOM 3137 C CA . LYS B 1 158 ? -7.035 -29.516 -30.688 1 97 158 LYS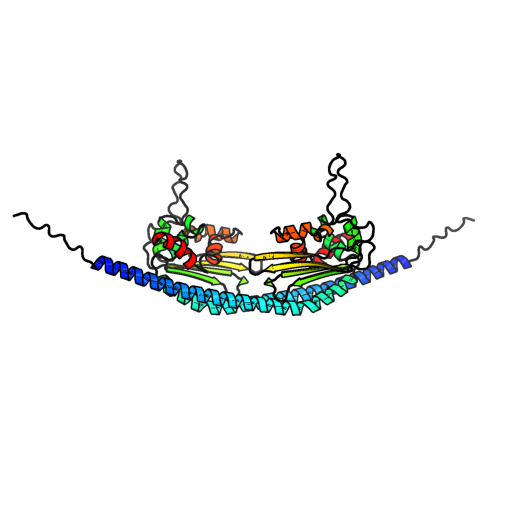 B CA 1
ATOM 3138 C C . LYS B 1 158 ? -8.492 -29.844 -31 1 97 158 LYS B C 1
ATOM 3140 O O . LYS B 1 158 ? -9.406 -29.344 -30.328 1 97 158 LYS B O 1
ATOM 3145 N N . ASP B 1 159 ? -8.773 -30.641 -31.969 1 94.5 159 ASP B N 1
ATOM 3146 C CA . ASP B 1 159 ? -10.117 -30.922 -32.469 1 94.5 159 ASP B CA 1
ATOM 3147 C C . ASP B 1 159 ? -11.023 -31.438 -31.344 1 94.5 159 ASP B C 1
ATOM 3149 O O . ASP B 1 159 ? -10.711 -32.438 -30.703 1 94.5 159 ASP B O 1
ATOM 3153 N N . GLY B 1 160 ? -12.062 -30.641 -31.078 1 93.06 160 GLY B N 1
ATOM 3154 C CA . GLY B 1 160 ? -13.094 -31.062 -30.141 1 93.06 160 GLY B CA 1
ATOM 3155 C C . GLY B 1 160 ? -12.742 -30.781 -28.703 1 93.06 160 GLY B C 1
ATOM 3156 O O . GLY B 1 160 ? -13.469 -31.188 -27.781 1 93.06 160 GLY B O 1
ATOM 3157 N N . MET B 1 161 ? -11.688 -30.078 -28.438 1 93.75 161 MET B N 1
ATOM 3158 C CA . MET B 1 161 ? -11.203 -29.984 -27.062 1 93.75 161 MET B CA 1
ATOM 3159 C C . MET B 1 161 ? -11.422 -28.578 -26.516 1 93.75 161 MET B C 1
ATOM 3161 O O . MET B 1 161 ? -11.031 -28.281 -25.391 1 93.75 161 MET B O 1
ATOM 3165 N N . ASP B 1 162 ? -12.055 -27.75 -27.344 1 92.56 162 ASP B N 1
ATOM 3166 C CA . ASP B 1 162 ? -12.25 -26.375 -26.906 1 92.56 162 ASP B CA 1
ATOM 3167 C C . ASP B 1 162 ? -13.336 -26.281 -25.828 1 92.56 162 ASP B C 1
ATOM 3169 O O . ASP B 1 162 ? -14.531 -26.281 -26.141 1 92.56 162 ASP B O 1
ATOM 3173 N N . ILE B 1 163 ? -12.945 -26.156 -24.594 1 88.38 163 ILE B N 1
ATOM 3174 C CA . ILE B 1 163 ? -13.906 -26.141 -23.5 1 88.38 163 ILE B CA 1
ATOM 3175 C C . ILE B 1 163 ? -14.211 -24.688 -23.109 1 88.38 163 ILE B C 1
ATOM 3177 O O . ILE B 1 163 ? -15.117 -24.438 -22.312 1 88.38 163 ILE B O 1
ATOM 3181 N N . ALA B 1 164 ? -13.453 -23.781 -23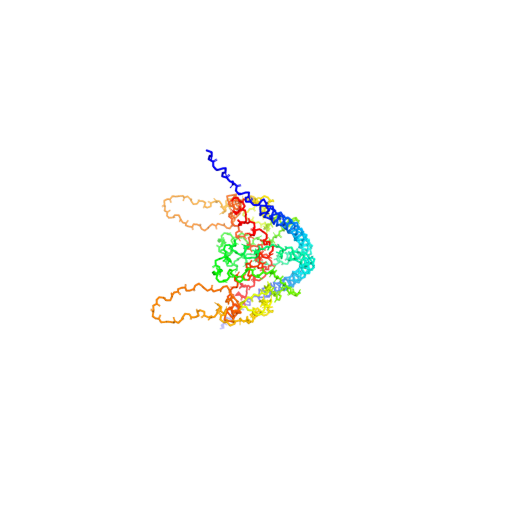.625 1 84.56 164 ALA B N 1
ATOM 3182 C CA . ALA B 1 164 ? -13.625 -22.359 -23.281 1 84.56 164 ALA B CA 1
ATOM 3183 C C . ALA B 1 164 ? -14.742 -21.734 -24.109 1 84.56 164 ALA B C 1
ATOM 3185 O O . ALA B 1 164 ? -15.367 -20.766 -23.688 1 84.56 164 ALA B O 1
ATOM 3186 N N . ASN B 1 165 ? -14.953 -22.156 -25.281 1 77.44 165 ASN B N 1
ATOM 3187 C CA . ASN B 1 165 ? -15.953 -21.578 -26.172 1 77.44 165 ASN B CA 1
ATOM 3188 C C . ASN B 1 165 ? -17.016 -22.594 -26.547 1 77.44 165 ASN B C 1
ATOM 3190 O O . ASN B 1 165 ? -18.031 -22.234 -27.172 1 77.44 165 ASN B O 1
ATOM 3194 N N . GLY B 1 166 ? -16.672 -23.828 -26.516 1 63.44 166 GLY B N 1
ATOM 3195 C CA . GLY B 1 166 ? -17.516 -24.875 -27.094 1 63.44 166 GLY B CA 1
ATOM 3196 C C . GLY B 1 166 ? -18.812 -25.062 -26.359 1 63.44 166 GLY B C 1
ATOM 3197 O O . GLY B 1 166 ? -19.828 -25.422 -26.953 1 63.44 166 GLY B O 1
ATOM 3198 N N . LYS B 1 167 ? -18.688 -25.312 -25.156 1 54.69 167 LYS B N 1
ATOM 3199 C CA . LYS B 1 167 ? -19.953 -25.812 -24.641 1 54.69 167 LYS B CA 1
ATOM 3200 C C . LYS B 1 167 ? -21.031 -24.719 -24.703 1 54.69 167 LYS B C 1
ATOM 3202 O O . LYS B 1 167 ? -21.312 -24.062 -23.703 1 54.69 167 LYS B O 1
ATOM 3207 N N . ALA B 1 168 ? -20.797 -23.922 -25.781 1 45.22 168 ALA B N 1
ATOM 3208 C CA . ALA B 1 168 ? -21.984 -23.062 -25.922 1 45.22 168 ALA B CA 1
ATOM 3209 C C . ALA B 1 168 ? -23.25 -23.891 -26.047 1 45.22 168 ALA B C 1
ATOM 3211 O O . ALA B 1 168 ? -23.391 -24.703 -26.969 1 45.22 168 ALA B O 1
ATOM 3212 N N . TYR B 1 169 ? -23.781 -24.109 -25 1 41.84 169 TYR B N 1
ATOM 3213 C CA . TYR B 1 169 ? -25.062 -24.797 -24.906 1 41.84 169 TYR B CA 1
ATOM 3214 C C . TYR B 1 169 ? -26.078 -24.188 -25.859 1 41.84 169 TYR B C 1
ATOM 3216 O O . TYR B 1 169 ? -26.016 -23 -26.172 1 41.84 169 TYR B O 1
ATOM 3224 N N . THR B 1 170 ? -26.391 -24.875 -26.812 1 39.66 170 THR B N 1
ATOM 3225 C CA . THR B 1 170 ? -27.562 -24.562 -27.609 1 39.66 170 THR B CA 1
ATOM 3226 C C . THR B 1 170 ? -28.719 -24.109 -26.719 1 39.66 170 THR B C 1
ATOM 3228 O O . THR B 1 170 ? -28.906 -24.625 -25.609 1 39.66 170 THR B O 1
ATOM 3231 N N . GLU B 1 171 ? -29.25 -22.859 -26.797 1 38 171 GLU B N 1
ATOM 3232 C CA . GLU B 1 171 ? -30.438 -22.219 -26.234 1 38 171 GLU B CA 1
ATOM 3233 C C . GLU B 1 171 ? -31.641 -23.141 -26.281 1 38 171 GLU B C 1
ATOM 3235 O O . GLU B 1 171 ? -32.781 -22.688 -26.219 1 38 171 GLU B O 1
ATOM 3240 N N . ASN B 1 172 ? -31.688 -24.344 -26.688 1 37.34 172 ASN B N 1
ATOM 3241 C CA . ASN B 1 172 ? -33.094 -24.781 -26.719 1 37.34 172 ASN B CA 1
ATOM 3242 C C . ASN B 1 172 ? -33.75 -24.625 -25.344 1 37.34 172 ASN B C 1
ATOM 3244 O O . ASN B 1 172 ? -33.125 -24.859 -24.312 1 37.34 172 ASN B O 1
ATOM 3248 N N . GLY B 1 173 ? -34.875 -23.906 -24.984 1 38.62 173 GLY B N 1
ATOM 3249 C CA . GLY B 1 173 ? -35.875 -23.469 -24.016 1 38.62 173 GLY B CA 1
ATOM 3250 C C . GLY B 1 173 ? -35.531 -23.875 -22.594 1 38.62 173 GLY B C 1
ATOM 3251 O O . GLY B 1 173 ? -36.281 -23.562 -21.656 1 38.62 173 GLY B O 1
ATOM 3252 N N . GLU B 1 174 ? -35.188 -25.109 -22.406 1 37.69 174 GLU B N 1
ATOM 3253 C CA . GLU B 1 174 ? -35.125 -25.438 -20.984 1 37.69 174 GLU B CA 1
ATOM 3254 C C . GLU B 1 174 ? -34.062 -24.578 -20.281 1 37.69 174 GLU B C 1
ATOM 3256 O O . GLU B 1 174 ? -33.188 -24.016 -20.938 1 37.69 174 GLU B O 1
ATOM 3261 N N . LYS B 1 175 ? -34.031 -24.5 -18.875 1 39.28 175 LYS B N 1
ATOM 3262 C CA . LYS B 1 175 ? -33.25 -23.75 -17.891 1 39.28 175 LYS B CA 1
ATOM 3263 C C . LYS B 1 175 ? -31.781 -23.766 -18.25 1 39.28 175 LYS B C 1
ATOM 3265 O O . LYS B 1 175 ? -31.234 -24.797 -18.656 1 39.28 175 LYS B O 1
ATOM 3270 N N . ARG B 1 176 ? -31.297 -22.594 -18.797 1 43.59 176 ARG B N 1
ATOM 3271 C CA . ARG B 1 176 ? -29.859 -22.375 -18.953 1 43.59 176 ARG B CA 1
ATOM 3272 C C . ARG B 1 176 ? -29.062 -23.219 -17.969 1 43.59 176 ARG B C 1
ATOM 3274 O O . ARG B 1 176 ? -29.266 -23.125 -16.75 1 43.59 176 ARG B O 1
ATOM 3281 N N . LEU B 1 177 ? -28.953 -24.469 -18.219 1 44 177 LEU B N 1
ATOM 3282 C CA . LEU B 1 177 ? -28.016 -25.172 -17.344 1 44 177 LEU B CA 1
ATOM 3283 C C . LEU B 1 177 ? -26.844 -24.266 -16.984 1 44 177 LEU B C 1
ATOM 3285 O O . LEU B 1 177 ? -26.25 -23.625 -17.859 1 44 177 LEU B O 1
ATOM 3289 N N . LEU B 1 178 ? -26.891 -23.5 -15.883 1 49.44 178 LEU B N 1
ATOM 3290 C CA . LEU B 1 178 ? -25.781 -22.766 -15.297 1 49.44 178 LEU B CA 1
ATOM 3291 C C . LEU B 1 178 ? -24.453 -23.469 -15.578 1 49.44 178 LEU B C 1
ATOM 3293 O O . LEU B 1 178 ? -24.109 -24.438 -14.906 1 49.44 178 LEU B O 1
ATOM 3297 N N . ILE B 1 179 ? -24.156 -23.781 -16.797 1 53.69 179 ILE B N 1
ATOM 3298 C CA . ILE B 1 179 ? -22.906 -24.422 -17.141 1 53.69 179 ILE B CA 1
ATOM 3299 C C . ILE B 1 179 ? -21.734 -23.641 -16.547 1 53.69 179 ILE B C 1
ATOM 3301 O O . ILE B 1 179 ? -21.641 -22.422 -16.703 1 53.69 179 ILE B O 1
ATOM 3305 N N . ASP B 1 180 ? -21.016 -24.25 -15.602 1 73.5 180 ASP B N 1
ATOM 3306 C CA . ASP B 1 180 ? -19.828 -23.703 -14.93 1 73.5 180 ASP B CA 1
ATOM 3307 C C . ASP B 1 180 ? -18.781 -23.266 -15.938 1 73.5 180 ASP B C 1
ATOM 3309 O O . ASP B 1 180 ? -18.391 -24.047 -16.812 1 73.5 180 ASP B O 1
ATOM 3313 N N . GLU B 1 181 ? -18.516 -22.047 -16.094 1 88.19 181 GLU B N 1
ATOM 3314 C CA . GLU B 1 181 ? -17.531 -21.422 -16.984 1 88.19 181 GLU B CA 1
ATOM 3315 C C . GLU B 1 181 ? -16.125 -21.953 -16.703 1 88.19 181 GLU B C 1
ATOM 3317 O O . GLU B 1 181 ? -15.727 -22.078 -15.539 1 88.19 181 GLU B O 1
ATOM 3322 N N . SER B 1 182 ? -15.43 -22.469 -17.844 1 94.38 182 SER B N 1
ATOM 3323 C CA . SER B 1 182 ? -14.062 -22.969 -17.734 1 94.38 182 SER B CA 1
ATOM 3324 C C . SER B 1 182 ? -13.117 -21.859 -17.281 1 94.38 182 SER B C 1
ATOM 3326 O O . SER B 1 182 ? -13.297 -20.688 -17.625 1 94.38 182 SER B O 1
ATOM 3328 N N . PHE B 1 183 ? -12.133 -22.219 -16.594 1 96.62 183 PHE B N 1
ATOM 3329 C CA . PHE B 1 183 ? -11.047 -21.312 -16.219 1 96.62 183 PHE B CA 1
ATOM 3330 C C . PHE B 1 183 ? -10.406 -20.688 -17.438 1 96.62 183 PHE B C 1
ATOM 3332 O O . PHE B 1 183 ? -10 -19.531 -17.422 1 96.62 183 PHE B O 1
ATOM 3339 N N . PHE B 1 184 ? -10.352 -21.375 -18.516 1 97.44 184 PHE B N 1
ATOM 3340 C CA . PHE B 1 184 ? -9.586 -20.984 -19.688 1 97.44 184 PHE B CA 1
ATOM 3341 C C . PHE B 1 184 ? -10.305 -19.875 -20.453 1 97.44 184 PHE B C 1
ATOM 3343 O O . PHE B 1 184 ? -9.727 -19.25 -21.359 1 97.44 184 PHE B O 1
ATOM 3350 N N . THR B 1 185 ? -11.492 -19.562 -20.062 1 95.81 185 THR B N 1
ATOM 3351 C CA . THR B 1 185 ? -12.141 -18.375 -20.594 1 95.81 185 THR B CA 1
ATOM 3352 C C . THR B 1 185 ? -11.383 -17.109 -20.188 1 95.81 185 THR B C 1
ATOM 3354 O O . THR B 1 185 ? -11.578 -16.047 -20.781 1 95.81 185 THR B O 1
ATOM 3357 N N . TRP B 1 186 ? -10.547 -17.25 -19.188 1 96.75 186 TRP B N 1
ATOM 3358 C CA . TRP B 1 186 ? -9.695 -16.156 -18.734 1 96.75 186 TRP B CA 1
ATOM 3359 C C . TRP B 1 186 ? -8.797 -15.656 -19.859 1 96.75 186 TRP B C 1
ATOM 3361 O O . TRP B 1 186 ? -8.352 -14.508 -19.844 1 96.75 186 TRP B O 1
ATOM 3371 N N . PHE B 1 187 ? -8.57 -16.438 -20.891 1 97.12 187 PHE B N 1
ATOM 3372 C CA . PHE B 1 187 ? -7.699 -16.062 -22 1 97.12 187 PHE B CA 1
ATOM 3373 C C . PHE B 1 187 ? -8.508 -15.516 -23.172 1 97.12 187 PHE B C 1
ATOM 3375 O O . PHE B 1 187 ? -7.949 -15.078 -24.172 1 97.12 187 PHE B O 1
ATOM 3382 N N . ASN B 1 188 ? -9.75 -15.5 -23.031 1 94.25 188 ASN B N 1
ATOM 3383 C CA . ASN B 1 188 ? -10.586 -15.094 -24.141 1 94.25 188 ASN B CA 1
ATOM 3384 C C . ASN B 1 188 ? -10.555 -13.586 -24.359 1 94.25 188 ASN B C 1
ATOM 3386 O O . ASN B 1 188 ? -10.414 -12.82 -23.391 1 94.25 188 ASN B O 1
ATOM 3390 N N . ASP B 1 189 ? -10.805 -13.219 -25.578 1 92.12 189 ASP B N 1
ATOM 3391 C CA . ASP B 1 189 ? -10.766 -11.812 -25.969 1 92.12 189 ASP B CA 1
ATOM 3392 C C . ASP B 1 189 ? -11.828 -11.016 -25.219 1 92.12 189 ASP B C 1
ATOM 3394 O O . ASP B 1 189 ? -11.578 -9.883 -24.781 1 92.12 189 ASP B O 1
ATOM 3398 N N . ALA B 1 190 ? -12.898 -11.633 -25.094 1 88.94 190 ALA B N 1
ATOM 3399 C CA . ALA B 1 190 ? -13.992 -10.93 -24.438 1 88.94 190 ALA B CA 1
ATOM 3400 C C . ALA B 1 190 ? -13.625 -10.57 -23 1 88.94 190 ALA B C 1
ATOM 3402 O O . ALA B 1 190 ? -13.867 -9.445 -22.547 1 88.94 190 ALA B O 1
ATOM 3403 N N . LYS B 1 191 ? -13.086 -11.469 -22.312 1 91.06 191 LYS B N 1
ATOM 3404 C CA . LYS B 1 191 ? -12.656 -11.234 -20.938 1 91.06 191 LYS B CA 1
ATOM 3405 C C . LYS B 1 191 ? -11.539 -10.195 -20.891 1 91.06 191 LYS B C 1
ATOM 3407 O O . LYS B 1 191 ? -11.57 -9.289 -20.047 1 91.06 191 LYS B O 1
ATOM 3412 N N . ASN B 1 192 ? -10.656 -10.25 -21.734 1 94.62 192 ASN B N 1
ATOM 3413 C CA . ASN B 1 192 ? -9.531 -9.312 -21.766 1 94.62 192 ASN B CA 1
ATOM 3414 C C . ASN B 1 192 ? -10 -7.883 -22.016 1 94.62 192 ASN B C 1
ATOM 3416 O O . ASN B 1 192 ? -9.484 -6.941 -21.422 1 94.62 192 ASN B O 1
ATOM 3420 N N . LYS B 1 193 ? -10.906 -7.789 -22.891 1 93.62 193 LYS B N 1
ATOM 3421 C CA . LYS B 1 193 ? -11.461 -6.469 -23.172 1 93.62 193 LYS B CA 1
ATOM 3422 C C . LYS B 1 193 ? -12.133 -5.875 -21.938 1 93.62 193 LYS B C 1
ATOM 3424 O O . LYS B 1 193 ? -11.984 -4.684 -21.656 1 93.62 193 LYS B O 1
ATOM 3429 N N . SER B 1 194 ? -12.805 -6.695 -21.234 1 93.69 194 SER B N 1
ATOM 3430 C CA . SER B 1 194 ? -13.469 -6.211 -20.031 1 93.69 194 SER B CA 1
ATOM 3431 C C . SER B 1 194 ? -12.461 -5.695 -19.016 1 93.69 194 SER B C 1
ATOM 3433 O O . SER B 1 194 ? -12.703 -4.684 -18.344 1 93.69 194 SER B O 1
ATOM 3435 N N . PHE B 1 195 ? -11.375 -6.316 -18.906 1 93.75 195 PHE B N 1
ATOM 3436 C CA . PHE B 1 195 ? -10.32 -5.891 -17.984 1 93.75 195 PHE B CA 1
ATOM 3437 C C . PHE B 1 195 ? -9.703 -4.578 -18.453 1 93.75 195 PHE B C 1
ATOM 3439 O O . PHE B 1 195 ? -9.406 -3.699 -17.641 1 93.75 195 PHE B O 1
ATOM 3446 N N . SER B 1 196 ? -9.578 -4.461 -19.688 1 93 196 SER B N 1
ATOM 3447 C CA . SER B 1 196 ? -9.047 -3.223 -20.25 1 93 196 SER B CA 1
ATOM 3448 C C . SER B 1 196 ? -9.992 -2.053 -20 1 93 196 SER B C 1
ATOM 3450 O O . SER B 1 196 ? -9.555 -0.907 -19.891 1 93 196 SER B O 1
ATOM 3452 N N . ASP B 1 197 ? -11.211 -2.379 -19.828 1 92.25 197 ASP B N 1
ATOM 3453 C CA . ASP B 1 197 ? -12.219 -1.347 -19.625 1 92.25 197 ASP B CA 1
ATOM 3454 C C . ASP B 1 197 ? -12.359 -1.011 -18.141 1 92.25 197 ASP B C 1
ATOM 3456 O O . ASP B 1 197 ? -13.234 -0.227 -17.75 1 92.25 197 ASP B O 1
ATOM 3460 N N . GLY B 1 198 ? -11.625 -1.651 -17.344 1 89.69 198 GLY B N 1
ATOM 3461 C CA . GLY B 1 198 ? -11.578 -1.191 -15.969 1 89.69 198 GLY B CA 1
ATOM 3462 C C . GLY B 1 198 ? -12.031 -2.242 -14.969 1 89.69 198 GLY B C 1
ATOM 3463 O O . GLY B 1 198 ? -11.977 -2.021 -13.758 1 89.69 198 GLY B O 1
ATOM 3464 N N . VAL B 1 199 ? -12.508 -3.33 -15.477 1 92.62 199 VAL B N 1
ATOM 3465 C CA . VAL B 1 199 ? -12.891 -4.395 -14.555 1 92.62 199 VAL B CA 1
ATOM 3466 C C . VAL B 1 199 ? -11.648 -5.012 -13.922 1 92.62 199 VAL B C 1
ATOM 3468 O O . VAL B 1 199 ? -10.656 -5.266 -14.617 1 92.62 199 VAL B O 1
ATOM 3471 N N . MET B 1 200 ? -11.695 -5.258 -12.672 1 92.94 200 MET B N 1
ATOM 3472 C CA . MET B 1 200 ? -10.555 -5.836 -11.969 1 92.94 200 MET B CA 1
ATOM 3473 C C . MET B 1 200 ? -10.352 -7.293 -12.367 1 92.94 200 MET B C 1
ATOM 3475 O O . MET B 1 200 ? -11.312 -8.07 -12.398 1 92.94 200 MET B O 1
ATOM 3479 N N . ASP B 1 201 ? -9.211 -7.637 -12.641 1 96.06 201 ASP B N 1
ATOM 3480 C CA . ASP B 1 201 ? -8.844 -9.023 -12.898 1 96.06 201 ASP B CA 1
ATOM 3481 C C . ASP B 1 201 ? -8.422 -9.734 -11.617 1 96.06 201 ASP B C 1
ATOM 3483 O O . ASP B 1 201 ? -7.227 -9.844 -11.328 1 96.06 201 ASP B O 1
ATOM 3487 N N . GLU B 1 202 ? -9.367 -10.289 -11 1 96 202 GLU B N 1
ATOM 3488 C CA . GLU B 1 202 ? -9.125 -10.914 -9.703 1 96 202 GLU B CA 1
ATOM 3489 C C . GLU B 1 202 ? -8.234 -12.141 -9.836 1 96 202 GLU B C 1
ATOM 3491 O O . GLU B 1 202 ? -7.422 -12.43 -8.953 1 96 202 GLU B O 1
ATOM 3496 N N . VAL B 1 203 ? -8.352 -12.914 -10.906 1 97.25 203 VAL B N 1
ATOM 3497 C CA . VAL B 1 203 ? -7.562 -14.117 -11.133 1 97.25 203 VAL B CA 1
ATOM 3498 C C . VAL B 1 203 ? -6.082 -13.758 -11.227 1 97.25 203 VAL B C 1
ATOM 3500 O O . VAL B 1 203 ? -5.246 -14.352 -10.547 1 97.25 203 VAL B O 1
ATOM 3503 N N . ALA B 1 204 ? -5.848 -12.734 -11.992 1 97.5 204 ALA B N 1
ATOM 3504 C CA . ALA B 1 204 ? -4.469 -12.281 -12.141 1 97.5 204 ALA B CA 1
ATOM 3505 C C . ALA B 1 204 ? -3.902 -11.812 -10.805 1 97.5 204 ALA B C 1
ATOM 3507 O O . ALA B 1 204 ? -2.768 -12.148 -10.453 1 97.5 204 ALA B O 1
ATOM 3508 N N . ASP B 1 205 ? -4.73 -11.102 -10.086 1 96.31 205 ASP B N 1
ATOM 3509 C CA . ASP B 1 205 ? -4.289 -10.562 -8.805 1 96.31 205 ASP B CA 1
ATOM 3510 C C . ASP B 1 205 ? -3.969 -11.688 -7.816 1 96.31 205 ASP B C 1
ATOM 3512 O O . ASP B 1 205 ? -2.934 -11.656 -7.148 1 96.31 205 ASP B O 1
ATOM 3516 N N . VAL B 1 206 ? -4.785 -12.609 -7.758 1 97.56 206 VAL B N 1
ATOM 3517 C CA . VAL B 1 206 ? -4.645 -13.703 -6.805 1 97.56 206 VAL B CA 1
ATOM 3518 C C . VAL B 1 206 ? -3.434 -14.555 -7.176 1 97.56 206 VAL B C 1
ATOM 3520 O O . VAL B 1 206 ? -2.639 -14.93 -6.305 1 97.56 206 VAL B O 1
ATOM 3523 N N . ILE B 1 207 ? -3.242 -14.867 -8.461 1 98.19 207 ILE B N 1
ATOM 3524 C CA . ILE B 1 207 ? -2.096 -15.656 -8.898 1 98.19 207 ILE B CA 1
ATOM 3525 C C . ILE B 1 207 ? -0.802 -14.914 -8.57 1 98.19 207 ILE B C 1
ATOM 3527 O O . ILE B 1 207 ? 0.123 -15.492 -7.992 1 98.19 207 ILE B O 1
ATOM 3531 N N . LYS B 1 208 ? -0.821 -13.617 -8.836 1 97.38 208 LYS B N 1
ATOM 3532 C CA . LYS B 1 208 ? 0.381 -12.805 -8.688 1 97.38 208 LYS B CA 1
ATOM 3533 C C . LYS B 1 208 ? 0.695 -12.555 -7.219 1 97.38 208 LYS B C 1
ATOM 3535 O O . LYS B 1 208 ? 1.851 -12.648 -6.801 1 97.38 208 LYS B O 1
ATOM 3540 N N . GLU B 1 209 ? -0.362 -12.32 -6.449 1 96.25 209 GLU B N 1
ATOM 3541 C CA . GLU B 1 209 ? -0.123 -11.789 -5.109 1 96.25 209 GLU B CA 1
ATOM 3542 C C . GLU B 1 209 ? -0.207 -12.891 -4.059 1 96.25 209 GLU B C 1
ATOM 3544 O O . GLU B 1 209 ? 0.353 -12.758 -2.967 1 96.25 209 GLU B O 1
ATOM 3549 N N . GLU B 1 210 ? -0.851 -13.961 -4.359 1 96.81 210 GLU B N 1
ATOM 3550 C CA . GLU B 1 210 ? -1.096 -14.953 -3.318 1 96.81 210 GLU B CA 1
ATOM 3551 C C . GLU B 1 210 ? -0.522 -16.312 -3.705 1 96.81 210 GLU B C 1
ATOM 3553 O O . GLU B 1 210 ? 0.333 -16.859 -3.002 1 96.81 210 GLU B O 1
ATOM 3558 N N . LEU B 1 211 ? -0.817 -16.844 -4.84 1 97.88 211 LEU B N 1
ATOM 3559 C CA . LEU B 1 211 ? -0.482 -18.219 -5.211 1 97.88 211 LEU B CA 1
ATOM 3560 C C . LEU B 1 211 ? 0.993 -18.344 -5.582 1 97.88 211 LEU B C 1
ATOM 3562 O O . LEU B 1 211 ? 1.741 -19.078 -4.941 1 97.88 211 LEU B O 1
ATOM 3566 N N . TRP B 1 212 ? 1.417 -17.5 -6.48 1 98.12 212 TRP B N 1
ATOM 3567 C CA . TRP B 1 212 ? 2.74 -17.625 -7.082 1 98.12 212 TRP B CA 1
ATOM 3568 C C . TRP B 1 212 ? 3.834 -17.375 -6.055 1 98.12 212 TRP B C 1
ATOM 3570 O O . TRP B 1 212 ? 4.859 -18.047 -6.039 1 98.12 212 TRP B O 1
ATOM 3580 N N . PRO B 1 213 ? 3.645 -16.422 -5.164 1 97.12 213 PRO B N 1
ATOM 3581 C CA . PRO B 1 213 ? 4.727 -16.125 -4.219 1 97.12 213 PRO B CA 1
ATOM 3582 C C . PRO B 1 213 ? 5.035 -17.297 -3.293 1 97.12 213 PRO B C 1
ATOM 3584 O O . PRO B 1 213 ? 6.188 -17.484 -2.889 1 97.12 213 PRO B O 1
ATOM 3587 N N . ASN B 1 214 ? 4.031 -18.047 -2.928 1 96.88 214 ASN B N 1
ATOM 3588 C CA . ASN B 1 214 ? 4.242 -19.188 -2.061 1 96.88 214 ASN B CA 1
ATOM 3589 C C . ASN B 1 214 ? 3.258 -20.312 -2.373 1 96.88 214 ASN B C 1
ATOM 3591 O O . ASN B 1 214 ? 2.389 -20.625 -1.558 1 96.88 214 ASN B O 1
ATOM 3595 N N . PRO B 1 215 ? 3.512 -20.953 -3.43 1 97.38 215 PRO B N 1
ATOM 3596 C CA . PRO B 1 215 ? 2.57 -22 -3.836 1 97.38 215 PRO B CA 1
ATOM 3597 C C . PRO B 1 215 ? 2.617 -23.219 -2.92 1 97.38 215 PRO B C 1
ATOM 3599 O O . PRO B 1 215 ? 1.637 -23.969 -2.828 1 97.38 215 PRO B O 1
ATOM 3602 N N . LEU B 1 216 ? 3.748 -23.484 -2.281 1 96.88 216 LEU B N 1
ATOM 3603 C CA . LEU B 1 216 ? 3.898 -24.625 -1.384 1 96.88 216 LEU B CA 1
ATOM 3604 C C . LEU B 1 216 ? 2.896 -24.547 -0.237 1 96.88 216 LEU B C 1
ATOM 3606 O O . LEU B 1 216 ? 2.395 -25.578 0.223 1 96.88 216 LEU B O 1
ATOM 3610 N N . LYS B 1 217 ? 2.635 -23.344 0.26 1 95.25 217 LYS B N 1
ATOM 3611 C CA . LYS B 1 217 ? 1.646 -23.141 1.314 1 95.25 217 LYS B CA 1
ATOM 3612 C C . LYS B 1 217 ? 0.295 -23.734 0.926 1 95.25 217 LYS B C 1
ATOM 3614 O O . LYS B 1 217 ? -0.367 -24.375 1.747 1 95.25 217 LYS B O 1
ATOM 3619 N N . TYR B 1 218 ? -0.072 -23.547 -0.249 1 96.19 218 TYR B N 1
ATOM 3620 C CA . TYR B 1 218 ? -1.352 -24.047 -0.741 1 96.19 218 TYR B CA 1
ATOM 3621 C C . TYR B 1 218 ? -1.278 -25.547 -1.036 1 96.19 218 TYR B C 1
ATOM 3623 O O . TYR B 1 218 ? -2.227 -26.281 -0.761 1 96.19 218 TYR B O 1
ATOM 3631 N N . PHE B 1 219 ? -0.156 -25.969 -1.564 1 95.75 219 PHE B N 1
ATOM 3632 C CA . PHE B 1 219 ? 0.031 -27.391 -1.835 1 95.75 219 PHE B CA 1
ATOM 3633 C C . PHE B 1 219 ? -0.079 -28.203 -0.552 1 95.75 219 PHE B C 1
ATOM 3635 O O . PHE B 1 219 ? -0.709 -29.25 -0.535 1 95.75 219 PHE B O 1
ATOM 3642 N N . ASN B 1 220 ? 0.447 -27.656 0.539 1 88.75 220 ASN B N 1
ATOM 3643 C CA . ASN B 1 220 ? 0.49 -28.359 1.817 1 88.75 220 ASN B CA 1
ATOM 3644 C C . ASN B 1 220 ? -0.878 -28.375 2.492 1 88.75 220 ASN B C 1
ATOM 3646 O O . ASN B 1 220 ? -1.138 -29.219 3.355 1 88.75 220 ASN B O 1
ATOM 3650 N N . ASN B 1 221 ? -1.676 -27.328 2.355 1 78 221 ASN B N 1
ATOM 3651 C CA . ASN B 1 221 ? -2.984 -27.297 2.998 1 78 221 ASN B CA 1
ATOM 3652 C C . ASN B 1 221 ? -3.83 -28.5 2.621 1 78 221 ASN B C 1
ATOM 3654 O O . ASN B 1 221 ? -4.648 -28.969 3.418 1 78 221 ASN B O 1
ATOM 3658 N N . VAL B 1 222 ? -3.729 -29.078 1.462 1 62.28 222 VAL B N 1
ATOM 3659 C CA . VAL B 1 222 ? -4.484 -30.25 1.031 1 62.28 222 VAL B CA 1
ATOM 3660 C C . VAL B 1 222 ? -3.729 -31.516 1.41 1 62.28 222 VAL B C 1
ATOM 3662 O O . VAL B 1 222 ? -4.332 -32.5 1.87 1 62.28 222 VAL B O 1
ATOM 3665 N N . SER B 1 223 ? -2.373 -31.562 1.023 1 51.62 223 SER B N 1
ATOM 3666 C CA . SER B 1 223 ? -1.627 -32.781 1.272 1 51.62 223 SER B CA 1
ATOM 3667 C C . SER B 1 223 ? -1.652 -33.156 2.752 1 51.62 223 SER B C 1
ATOM 3669 O O . SER B 1 223 ? -1.582 -34.344 3.102 1 51.62 223 SER B O 1
ATOM 3671 N N . ALA B 1 224 ? -1.555 -32.156 3.627 1 44.19 224 ALA B N 1
ATOM 3672 C CA . ALA B 1 224 ? -1.722 -32.531 5.027 1 44.19 224 ALA B CA 1
ATOM 3673 C C . ALA B 1 224 ? -3.078 -33.188 5.258 1 44.19 224 ALA B C 1
ATOM 3675 O O . ALA B 1 224 ? -3.211 -34.094 6.109 1 44.19 224 ALA B O 1
ATOM 3676 N N . SER B 1 225 ? -3.953 -32.781 4.48 1 42.69 225 SER B N 1
ATOM 3677 C CA . SER B 1 225 ? -5.215 -33.469 4.664 1 42.69 225 SER B CA 1
ATOM 3678 C C . SER B 1 225 ? -5.148 -34.875 4.074 1 42.69 225 SER B C 1
ATOM 3680 O O . SER B 1 225 ? -5.805 -35.812 4.57 1 42.69 225 SER B O 1
ATOM 3682 N N . ARG B 1 226 ? -4.391 -35.188 3.033 1 39.47 226 ARG B N 1
ATOM 3683 C CA . ARG B 1 226 ? -4.301 -36.531 2.49 1 39.47 226 ARG B CA 1
ATOM 3684 C C . ARG B 1 226 ? -3.273 -37.375 3.248 1 39.47 226 ARG B C 1
ATOM 3686 O O . ARG B 1 226 ? -3.33 -38.594 3.238 1 39.47 226 ARG B O 1
ATOM 3693 N N . MET B 1 227 ? -2.207 -36.844 3.742 1 34.56 227 MET B N 1
ATOM 3694 C CA . MET B 1 227 ? -1.253 -37.688 4.48 1 34.56 227 MET B CA 1
ATOM 3695 C C . MET B 1 227 ? -1.741 -37.938 5.902 1 34.56 227 MET B C 1
ATOM 3697 O O . MET B 1 227 ? -1.132 -38.688 6.645 1 34.56 227 MET B O 1
ATOM 3701 N N . ILE B 1 228 ? -2.658 -37.156 6.457 1 31.11 228 ILE B N 1
ATOM 3702 C CA . ILE B 1 228 ? -3.242 -37.688 7.688 1 31.11 228 ILE B CA 1
ATOM 3703 C C . ILE B 1 228 ? -4.395 -38.625 7.348 1 31.11 228 ILE B C 1
ATOM 3705 O O . ILE B 1 228 ? -5.242 -38.312 6.516 1 31.11 228 ILE B O 1
#

Radius of gyration: 33.56 Å; Cα contacts (8 Å, |Δi|>4): 533; chains: 2; bounding box: 54×167×66 Å

Solvent-accessible surface area (backbone atoms only — not comparable to full-atom values): 25338 Å² total; per-residue (Å²): 135,85,84,81,79,76,77,74,77,74,74,69,60,63,61,52,53,52,50,47,52,49,47,53,45,51,49,43,51,51,52,45,49,54,47,52,50,50,51,50,50,53,51,51,52,48,51,52,51,43,49,50,53,52,48,51,45,50,61,64,43,46,64,54,52,54,52,45,42,59,44,44,57,71,39,81,44,43,56,40,46,21,37,55,53,30,84,67,58,26,74,37,49,40,75,68,44,50,62,56,30,56,32,41,49,44,76,45,78,46,68,39,88,60,57,81,36,29,38,33,42,34,43,29,36,50,89,57,86,40,39,72,59,46,62,44,40,40,36,42,37,40,46,95,86,68,50,44,45,49,48,50,44,77,80,51,52,34,93,90,42,46,63,56,70,50,76,58,68,75,77,76,83,62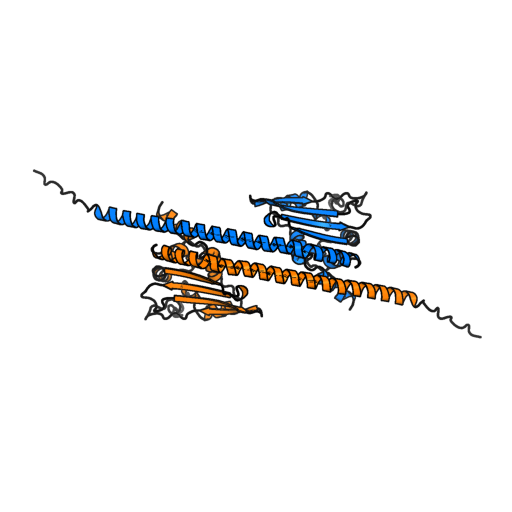,79,76,69,84,68,81,66,41,52,64,36,70,42,32,66,69,50,29,51,45,38,34,71,66,45,81,57,62,66,60,49,42,43,63,72,50,39,66,77,45,42,64,63,29,35,45,65,45,47,56,56,68,76,95,137,85,82,81,81,76,77,75,77,75,72,70,59,64,61,52,52,55,48,47,51,49,48,54,47,51,49,43,50,52,52,45,50,53,48,51,50,50,51,50,51,52,50,51,52,48,52,51,51,44,49,50,52,53,50,52,46,49,61,64,43,45,64,54,51,53,52,44,43,59,45,44,56,72,39,81,45,42,56,40,45,20,37,55,50,31,84,66,57,27,75,37,50,39,75,69,44,50,62,54,29,56,33,39,48,43,76,45,77,45,68,38,87,59,56,82,36,28,36,34,42,33,43,30,35,50,91,57,88,40,37,73,62,47,63,43,41,39,34,41,36,39,46,96,87,66,51,44,46,48,50,50,46,78,80,52,52,34,91,91,44,46,64,56,71,50,77,58,69,74,75,71,85,63,77,76,68,82,68,80,66,40,52,64,36,68,42,32,65,69,50,28,51,44,37,34,71,65,45,80,57,60,67,60,47,42,41,63,70,52,41,66,77,46,42,62,65,30,35,44,65,47,47,56,56,67,76,97

Sequence (456 aa):
MATAEQKGKRPRIEAEEGDRIDDALLLSIEKLQEIQDEIERVNEEASDKVLEVEQKYNEVRRPVYTRRNEIIKEIPDFWLTAFLSHPMLGELLTEDDQKIFKHLVSIDVDEFQDIKSGYSITLAFSSNPYFEDTKLTKTCSFSDDGKITVKATTINWKDGMDIANGKAYTENGEKRLLIDESFFTWFNDAKNKSFSDGVMDEVADVIKEELWPNPLKYFNNVSASRMIMATAEQKGKRPRIEAEEGDRIDDALLLSIEKLQEIQDEIERVNEEASDKVLEVEQKYNEVRRPVYTRRNEIIKEIPDFWLTAFLSHPMLGELLTEDDQKIFKHLVSIDVDEFQDIKSGYSITLAFSSNPYFEDTKLTKTCSFSDDGKITVKATTINWKDGMDIANGKAYTENGEKRLLIDESFFTWFNDAKNKSFSDGVMDEVADVIKEELWPNPLKYFNNVSASRMI

Secondary structure (DSSP, 8-state):
-----------THHHHHHHHHHHHHHHHHHHHHHHHHHHHHHHHHHHHHHHHHHHHHHHHHHHHHHHHHHHHTTSTTHHHHHHHHSTTHHHH--HHHHHHHTTEEEEEEEE-SSGGGEEEEEEEE-S-SSBS-SEEEEEEEE-TTS-EEEEEPPP-BPTT--TTTS------SS--------GGGGGSHHHHHHHHTT---HHHHHIIIIITT-HHHHHHHHHHHHH-/-----------THHHHHHHHHHHHHHHHHHHHHHHHHHHHHHHHHHHHHHHHHHHHHHHHHHHHHHHHHHHHTTSTTHHHHHHHHSTTHHHH--HHHHHHHTTEEEEEEEE-SSGGGEEEEEEEE-S-SSBS-SEEEEEEEE-TTS-EEEEEPPP-BPTT--TTTS------SS--------GGGGGSHHHHHHHHTT---HHHHHIIIIITT-HHHHHHHHHHHHH-

Foldseek 3Di:
DDDPDPPPPPDPVVVVVVVVVVVVVVVVVVVVVVVVVVVVVVVVVVVVVVLVVVLVVLVVCVVVLVVVLVVQQVDFLLVLQLQCLDPPSVLQADPLNSVQSRFFRDWDKAADSNNQFWIKIKTAGDDDQFFDDRIKMKTWTADPVGFIAIAIDDTGTDPPRPQQPPPPPDPPPDDPPPPRHHPCVCRPPVNRVVVRVPDDDVVVVCVVPPCSVCSVVSSCSVVVVVVD/DDDDPPPPPPDPVVVVVVVVVVVVVVVVVVVVVVVVVVVVVVVVVVVVVVLVVVLVVLVVCVVVLVVVLVVQQVDFLLVLQLQCLDPPSVLQADPLNSVQSRFFRDWDKAADSNNQFWIKIKTAGDDDQFFDDRIKMKTWTADPVGFIAIAIDDTGTDPPRPQQPPPPPDPPPDDPPPPRHHPCVCRPPVNRVVVRVPDDDVVVVCVVPPCSVCSVVSSCSVVVVVVD

Organism: Aegilops tauschii subsp. strangulata (NCBI:txid200361)